Protein AF-A0A358N7G8-F1 (afdb_monomer)

Solvent-accessible surface area (backbone atoms only — not comparable to full-atom values): 21964 Å² total; per-residue (Å²): 89,65,72,78,59,51,66,21,33,30,78,50,90,82,45,57,43,40,62,24,37,48,87,84,33,72,77,50,72,89,34,69,76,37,58,52,87,47,44,82,75,70,61,63,60,48,70,30,43,41,22,67,55,38,34,46,9,17,30,30,18,25,44,66,41,22,51,29,59,85,47,67,73,39,47,34,76,86,62,62,61,39,57,46,78,40,70,91,22,4,53,21,7,38,58,38,42,47,68,45,27,47,47,38,55,14,14,76,86,43,50,54,35,23,53,21,48,24,50,37,56,35,43,56,63,76,91,61,77,58,72,69,47,56,51,33,47,76,70,70,28,63,33,68,34,22,46,45,54,50,49,45,73,72,34,48,56,74,96,52,19,47,40,50,38,83,54,74,46,93,54,62,25,45,34,62,83,46,97,84,40,72,46,78,43,68,26,25,26,37,20,58,32,24,33,34,57,51,8,51,52,48,27,60,53,39,74,69,35,69,83,60,51,66,42,84,65,49,74,71,27,47,48,30,33,47,76,70,48,48,59,78,52,26,46,82,84,31,47,28,36,28,31,70,90,38,75,88,48,78,36,51,45,35,62,21,84,66,56,57,92,80,54,40,57,26,28,56,80,61,42,49,78,86,47,91,60,79,58,89,82,57,54,56,88,51,34,25,31,48,45,68,59,41,54,36,49,72,60,52,38,44,36,69,60,66,35,82,28,74,42,73,70,52,51,50,48,36,52,35,63,24,33,81,48,96,50,96,74,42,31,90,83,52,39,70,50,94,74,49,80,63,38,55,53,32,40,55,55,38,35,62,25,29,26,27,70,49,47,59,62,45,38,80,90,55,50,68,76,68,49,80,42,67,45,98,86,73,50,43,41,36,41,32,66,34,49,50,70,68,52,59,80,74,45,99,44,46,32,51,39,51,44,74,47,77,86,114

Sequence (408 aa):
FADFNGIAVTNDVNAPGGLCAQPGDDCTLNGNLMITDRQAPPSVDSNSVHNFWDGRANFIFNGIDPSGEERAELFSSNGGLKSVSIGESSQASQAVGPPNSDVEMAASGRTFAEVGFKLCHVIPLCLQSGDIVDEFEARGLNKPGGYIDLVQQAFGDGPLAEFVSSAETTVTARVCVSPGVVEECPCTITEANFALFFGLAIQAYEQTLTTVPAKKPSRKMKRAFKELRCDKCHYEDGRSHAVTNDLGRRPFAVTGVAPLAEDPGVTVADLNLASTVPNDEADPDVGYFKSSHLFNLPLTAPYFHDGSEMTIPDMLDFYIRGGNHDLDELSSQVRKLDASKRERRLVIKMMERLTDPRIAKGKGPYAHPSLPLPLADGSTILLRASDDPAAVADTEGLGAGLSYDTTQ

Mean predicted aligned error: 9.32 Å

Structure (mmCIF, N/CA/C/O backbone):
data_AF-A0A358N7G8-F1
#
_entry.id   AF-A0A358N7G8-F1
#
loop_
_atom_site.group_PDB
_atom_site.id
_atom_site.type_symbol
_atom_site.label_atom_id
_atom_site.label_alt_id
_atom_site.label_comp_id
_atom_site.label_asym_id
_atom_site.label_entity_id
_atom_site.label_seq_id
_atom_site.pdbx_PDB_ins_code
_atom_site.Cartn_x
_atom_site.Cartn_y
_atom_site.Cartn_z
_atom_site.occupancy
_atom_site.B_iso_or_equiv
_atom_site.auth_seq_id
_atom_site.auth_comp_id
_atom_site.auth_asym_id
_atom_site.auth_atom_id
_atom_site.pdbx_PDB_model_num
ATOM 1 N N . PHE A 1 1 ? 9.098 -23.119 -4.135 1.00 30.28 1 PHE A N 1
ATOM 2 C CA . PHE A 1 1 ? 8.424 -21.970 -3.512 1.00 30.28 1 PHE A CA 1
ATOM 3 C C . PHE A 1 1 ? 8.862 -20.668 -4.203 1.00 30.28 1 PHE A C 1
ATOM 5 O O . PHE A 1 1 ? 9.186 -19.692 -3.539 1.00 30.28 1 PHE A O 1
ATOM 12 N N . ALA A 1 2 ? 8.889 -20.640 -5.545 1.00 23.30 2 ALA A N 1
ATOM 13 C CA . ALA A 1 2 ? 9.342 -19.467 -6.304 1.00 23.30 2 ALA A CA 1
ATOM 14 C C . ALA A 1 2 ? 8.329 -18.303 -6.274 1.00 23.30 2 ALA A C 1
ATOM 16 O O . ALA A 1 2 ? 8.704 -17.180 -6.585 1.00 23.30 2 ALA A O 1
ATOM 17 N N . ASP A 1 3 ? 7.109 -18.577 -5.800 1.00 28.91 3 ASP A N 1
ATOM 18 C CA . ASP A 1 3 ? 5.945 -17.688 -5.863 1.00 28.91 3 ASP A CA 1
ATOM 19 C C . ASP A 1 3 ? 5.439 -17.299 -4.458 1.00 28.91 3 ASP A C 1
ATOM 21 O O . ASP A 1 3 ? 4.241 -17.245 -4.206 1.00 28.91 3 ASP A O 1
ATOM 25 N N . PHE A 1 4 ? 6.321 -17.124 -3.470 1.00 29.83 4 PHE A N 1
ATOM 26 C CA . PHE A 1 4 ? 5.868 -16.789 -2.115 1.00 29.83 4 PHE A CA 1
ATOM 27 C C . PHE A 1 4 ? 5.529 -15.294 -1.988 1.00 29.83 4 PHE A C 1
ATOM 29 O O . PHE A 1 4 ? 6.435 -14.472 -1.872 1.00 29.83 4 PHE A O 1
ATOM 36 N N . ASN A 1 5 ? 4.230 -14.967 -1.953 1.00 29.91 5 ASN A N 1
ATOM 37 C CA . ASN A 1 5 ? 3.713 -13.589 -1.872 1.00 29.91 5 ASN A CA 1
ATOM 38 C C . ASN A 1 5 ? 2.925 -13.266 -0.584 1.00 29.91 5 ASN A C 1
ATOM 40 O O . ASN A 1 5 ? 2.395 -12.166 -0.456 1.00 29.91 5 ASN A O 1
ATOM 44 N N . GLY A 1 6 ? 2.854 -14.177 0.395 1.00 34.03 6 GLY A N 1
ATOM 45 C CA . GLY A 1 6 ? 2.131 -13.926 1.647 1.00 34.03 6 GLY A CA 1
ATOM 46 C C . GLY A 1 6 ? 1.982 -15.153 2.547 1.00 34.03 6 GLY A C 1
ATOM 47 O O . GLY A 1 6 ? 2.360 -16.262 2.174 1.00 34.03 6 GLY A O 1
ATOM 48 N N . ILE A 1 7 ? 1.449 -14.941 3.755 1.00 36.03 7 ILE A N 1
ATOM 49 C CA . ILE A 1 7 ? 1.100 -15.993 4.723 1.00 36.03 7 ILE A CA 1
ATOM 50 C C . ILE A 1 7 ? -0.299 -15.700 5.239 1.00 36.03 7 ILE A C 1
ATOM 52 O O . ILE A 1 7 ? -0.466 -14.838 6.098 1.00 36.03 7 ILE A O 1
ATOM 56 N N . ALA A 1 8 ? -1.273 -16.459 4.751 1.00 40.47 8 ALA A N 1
ATOM 57 C CA . ALA A 1 8 ? -2.625 -16.454 5.290 1.00 40.47 8 ALA A CA 1
ATOM 58 C C . ALA A 1 8 ? -2.806 -17.555 6.340 1.00 40.47 8 ALA A C 1
ATOM 60 O O . ALA A 1 8 ? -2.161 -18.610 6.287 1.00 40.47 8 ALA A O 1
ATOM 61 N N . VAL A 1 9 ? -3.725 -17.315 7.279 1.00 41.41 9 VAL A N 1
ATOM 62 C CA . VAL A 1 9 ? -4.090 -18.261 8.335 1.00 41.41 9 VAL A CA 1
ATOM 63 C C . VAL A 1 9 ? -5.558 -18.670 8.202 1.00 41.41 9 VAL A C 1
ATOM 65 O O . VAL A 1 9 ? -6.473 -17.884 8.404 1.00 41.41 9 VAL A O 1
ATOM 68 N N . THR A 1 10 ? -5.730 -19.973 7.961 1.00 43.75 10 THR A N 1
ATOM 69 C CA . THR A 1 10 ? -6.937 -20.819 8.082 1.00 43.75 10 THR A CA 1
ATOM 70 C C . THR A 1 10 ? -8.087 -20.657 7.072 1.00 43.75 10 THR A C 1
ATOM 72 O O . THR A 1 10 ? -8.632 -19.587 6.850 1.00 43.75 10 THR A O 1
ATOM 75 N N . ASN A 1 11 ? -8.518 -21.816 6.548 1.00 37.69 11 ASN A N 1
ATOM 76 C CA . ASN A 1 11 ? -9.695 -22.032 5.689 1.00 37.69 11 ASN A CA 1
ATOM 77 C C . ASN A 1 11 ? -10.847 -22.760 6.402 1.00 37.69 11 ASN A C 1
ATOM 79 O O . ASN A 1 11 ? -11.844 -23.114 5.770 1.00 37.69 11 ASN A O 1
ATOM 83 N N . ASP A 1 12 ? -10.706 -23.072 7.689 1.00 47.12 12 ASP A N 1
ATOM 84 C CA . ASP A 1 12 ? -11.742 -23.816 8.394 1.00 47.12 12 ASP A CA 1
ATOM 85 C C . ASP A 1 12 ? -12.724 -22.848 9.052 1.00 47.12 12 ASP A C 1
ATOM 87 O O . ASP A 1 12 ? -12.547 -22.430 10.191 1.00 47.12 12 ASP A O 1
ATOM 91 N N . VAL A 1 13 ? -13.790 -22.524 8.319 1.00 41.78 13 VAL A N 1
ATOM 92 C CA . VAL A 1 13 ? -14.947 -21.755 8.813 1.00 41.78 13 VAL A CA 1
ATOM 93 C C . VAL A 1 13 ? -15.635 -22.402 10.026 1.00 41.78 13 VAL A C 1
ATOM 95 O O . VAL A 1 13 ? -16.449 -21.753 10.678 1.00 41.78 13 VAL A O 1
ATOM 98 N N . ASN A 1 14 ? -15.328 -23.671 10.332 1.00 43.28 14 ASN A N 1
ATOM 99 C CA . ASN A 1 14 ? -15.825 -24.388 11.506 1.00 43.28 14 ASN A CA 1
ATOM 100 C C . ASN A 1 14 ? -14.765 -24.547 12.607 1.00 43.28 14 ASN A C 1
ATOM 102 O O . ASN A 1 14 ? -15.105 -25.032 13.689 1.00 43.28 14 ASN A O 1
ATOM 106 N N . ALA A 1 15 ? -13.505 -24.162 12.369 1.00 47.75 15 ALA A N 1
ATOM 107 C CA . ALA A 1 15 ? -12.500 -24.119 13.419 1.00 47.75 15 ALA A CA 1
ATOM 108 C C . ALA A 1 15 ? -12.768 -22.869 14.262 1.00 47.75 15 ALA A C 1
ATOM 110 O O . ALA A 1 15 ? -12.672 -21.761 13.734 1.00 47.75 15 ALA A O 1
ATOM 111 N N . PRO A 1 16 ? -13.062 -23.017 15.566 1.00 43.06 16 PRO A N 1
ATOM 112 C CA . PRO A 1 16 ? -13.371 -21.889 16.435 1.00 43.06 16 PRO A CA 1
ATOM 113 C C . PRO A 1 16 ? -12.314 -20.785 16.319 1.00 43.06 16 PRO A C 1
ATOM 115 O O . PRO A 1 16 ? -12.672 -19.626 16.193 1.00 43.06 16 PRO A O 1
ATOM 118 N N . GLY A 1 17 ? -11.028 -21.150 16.257 1.00 45.94 17 GLY A N 1
ATOM 119 C CA . GLY A 1 17 ? -9.926 -20.192 16.302 1.00 45.94 17 GLY A CA 1
ATOM 120 C C . GLY A 1 17 ? -9.822 -19.246 15.101 1.00 45.94 17 GLY A C 1
ATOM 121 O O . GLY A 1 17 ? -9.639 -18.053 15.301 1.00 45.94 17 GLY A O 1
ATOM 122 N N . GLY A 1 18 ? -9.983 -19.716 13.858 1.00 48.16 18 GLY A N 1
ATOM 123 C CA . GLY A 1 18 ? -9.624 -18.916 12.669 1.00 48.16 18 GLY A CA 1
ATOM 124 C C . GLY A 1 18 ? -10.397 -17.598 12.513 1.00 48.16 18 GLY A C 1
ATOM 125 O O . GLY A 1 1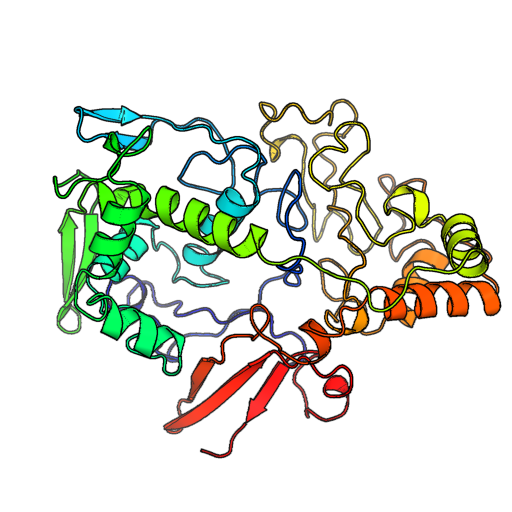8 ? -9.901 -16.639 11.930 1.00 48.16 18 GLY A O 1
ATOM 126 N N . LEU A 1 19 ? -11.605 -17.533 13.077 1.00 50.88 19 LEU A N 1
ATOM 127 C CA . LEU A 1 19 ? -12.492 -16.365 13.048 1.00 50.88 19 LEU A CA 1
ATOM 128 C C . LEU A 1 19 ? -12.498 -15.569 14.361 1.00 50.88 19 LEU A C 1
ATOM 130 O O . LEU A 1 19 ? -13.171 -14.544 14.453 1.00 50.88 19 LEU A O 1
ATOM 134 N N . CYS A 1 20 ? -11.797 -16.050 15.387 1.00 55.53 20 CYS A N 1
ATOM 135 C CA . CYS A 1 20 ? -11.848 -15.486 16.725 1.00 55.53 20 CYS A CA 1
ATOM 136 C C . CYS A 1 20 ? -10.861 -14.328 16.898 1.00 55.53 20 CYS A C 1
ATOM 138 O O . CYS A 1 20 ? -9.699 -14.377 16.500 1.00 55.53 20 CYS A O 1
ATOM 140 N N . ALA A 1 21 ? -11.301 -13.282 17.594 1.00 55.12 21 ALA A N 1
ATOM 141 C CA . ALA A 1 21 ? -10.487 -12.125 17.953 1.00 55.12 21 ALA A CA 1
ATOM 142 C C . ALA A 1 21 ? -9.478 -12.421 19.091 1.00 55.12 21 ALA A C 1
ATOM 144 O O . ALA A 1 21 ? -9.349 -11.633 20.029 1.00 55.12 21 ALA A O 1
ATOM 145 N N . GLN A 1 22 ? -8.765 -13.556 19.055 1.00 57.00 22 GLN A N 1
ATOM 146 C CA . GLN A 1 22 ? -7.858 -13.991 20.125 1.00 57.00 22 GLN A CA 1
ATOM 147 C C . GLN A 1 22 ? -6.390 -14.126 19.665 1.00 57.00 22 GLN A C 1
ATOM 149 O O . GLN A 1 22 ? -6.106 -14.411 18.499 1.00 57.00 22 GLN A O 1
ATOM 154 N N . PRO A 1 23 ? -5.407 -13.908 20.566 1.00 42.03 23 PRO A N 1
ATOM 155 C CA . PRO A 1 23 ? -3.975 -13.999 20.256 1.00 42.03 23 PRO A CA 1
ATOM 156 C C . PRO A 1 23 ? -3.525 -15.353 19.703 1.00 42.03 23 PRO A C 1
ATOM 158 O O . PRO A 1 23 ? -2.672 -15.376 18.822 1.00 42.03 23 PRO A O 1
ATOM 161 N N . GLY A 1 24 ? -4.085 -16.452 20.221 1.00 42.97 24 GLY A N 1
ATOM 162 C CA . GLY A 1 24 ? -3.621 -17.818 19.954 1.00 42.97 24 GLY A CA 1
ATOM 163 C C . GLY A 1 24 ? -4.009 -18.390 18.592 1.00 42.97 24 GLY A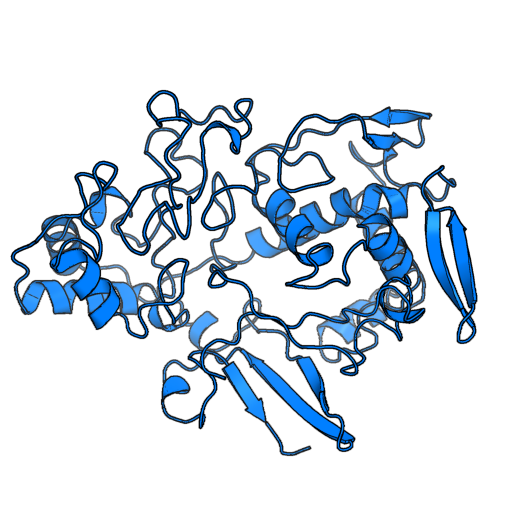 C 1
ATOM 164 O O . GLY A 1 24 ? -3.477 -19.430 18.212 1.00 42.97 24 GLY A O 1
ATOM 165 N N . ASP A 1 25 ? -4.895 -17.717 17.860 1.00 47.28 25 ASP A N 1
ATOM 166 C CA . ASP A 1 25 ? -5.567 -18.329 16.716 1.00 47.28 25 ASP A CA 1
ATOM 167 C C . ASP A 1 25 ? -4.992 -17.927 15.346 1.00 47.28 25 ASP A C 1
ATOM 169 O O . ASP A 1 25 ? -5.097 -18.684 14.384 1.00 47.28 25 ASP A O 1
ATOM 173 N N . ASP A 1 26 ? -4.291 -16.791 15.273 1.00 49.53 26 ASP A N 1
ATOM 174 C CA . ASP A 1 26 ? -3.807 -16.204 14.010 1.00 49.53 26 ASP A CA 1
ATOM 175 C C . ASP A 1 26 ? -2.464 -16.778 13.523 1.00 49.53 26 ASP A C 1
ATOM 177 O O . ASP A 1 26 ? -1.979 -16.365 12.480 1.00 49.53 26 ASP A O 1
ATOM 181 N N . CYS A 1 27 ? -1.840 -17.711 14.252 1.00 43.56 27 CYS A N 1
ATOM 182 C CA . CYS A 1 27 ? -0.531 -18.279 13.886 1.00 43.56 27 CYS A CA 1
ATOM 183 C C . CYS A 1 27 ? -0.479 -19.810 14.014 1.00 43.56 27 CYS A C 1
ATOM 185 O O . CYS A 1 27 ? 0.573 -20.373 14.322 1.00 43.56 27 CYS A O 1
ATOM 187 N N . THR A 1 28 ? -1.600 -20.509 13.805 1.00 43.50 28 THR A N 1
ATOM 188 C CA . THR A 1 28 ? -1.582 -21.978 13.735 1.00 43.50 28 THR A CA 1
ATOM 189 C C . THR A 1 28 ? -1.500 -22.432 12.274 1.00 43.50 28 THR A C 1
ATOM 191 O O . THR A 1 28 ? -2.419 -22.216 11.490 1.00 43.50 28 THR A O 1
ATOM 194 N N . LEU A 1 29 ? -0.397 -23.091 11.886 1.00 45.06 29 LEU A N 1
ATOM 195 C CA . LEU A 1 29 ? -0.183 -23.633 10.528 1.00 45.06 29 LEU A CA 1
ATOM 196 C C . LEU A 1 29 ? -1.057 -24.863 10.203 1.00 45.06 29 LEU A C 1
ATOM 198 O O . LEU A 1 29 ? -0.753 -25.627 9.292 1.00 45.06 29 LEU A O 1
ATOM 202 N N . ASN A 1 30 ? -2.162 -25.073 10.918 1.00 45.50 30 ASN A N 1
ATOM 203 C CA . ASN A 1 30 ? -3.092 -26.161 10.611 1.00 45.50 30 ASN A CA 1
ATOM 204 C C . ASN A 1 30 ? -3.978 -25.849 9.381 1.00 45.50 30 ASN A C 1
ATOM 206 O O . ASN A 1 30 ? -4.860 -26.640 9.054 1.00 45.50 30 ASN A O 1
ATOM 210 N N . GLY A 1 31 ? -3.761 -24.708 8.710 1.00 50.47 31 GLY A N 1
ATOM 211 C CA . GLY A 1 31 ? -4.439 -24.293 7.478 1.00 50.47 31 GLY A CA 1
ATOM 212 C C . GLY A 1 31 ? -3.561 -24.377 6.222 1.00 50.47 31 GLY A C 1
ATOM 213 O O . GLY A 1 31 ? -2.342 -24.508 6.298 1.00 50.47 31 GLY A O 1
ATOM 214 N N . ASN A 1 32 ? -4.191 -24.276 5.049 1.00 53.28 32 ASN A N 1
ATOM 215 C CA . ASN A 1 32 ? -3.481 -24.177 3.771 1.00 53.28 32 ASN A CA 1
ATOM 216 C C . ASN A 1 32 ? -2.857 -22.781 3.625 1.00 53.28 32 ASN A C 1
ATOM 218 O O . ASN A 1 32 ? -3.557 -21.786 3.795 1.00 53.28 32 ASN A O 1
ATOM 222 N N . LEU A 1 33 ? -1.575 -22.711 3.257 1.00 59.97 33 LEU A N 1
ATOM 223 C CA . LEU A 1 33 ? -0.944 -21.460 2.828 1.00 59.97 33 LEU A CA 1
ATOM 224 C C . LEU A 1 33 ? -1.494 -21.058 1.454 1.00 59.97 33 LEU A C 1
ATOM 226 O O . LEU A 1 33 ? -1.581 -21.900 0.556 1.00 59.97 33 LEU A O 1
ATOM 230 N N . MET A 1 34 ? -1.838 -19.782 1.295 1.00 60.72 34 MET A N 1
ATOM 231 C CA . MET A 1 34 ? -2.262 -19.196 0.024 1.00 60.72 34 MET A CA 1
ATOM 232 C C . MET A 1 34 ? -1.220 -18.218 -0.514 1.00 60.72 34 MET A C 1
ATOM 234 O O . MET A 1 34 ? -0.355 -17.745 0.222 1.00 60.72 34 MET A O 1
ATOM 238 N N . ILE A 1 35 ? -1.302 -17.944 -1.813 1.00 65.94 35 ILE A N 1
ATOM 239 C CA . ILE A 1 35 ? -0.443 -17.012 -2.541 1.00 65.94 35 ILE A CA 1
ATOM 240 C C . ILE A 1 35 ? -1.372 -16.054 -3.285 1.00 65.94 35 ILE A C 1
ATOM 242 O O . ILE A 1 35 ? -2.344 -16.501 -3.892 1.00 65.94 35 ILE A O 1
ATOM 246 N N . THR A 1 36 ? -1.087 -14.755 -3.228 1.00 72.69 36 THR A N 1
ATOM 247 C CA . THR A 1 36 ? -1.820 -13.748 -3.999 1.00 72.69 36 THR A CA 1
ATOM 248 C C . THR A 1 36 ? -1.447 -13.809 -5.477 1.00 72.69 36 THR A C 1
ATOM 250 O O . THR A 1 36 ? -0.280 -13.993 -5.824 1.00 72.69 36 THR A O 1
ATOM 253 N N . ASP A 1 37 ? -2.418 -13.529 -6.346 1.00 76.31 37 ASP A N 1
ATOM 254 C CA . ASP A 1 37 ? -2.219 -13.506 -7.804 1.00 76.31 37 ASP A CA 1
ATOM 255 C C . ASP A 1 37 ? -1.383 -12.309 -8.291 1.00 76.31 37 ASP A C 1
ATOM 257 O O . ASP A 1 37 ? -1.024 -12.225 -9.464 1.00 76.31 37 ASP A O 1
ATOM 261 N N . ARG A 1 38 ? -1.067 -11.362 -7.397 1.00 83.12 38 ARG A N 1
ATOM 262 C CA . ARG A 1 38 ? -0.231 -10.198 -7.698 1.00 83.12 38 ARG A CA 1
ATOM 263 C C . ARG A 1 38 ? 0.976 -10.101 -6.776 1.00 83.12 38 ARG A C 1
ATOM 265 O O . ARG A 1 38 ? 0.881 -10.374 -5.579 1.00 83.12 38 ARG A O 1
ATOM 272 N N . GLN A 1 39 ? 2.076 -9.618 -7.344 1.00 83.38 39 GLN A N 1
ATOM 273 C CA . GLN A 1 39 ? 3.305 -9.265 -6.646 1.00 83.38 39 GLN A CA 1
ATOM 274 C C . GLN A 1 39 ? 3.070 -8.086 -5.695 1.00 83.38 39 GLN A C 1
ATOM 276 O O . GLN A 1 39 ? 2.413 -7.107 -6.058 1.00 83.38 39 GLN A O 1
ATOM 281 N N . ALA A 1 40 ? 3.648 -8.117 -4.495 1.00 82.88 40 ALA A N 1
ATOM 282 C CA . ALA A 1 40 ? 3.548 -6.997 -3.560 1.00 82.88 40 ALA A CA 1
ATOM 283 C C . ALA A 1 40 ? 4.310 -5.755 -4.087 1.00 82.88 40 ALA A C 1
ATOM 285 O O . ALA A 1 40 ? 5.502 -5.853 -4.396 1.00 82.88 40 ALA A O 1
ATOM 286 N N . PRO A 1 41 ? 3.669 -4.574 -4.207 1.00 82.38 41 PRO A N 1
ATOM 287 C CA . PRO A 1 41 ? 4.364 -3.352 -4.602 1.00 82.38 41 PRO A CA 1
ATOM 288 C C . PRO A 1 41 ? 5.259 -2.818 -3.463 1.00 82.38 41 PRO A C 1
ATOM 290 O O . PRO A 1 41 ? 5.015 -3.117 -2.294 1.00 82.38 41 PRO A O 1
ATOM 293 N N . PRO A 1 42 ? 6.268 -1.979 -3.764 1.00 82.12 42 PRO A N 1
ATOM 294 C CA . PRO A 1 42 ? 7.106 -1.365 -2.733 1.00 82.12 42 PRO A CA 1
ATOM 295 C C . PRO A 1 42 ? 6.313 -0.456 -1.777 1.00 82.12 42 PRO A C 1
ATOM 297 O O . PRO A 1 42 ? 5.486 0.342 -2.220 1.00 82.12 42 PRO A O 1
ATOM 300 N N . SER A 1 43 ? 6.623 -0.527 -0.477 1.00 84.62 43 SER A N 1
ATOM 301 C CA . SER A 1 43 ? 6.091 0.380 0.559 1.00 84.62 43 SER A CA 1
ATOM 302 C C . SER A 1 43 ? 6.929 1.655 0.742 1.00 84.62 43 SER A C 1
ATOM 304 O O . SER A 1 43 ? 6.423 2.688 1.174 1.00 84.62 43 SER A O 1
ATOM 306 N N . VAL A 1 44 ? 8.218 1.624 0.388 1.00 88.00 44 VAL A N 1
ATOM 307 C CA . VAL A 1 44 ? 9.078 2.819 0.379 1.00 88.00 44 VAL A CA 1
ATOM 308 C C . VAL A 1 44 ? 8.718 3.694 -0.817 1.00 88.00 44 VAL A C 1
ATOM 310 O O . VAL A 1 44 ? 8.644 3.186 -1.927 1.00 88.00 44 VAL A O 1
ATOM 313 N N . ASP A 1 45 ? 8.541 5.000 -0.603 1.00 89.00 45 ASP A N 1
ATOM 314 C CA . ASP A 1 45 ? 8.020 5.944 -1.602 1.00 89.00 45 ASP A CA 1
ATOM 315 C C . ASP A 1 45 ? 6.633 5.546 -2.160 1.00 89.00 45 ASP A C 1
ATOM 317 O O . ASP A 1 45 ? 6.288 5.905 -3.290 1.00 89.00 45 ASP A O 1
ATOM 321 N N . SER A 1 46 ? 5.812 4.844 -1.363 1.00 88.50 46 SER A N 1
ATOM 322 C CA . SER A 1 46 ? 4.465 4.397 -1.758 1.00 88.50 46 SER A CA 1
ATOM 323 C C . SER A 1 46 ? 3.448 5.534 -1.901 1.00 88.50 46 SER A C 1
ATOM 325 O O . SER A 1 46 ? 2.366 5.310 -2.445 1.00 88.50 46 SER A O 1
ATOM 327 N N . ASN A 1 47 ? 3.781 6.753 -1.455 1.00 85.56 47 ASN A N 1
ATOM 328 C CA . ASN A 1 47 ? 2.888 7.905 -1.534 1.00 85.56 47 ASN A CA 1
ATOM 329 C C . ASN A 1 47 ? 2.517 8.215 -2.994 1.00 85.56 47 ASN A C 1
ATOM 331 O O . ASN A 1 47 ? 3.330 8.690 -3.795 1.00 85.56 47 ASN A O 1
ATOM 335 N N . SER A 1 48 ? 1.264 7.948 -3.339 1.00 81.81 48 SER A N 1
ATOM 336 C CA . SER A 1 48 ? 0.752 8.064 -4.697 1.00 81.81 48 SER A CA 1
ATOM 337 C C . SER A 1 48 ? -0.716 8.470 -4.682 1.00 81.81 48 SER A C 1
ATOM 339 O O . SER A 1 48 ? -1.359 8.460 -3.635 1.00 81.81 48 SER A O 1
ATOM 341 N N . VAL A 1 49 ? -1.266 8.847 -5.835 1.00 79.19 49 VAL A N 1
ATOM 342 C CA . VAL A 1 49 ? -2.679 9.252 -5.894 1.00 79.19 49 VAL A CA 1
ATOM 343 C C . VAL A 1 49 ? -3.604 8.079 -5.544 1.00 79.19 49 VAL A C 1
ATOM 345 O O . VAL A 1 49 ? -4.560 8.257 -4.802 1.00 79.19 49 VAL A O 1
ATOM 348 N N . HIS A 1 50 ? -3.272 6.874 -6.007 1.00 80.94 50 HIS A N 1
ATOM 349 C CA . HIS A 1 50 ? -4.017 5.643 -5.750 1.00 80.94 50 HIS A CA 1
ATOM 350 C C . HIS A 1 50 ? -3.045 4.489 -5.486 1.00 80.94 50 HIS A C 1
ATOM 352 O O . HIS A 1 50 ? -2.084 4.291 -6.236 1.00 80.94 50 HIS A O 1
ATOM 358 N N . ASN A 1 51 ? -3.278 3.706 -4.440 1.00 86.69 51 ASN A N 1
ATOM 359 C CA . ASN A 1 51 ? -2.412 2.590 -4.065 1.00 86.69 51 ASN A CA 1
ATOM 360 C C . ASN A 1 51 ? -2.945 1.244 -4.588 1.00 86.69 51 ASN A C 1
ATOM 362 O O . ASN A 1 51 ? -4.055 1.168 -5.105 1.00 86.69 51 ASN A O 1
ATOM 366 N N . PHE A 1 52 ? -2.114 0.201 -4.474 1.00 87.31 52 PHE A N 1
ATOM 367 C CA . PHE A 1 52 ? -2.178 -1.047 -5.252 1.00 87.31 52 PHE A CA 1
ATOM 368 C C . PHE A 1 52 ? -1.880 -0.877 -6.751 1.00 87.31 52 PHE A C 1
ATOM 370 O O . PHE A 1 52 ? -1.800 0.235 -7.278 1.00 87.31 52 PHE A O 1
ATOM 377 N N . TRP A 1 53 ? -1.643 -2.002 -7.430 1.00 85.94 53 TRP A N 1
ATOM 378 C CA . TRP A 1 53 ? -1.382 -2.042 -8.872 1.00 85.94 53 TRP A CA 1
ATOM 379 C C . TRP A 1 53 ? -2.574 -1.556 -9.690 1.00 85.94 53 TRP A C 1
ATOM 381 O O . TRP A 1 53 ? -2.391 -0.841 -10.668 1.00 85.94 53 TRP A O 1
ATOM 391 N N . ASP A 1 54 ? -3.776 -1.892 -9.247 1.00 80.50 54 ASP A N 1
ATOM 392 C CA . ASP A 1 54 ? -5.058 -1.510 -9.825 1.00 80.50 54 ASP A CA 1
ATOM 393 C C . ASP A 1 54 ? -5.683 -0.315 -9.087 1.00 80.50 54 ASP A C 1
ATOM 395 O O . ASP A 1 54 ? -6.886 -0.158 -9.093 1.00 80.50 54 ASP A O 1
ATOM 399 N N . GLY A 1 55 ? -4.936 0.505 -8.350 1.00 81.44 55 GLY A N 1
ATOM 400 C CA . GLY A 1 55 ? -5.479 1.763 -7.819 1.00 81.44 55 GLY A CA 1
ATOM 401 C C . GLY A 1 55 ? -6.702 1.684 -6.885 1.00 81.44 55 GLY A C 1
ATOM 402 O O . GLY A 1 55 ? -7.225 2.738 -6.513 1.00 81.44 55 GLY A O 1
ATOM 403 N N . ARG A 1 56 ? -7.154 0.485 -6.486 1.00 82.25 56 ARG A N 1
ATOM 404 C CA . ARG A 1 56 ? -8.392 0.275 -5.718 1.00 82.25 56 ARG A CA 1
ATOM 405 C C . ARG A 1 56 ? -8.335 0.876 -4.318 1.00 82.25 56 ARG A C 1
ATOM 407 O O . ARG A 1 56 ? -9.365 1.026 -3.677 1.00 82.25 56 ARG A O 1
ATOM 414 N N . ALA A 1 57 ? -7.134 1.211 -3.838 1.00 88.12 57 ALA A N 1
ATOM 415 C CA . ALA A 1 57 ? -6.944 2.029 -2.650 1.00 88.12 57 ALA A CA 1
ATOM 416 C C . ALA A 1 57 ? -6.965 3.508 -3.034 1.00 88.12 57 ALA A C 1
ATOM 418 O O . ALA A 1 57 ? -5.998 4.057 -3.573 1.00 88.12 57 ALA A O 1
ATOM 419 N N . ASN A 1 58 ? -8.096 4.140 -2.750 1.00 84.50 58 ASN A N 1
ATOM 420 C CA . ASN A 1 58 ? -8.439 5.454 -3.262 1.00 84.50 58 ASN A CA 1
ATOM 421 C C . ASN A 1 58 ? -7.740 6.597 -2.527 1.00 84.50 58 ASN A C 1
ATOM 423 O O . ASN A 1 58 ? -7.455 6.514 -1.336 1.00 84.50 58 ASN A O 1
ATOM 427 N N . PHE A 1 59 ? -7.523 7.700 -3.251 1.00 85.31 59 PHE A N 1
ATOM 428 C CA . PHE A 1 59 ? -6.956 8.951 -2.736 1.00 85.31 59 PHE A CA 1
ATOM 429 C C . PHE A 1 59 ? -7.672 9.484 -1.488 1.00 85.31 59 PHE A C 1
ATOM 431 O O . PHE A 1 59 ? -7.040 10.069 -0.609 1.00 85.31 59 PHE A O 1
ATOM 438 N N . ILE A 1 60 ? -8.993 9.319 -1.441 1.00 88.62 60 ILE A N 1
ATOM 439 C CA . ILE A 1 60 ? -9.824 9.662 -0.292 1.00 88.62 60 ILE A CA 1
ATOM 440 C C . ILE A 1 60 ? -9.949 8.409 0.565 1.00 88.62 60 ILE A C 1
ATOM 442 O O . ILE A 1 60 ? -10.413 7.383 0.078 1.00 88.62 60 ILE A O 1
ATOM 446 N N . PHE A 1 61 ? -9.567 8.501 1.833 1.00 93.50 61 PHE A N 1
ATOM 447 C CA . PHE A 1 61 ? -9.808 7.453 2.813 1.00 93.50 61 PHE A CA 1
ATOM 448 C C . PHE A 1 61 ? -11.119 7.716 3.557 1.00 93.50 61 PHE A C 1
ATOM 450 O O . PHE A 1 61 ? -11.313 8.797 4.123 1.00 93.50 61 PHE A O 1
ATOM 457 N N . ASN A 1 62 ? -12.005 6.718 3.564 1.00 93.38 62 ASN A N 1
ATOM 458 C CA . ASN A 1 62 ? -13.310 6.772 4.233 1.00 93.38 62 ASN A CA 1
ATOM 459 C C . ASN A 1 62 ? -13.285 6.246 5.680 1.00 93.38 62 ASN A C 1
ATOM 461 O O . ASN A 1 62 ? -14.311 6.262 6.355 1.00 93.38 62 ASN A O 1
ATOM 465 N N . GLY A 1 63 ? -12.124 5.787 6.164 1.00 95.06 63 GLY A N 1
ATOM 466 C CA . GLY A 1 63 ? -11.960 5.254 7.515 1.00 95.06 63 GLY A CA 1
ATOM 467 C C . GLY A 1 63 ? -12.276 3.766 7.679 1.00 95.06 63 GLY A C 1
ATOM 468 O O . GLY A 1 63 ? -12.17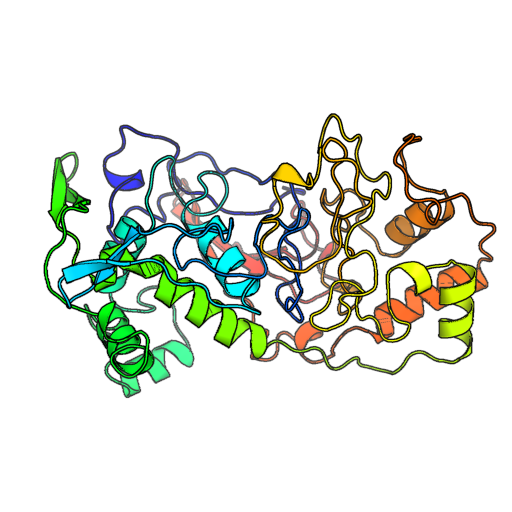8 3.276 8.800 1.00 95.06 63 GLY A O 1
ATOM 469 N N . ILE A 1 64 ? -12.670 3.056 6.617 1.00 92.88 64 ILE A N 1
ATOM 470 C CA . ILE A 1 64 ? -13.266 1.713 6.723 1.00 92.88 64 ILE A CA 1
ATOM 471 C C . ILE A 1 64 ? -12.635 0.735 5.737 1.00 92.88 64 ILE A C 1
ATOM 473 O O . ILE A 1 64 ? -12.242 -0.362 6.131 1.00 92.88 64 ILE A O 1
ATOM 477 N N . ASP A 1 65 ? -12.535 1.120 4.465 1.00 91.06 65 ASP A N 1
ATOM 478 C CA . ASP A 1 65 ? -12.116 0.231 3.386 1.00 91.06 65 ASP A CA 1
ATOM 479 C C . ASP A 1 65 ? -11.300 0.971 2.301 1.00 91.06 65 ASP A C 1
ATOM 481 O O . ASP A 1 65 ? -11.166 2.200 2.337 1.00 91.06 65 ASP A O 1
ATOM 485 N N . PRO A 1 66 ? -10.724 0.245 1.323 1.00 89.38 66 PRO A N 1
ATOM 486 C CA . PRO A 1 66 ? -9.934 0.868 0.263 1.00 89.38 66 PRO A CA 1
ATOM 487 C C . PRO A 1 66 ? -10.730 1.739 -0.728 1.00 89.38 66 PRO A C 1
ATOM 489 O O . PRO A 1 66 ? -10.127 2.557 -1.427 1.00 89.38 66 PRO A O 1
ATOM 492 N N . SER A 1 67 ? -12.060 1.590 -0.811 1.00 86.38 67 SER A N 1
ATOM 493 C CA . SER A 1 67 ? -12.887 2.203 -1.867 1.00 86.38 67 SER A CA 1
ATOM 494 C C . SER A 1 67 ? -12.924 3.729 -1.789 1.00 86.38 67 SER A C 1
ATOM 496 O O . SER A 1 67 ? -13.117 4.415 -2.791 1.00 86.38 67 SER A O 1
ATOM 498 N N . GLY A 1 68 ? -12.751 4.283 -0.587 1.00 83.69 68 GLY A N 1
ATOM 499 C CA . GLY A 1 68 ? -12.892 5.715 -0.358 1.00 83.69 68 GLY A CA 1
ATOM 500 C C . GLY A 1 68 ? -14.309 6.246 -0.572 1.00 83.69 68 GLY A C 1
ATOM 501 O O . GLY A 1 68 ? -14.489 7.463 -0.573 1.00 83.69 68 GLY A O 1
ATOM 502 N N . GLU A 1 69 ? -15.304 5.380 -0.787 1.00 84.25 69 GLU A N 1
ATOM 503 C CA . GLU A 1 69 ? -16.702 5.781 -0.921 1.00 84.25 69 GLU A CA 1
ATOM 504 C C . GLU A 1 69 ? -17.200 6.420 0.375 1.00 84.25 69 GLU A C 1
ATOM 506 O O . GLU A 1 69 ? -16.912 5.940 1.475 1.00 84.25 69 GLU A O 1
ATOM 511 N N . GLU A 1 70 ? -17.976 7.495 0.252 1.00 81.56 70 GLU A N 1
ATOM 512 C CA . GLU A 1 70 ? -18.574 8.147 1.411 1.00 81.56 70 GLU A CA 1
ATOM 513 C C . GLU A 1 70 ? -19.693 7.266 1.987 1.00 81.56 70 GLU A C 1
ATOM 515 O O . GLU A 1 70 ? -20.756 7.113 1.383 1.00 81.56 70 GLU A O 1
ATOM 520 N N . ARG A 1 71 ? -19.459 6.699 3.177 1.00 80.75 71 ARG A N 1
ATOM 521 C CA . ARG A 1 71 ? -20.415 5.841 3.890 1.00 80.75 71 ARG A CA 1
ATOM 522 C C . ARG A 1 71 ? -20.530 6.252 5.355 1.00 80.75 71 ARG A C 1
ATOM 524 O O . ARG A 1 71 ? -19.527 6.433 6.044 1.00 80.75 71 ARG A O 1
ATOM 531 N N . ALA A 1 72 ? -21.766 6.398 5.833 1.00 78.75 72 ALA A N 1
ATOM 532 C CA . ALA A 1 72 ? -22.049 6.745 7.223 1.00 78.75 72 ALA A CA 1
ATOM 533 C C . ALA A 1 72 ? -22.054 5.480 8.088 1.00 78.75 72 ALA A C 1
ATOM 535 O O . ALA A 1 72 ? -23.112 4.945 8.411 1.00 78.75 72 ALA A O 1
ATOM 536 N N . GLU A 1 73 ? -20.863 4.999 8.431 1.00 88.38 73 GLU A N 1
ATOM 537 C CA . GLU A 1 73 ? -20.658 3.689 9.068 1.00 88.38 73 GLU A CA 1
ATOM 538 C C . GLU A 1 73 ? -19.732 3.741 10.296 1.00 88.38 73 GLU A C 1
ATOM 540 O O . GLU A 1 73 ? -19.656 2.768 11.041 1.00 88.38 73 GLU A O 1
ATOM 545 N N . LEU A 1 74 ? -19.085 4.880 10.576 1.00 96.44 74 LEU A N 1
ATOM 546 C CA . LEU A 1 74 ? -18.265 5.044 11.779 1.00 96.44 74 LEU A CA 1
ATOM 547 C C . LEU A 1 74 ? -19.121 5.483 12.965 1.00 96.44 74 LEU A C 1
ATOM 549 O O . LEU A 1 74 ? -19.910 6.425 12.864 1.00 96.44 74 LEU A O 1
ATOM 553 N N . PHE A 1 75 ? -18.927 4.852 14.118 1.00 97.62 75 PHE A N 1
ATOM 554 C CA . PHE A 1 75 ? -19.658 5.188 15.337 1.00 97.62 75 PHE A CA 1
ATOM 555 C C . PHE A 1 75 ? -19.112 6.464 15.974 1.00 97.62 75 PHE A C 1
ATOM 557 O O . PHE A 1 75 ? -17.911 6.584 16.203 1.00 97.62 75 PHE A O 1
ATOM 564 N N . SER A 1 76 ? -19.993 7.403 16.318 1.00 97.12 76 SER A N 1
ATOM 565 C CA . SER A 1 76 ? -19.621 8.610 17.058 1.00 97.12 76 SER A CA 1
ATOM 566 C C . SER A 1 76 ? -20.083 8.532 18.511 1.00 97.12 76 SER A C 1
ATOM 568 O O . SER A 1 76 ? -21.234 8.206 18.806 1.00 97.12 76 SER A O 1
ATOM 570 N N . SER A 1 77 ? -19.210 8.931 19.433 1.00 96.62 77 SER A N 1
ATOM 571 C CA . SER A 1 77 ? -19.537 9.141 20.849 1.00 96.62 77 SER A CA 1
ATOM 572 C C . SER A 1 77 ? -20.517 10.299 21.081 1.00 96.62 77 SER A C 1
ATOM 574 O O . SER A 1 77 ? -21.155 10.359 22.130 1.00 96.62 77 SER A O 1
ATOM 576 N N . ASN A 1 78 ? -20.714 11.172 20.086 1.00 94.31 78 ASN A N 1
ATOM 577 C CA . ASN A 1 78 ? -21.783 12.175 20.079 1.00 94.31 78 ASN A CA 1
ATOM 578 C C . ASN A 1 78 ? -23.145 11.594 19.649 1.00 94.31 78 ASN A C 1
ATOM 580 O O . ASN A 1 78 ? -24.148 12.311 19.649 1.00 94.31 78 ASN A O 1
ATOM 584 N N . GLY A 1 79 ? -23.186 10.307 19.294 1.00 91.44 79 GLY A N 1
ATOM 585 C CA . GLY A 1 79 ? -24.369 9.578 18.863 1.00 91.44 79 GLY A CA 1
ATOM 586 C C . GLY A 1 79 ? -24.483 9.447 17.343 1.00 91.44 79 GLY A C 1
ATOM 587 O O . GLY A 1 79 ? -24.173 10.366 16.585 1.00 91.44 79 GLY A O 1
ATOM 588 N N . GLY A 1 80 ? -24.999 8.293 16.911 1.00 93.81 80 GLY A N 1
ATOM 589 C CA . GLY A 1 80 ? -25.230 7.970 15.503 1.00 93.81 80 GLY A CA 1
ATOM 590 C C . GLY A 1 80 ? -23.978 7.517 14.750 1.00 93.81 80 GLY A C 1
ATOM 591 O O . GLY A 1 80 ? -22.899 7.358 15.325 1.00 93.81 80 GLY A O 1
ATOM 592 N N . LEU A 1 81 ? -24.162 7.295 13.449 1.00 96.44 81 LEU A N 1
ATOM 593 C CA . LEU A 1 81 ? -23.093 6.971 12.510 1.00 96.44 81 LEU A CA 1
ATOM 594 C C . LEU A 1 81 ? -22.681 8.222 11.731 1.00 96.44 81 LEU A C 1
ATOM 596 O O . LEU A 1 81 ? -23.516 9.086 11.444 1.00 96.44 81 LEU A O 1
ATOM 600 N N . LYS A 1 82 ? -21.402 8.313 11.377 1.00 95.50 82 LYS A N 1
ATOM 601 C CA . LYS A 1 82 ? -20.836 9.395 10.570 1.00 95.50 82 LYS A CA 1
ATOM 602 C C . LYS A 1 82 ? -19.900 8.849 9.501 1.00 95.50 82 LYS A C 1
ATOM 604 O O . LYS A 1 82 ? -19.342 7.765 9.641 1.00 95.50 82 LYS A O 1
ATOM 609 N N . SER A 1 83 ? -19.724 9.641 8.453 1.00 93.12 83 SER A N 1
ATOM 610 C CA . SER A 1 83 ? -18.701 9.427 7.433 1.00 93.12 83 SER A CA 1
ATOM 611 C C . SER A 1 83 ? -17.488 10.298 7.742 1.00 93.12 83 SER A C 1
ATOM 613 O O . SER A 1 83 ? -17.630 11.406 8.270 1.00 93.12 83 SER A O 1
ATOM 615 N N . VAL A 1 84 ? -16.305 9.840 7.349 1.00 93.81 84 VAL A N 1
ATOM 616 C CA . VAL A 1 84 ? -15.122 10.695 7.209 1.00 93.81 84 VAL A CA 1
ATOM 617 C C . VAL A 1 84 ? -14.655 10.662 5.759 1.00 93.81 84 VAL A C 1
ATOM 619 O O . VAL A 1 84 ? -14.897 9.699 5.040 1.00 93.81 84 VAL A O 1
ATOM 622 N N . SER A 1 85 ? -14.000 11.733 5.324 1.00 92.69 85 SER A N 1
ATOM 623 C CA . SER A 1 85 ? -13.395 11.831 3.997 1.00 92.69 85 SER A CA 1
ATOM 624 C C . SER A 1 85 ? -12.044 12.510 4.149 1.00 92.69 85 SER A C 1
ATOM 626 O O . SER A 1 85 ? -11.962 13.734 4.282 1.00 92.69 85 SER A O 1
ATOM 628 N N . ILE A 1 86 ? -10.982 11.710 4.169 1.00 92.44 86 ILE A N 1
ATOM 629 C CA . ILE A 1 86 ? -9.615 12.179 4.396 1.00 92.44 86 ILE A CA 1
ATOM 630 C C . ILE A 1 86 ? -8.870 12.119 3.061 1.00 92.44 86 ILE A C 1
ATOM 632 O O . ILE A 1 86 ? -8.582 11.040 2.559 1.00 92.44 86 ILE A O 1
ATOM 636 N N . GLY A 1 87 ? -8.603 13.275 2.449 1.00 89.31 87 GLY A N 1
ATOM 637 C CA . GLY A 1 87 ? -7.869 13.358 1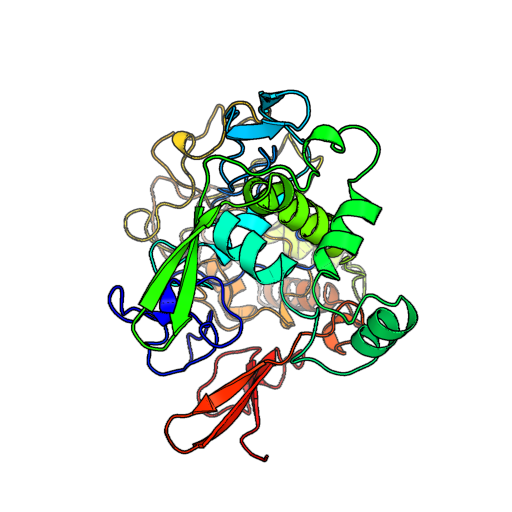.179 1.00 89.31 87 GLY A CA 1
ATOM 638 C C . GLY A 1 87 ? -6.378 13.037 1.326 1.00 89.31 87 GLY A C 1
ATOM 639 O O . GLY A 1 87 ? -5.865 12.963 2.443 1.00 89.31 87 GLY A O 1
ATOM 640 N N . GLU A 1 88 ? -5.681 12.859 0.200 1.00 87.56 88 GLU A N 1
ATOM 641 C CA . GLU A 1 88 ? -4.244 12.519 0.161 1.00 87.56 88 GLU A CA 1
ATOM 642 C C . GLU A 1 88 ? -3.890 11.287 1.008 1.00 87.56 88 GLU A C 1
ATOM 644 O O . GLU A 1 88 ? -2.804 11.203 1.578 1.00 87.56 88 GLU A O 1
ATOM 649 N N . SER A 1 89 ? -4.827 10.338 1.108 1.00 92.00 89 SER A N 1
ATOM 650 C CA . SER A 1 89 ? -4.760 9.228 2.056 1.00 92.00 89 SER A CA 1
ATOM 651 C C . SER A 1 89 ? -4.911 7.842 1.424 1.00 92.00 89 SER A C 1
ATOM 653 O O . SER A 1 89 ? -5.440 6.914 2.030 1.00 92.00 89 SER A O 1
ATOM 655 N N . SER A 1 90 ? -4.392 7.670 0.206 1.00 89.62 90 SER A N 1
ATOM 656 C CA . SER A 1 90 ? -4.360 6.365 -0.476 1.00 89.62 90 SER A CA 1
ATOM 657 C C . SER A 1 90 ? -3.562 5.298 0.274 1.00 89.62 90 SER A C 1
ATOM 659 O O . SER A 1 90 ? -3.868 4.114 0.155 1.00 89.62 90 SER A O 1
ATOM 661 N N . GLN A 1 91 ? -2.568 5.697 1.072 1.00 93.81 91 GLN A N 1
ATOM 662 C CA . GLN A 1 91 ? -1.811 4.790 1.937 1.00 93.81 91 GLN A CA 1
ATOM 663 C C . GLN A 1 91 ? -2.696 4.247 3.065 1.00 93.81 91 GLN A C 1
ATOM 665 O O . GLN A 1 91 ? -2.692 3.046 3.310 1.00 93.81 91 GLN A O 1
ATOM 670 N N . ALA A 1 92 ? -3.529 5.087 3.687 1.00 95.88 92 ALA A N 1
ATOM 671 C CA . ALA A 1 92 ? -4.494 4.632 4.685 1.00 95.88 92 ALA A CA 1
ATOM 672 C C . ALA A 1 92 ? -5.566 3.718 4.069 1.00 95.88 92 ALA A C 1
ATOM 674 O O . ALA A 1 92 ? -5.847 2.657 4.624 1.00 95.88 92 ALA A O 1
ATOM 675 N N . SER A 1 93 ? -6.087 4.073 2.888 1.00 93.88 93 SER A N 1
ATOM 676 C CA . SER A 1 93 ? -6.998 3.216 2.113 1.00 93.88 93 SER A CA 1
ATOM 677 C C . SER A 1 93 ? -6.368 1.856 1.786 1.00 93.88 93 SER A C 1
ATOM 679 O O . SER A 1 93 ? -7.027 0.826 1.863 1.00 93.88 93 SER A O 1
ATOM 681 N N . GLN A 1 94 ? -5.078 1.824 1.443 1.00 93.50 94 GLN A N 1
ATOM 682 C CA . GLN A 1 94 ? -4.352 0.586 1.155 1.00 93.50 94 GLN A CA 1
ATOM 683 C C . GLN A 1 94 ? -4.151 -0.265 2.407 1.00 93.50 94 GLN A C 1
ATOM 685 O O . GLN A 1 94 ? -4.352 -1.477 2.354 1.00 93.50 94 GLN A O 1
ATOM 690 N N . ALA A 1 95 ? -3.789 0.365 3.522 1.00 95.19 95 ALA A N 1
ATOM 691 C CA . ALA A 1 95 ? -3.437 -0.314 4.760 1.00 95.19 95 ALA A CA 1
ATOM 692 C C . ALA A 1 95 ? -4.589 -1.144 5.346 1.00 95.19 95 ALA A C 1
ATOM 694 O O . ALA A 1 95 ? -4.339 -2.143 6.018 1.00 95.19 95 ALA A O 1
ATOM 695 N N . VAL A 1 96 ? -5.844 -0.764 5.084 1.00 94.12 96 VAL A N 1
ATOM 696 C CA . VAL A 1 96 ? -7.023 -1.470 5.613 1.00 94.12 96 VAL A CA 1
ATOM 697 C C . VAL A 1 96 ? -7.519 -2.626 4.736 1.00 94.12 96 VAL A C 1
ATOM 699 O O . VAL A 1 96 ? -8.457 -3.317 5.121 1.00 94.12 96 VAL A O 1
ATOM 702 N N . GLY A 1 97 ? -6.899 -2.869 3.576 1.00 89.50 97 GLY A N 1
ATOM 703 C CA . GLY A 1 97 ? -7.244 -3.998 2.703 1.00 89.50 97 GLY A CA 1
ATOM 704 C C . GLY A 1 97 ? -6.719 -5.347 3.221 1.00 89.50 97 GLY A C 1
ATOM 705 O O . GLY A 1 97 ? -7.525 -6.221 3.546 1.00 89.50 97 GLY A O 1
ATOM 706 N N . PRO A 1 98 ? -5.387 -5.519 3.350 1.00 87.94 98 PRO A N 1
ATOM 707 C CA . PRO A 1 98 ? -4.786 -6.810 3.682 1.00 87.94 98 PRO A CA 1
ATOM 708 C C . PRO A 1 98 ? -5.268 -7.453 4.990 1.00 87.94 98 PRO A C 1
ATOM 710 O O . PRO A 1 98 ? -5.520 -8.657 4.976 1.00 87.94 98 PRO A O 1
ATOM 713 N N . PRO A 1 99 ? -5.488 -6.709 6.100 1.00 85.00 99 PRO A N 1
ATOM 714 C CA . PRO A 1 99 ? -5.932 -7.303 7.365 1.00 85.00 99 PRO A CA 1
ATOM 715 C C . PRO A 1 99 ? -7.281 -8.034 7.327 1.00 85.00 99 PRO A C 1
ATOM 717 O O . PRO A 1 99 ? -7.563 -8.779 8.259 1.00 85.00 99 PRO A O 1
ATOM 720 N N . ASN A 1 100 ? -8.106 -7.825 6.294 1.00 78.50 100 ASN A N 1
ATOM 721 C CA . ASN A 1 100 ? -9.396 -8.505 6.106 1.00 78.50 100 ASN A CA 1
ATOM 722 C C . ASN A 1 100 ? -9.400 -9.472 4.908 1.00 78.50 100 ASN A C 1
ATOM 724 O O . ASN A 1 100 ? -10.436 -10.052 4.591 1.00 78.50 100 ASN A O 1
ATOM 728 N N . SER A 1 101 ? -8.273 -9.621 4.216 1.00 80.25 101 SER A N 1
ATOM 729 C CA . SER A 1 101 ? -8.160 -10.463 3.028 1.00 80.25 101 SER A CA 1
ATOM 730 C C . SER A 1 101 ? -7.831 -11.899 3.426 1.00 80.25 101 SER A C 1
ATOM 732 O O . SER A 1 101 ? -6.855 -12.143 4.142 1.00 80.25 101 SER A O 1
ATOM 734 N N . ASP A 1 102 ? -8.643 -12.846 2.957 1.00 72.50 102 ASP A N 1
ATOM 735 C CA . ASP A 1 102 ? -8.536 -14.271 3.290 1.00 72.50 102 ASP A CA 1
ATOM 736 C C . ASP A 1 102 ? -7.425 -15.016 2.546 1.00 72.50 102 ASP A C 1
ATOM 738 O O . ASP A 1 102 ? -7.037 -16.123 2.917 1.00 72.50 102 ASP A O 1
ATOM 742 N N . VAL A 1 103 ? -6.864 -14.359 1.535 1.00 73.00 103 VAL A N 1
ATOM 743 C CA . VAL A 1 103 ? -5.671 -14.797 0.808 1.00 73.00 103 VAL A CA 1
ATOM 744 C C . VAL A 1 103 ? -4.403 -14.130 1.367 1.00 73.00 103 VAL A C 1
ATOM 746 O O . VAL A 1 103 ? -3.305 -14.635 1.135 1.00 73.00 103 VAL A O 1
ATOM 749 N N . GLU A 1 104 ? -4.524 -13.028 2.127 1.00 75.00 104 GLU A N 1
ATOM 750 C CA . GLU A 1 104 ? -3.379 -12.262 2.653 1.00 75.00 104 GLU A CA 1
ATOM 751 C C . GLU A 1 104 ? -3.144 -12.440 4.160 1.00 75.00 104 GLU A C 1
ATOM 753 O O . GLU A 1 104 ? -2.127 -13.020 4.525 1.00 75.00 104 GLU A O 1
ATOM 758 N N . MET A 1 105 ? -4.009 -11.913 5.043 1.00 76.56 105 MET A N 1
ATOM 759 C CA . MET A 1 105 ? -3.726 -11.829 6.494 1.00 76.56 105 MET A CA 1
ATOM 760 C C . MET A 1 105 ? -4.854 -12.327 7.410 1.00 76.56 105 MET A C 1
ATOM 762 O O . MET A 1 105 ? -4.679 -12.336 8.630 1.00 76.56 105 MET A O 1
ATOM 766 N N . ALA A 1 106 ? -6.005 -12.720 6.869 1.00 71.75 106 ALA A N 1
ATOM 767 C CA . ALA A 1 106 ? -7.166 -13.124 7.656 1.00 71.75 106 ALA A CA 1
ATOM 768 C C . ALA A 1 106 ? -7.698 -14.502 7.260 1.00 71.75 106 ALA A C 1
ATOM 770 O O . ALA A 1 106 ? -7.343 -15.045 6.223 1.00 71.75 106 ALA A O 1
ATOM 771 N N . ALA A 1 107 ? -8.589 -15.048 8.086 1.00 68.56 107 ALA A N 1
ATOM 772 C CA . ALA A 1 107 ? -9.513 -16.084 7.652 1.00 68.56 107 ALA A CA 1
ATOM 773 C C . ALA A 1 107 ? -10.731 -15.449 6.963 1.00 68.56 107 ALA A C 1
ATOM 775 O O . ALA A 1 107 ? -11.137 -14.326 7.289 1.00 68.56 107 ALA A O 1
ATOM 776 N N . SER A 1 108 ? -11.357 -16.200 6.055 1.00 70.69 108 SER A N 1
ATOM 777 C CA . SER A 1 108 ? -12.539 -15.746 5.316 1.00 70.69 108 SER A CA 1
ATOM 778 C C . SER A 1 108 ? -13.679 -15.334 6.240 1.00 70.69 108 SER A C 1
ATOM 780 O O . SER A 1 108 ? -14.174 -16.134 7.030 1.00 70.69 108 SER A O 1
ATOM 782 N N . GLY A 1 109 ? -14.111 -14.076 6.128 1.00 73.44 109 GLY A N 1
ATOM 783 C CA . GLY A 1 109 ? -15.212 -13.516 6.910 1.00 73.44 109 GLY A CA 1
ATOM 784 C C . GLY A 1 109 ? -14.808 -12.824 8.213 1.00 73.44 109 GLY A C 1
ATOM 785 O O . GLY A 1 109 ? -15.703 -12.460 8.976 1.00 73.44 109 GLY A O 1
ATOM 786 N N . ARG A 1 110 ? -13.512 -12.633 8.497 1.00 79.88 110 ARG A N 1
ATOM 787 C CA . ARG A 1 110 ? -13.054 -11.743 9.578 1.00 79.88 110 ARG A CA 1
ATOM 788 C C . ARG A 1 110 ? -13.341 -10.277 9.242 1.00 79.88 110 ARG A C 1
ATOM 790 O O . ARG A 1 110 ? -13.239 -9.859 8.093 1.00 79.88 110 ARG A O 1
ATOM 797 N N . THR A 1 111 ? -13.672 -9.491 10.260 1.00 86.12 111 THR A N 1
ATOM 798 C CA . THR A 1 111 ? -13.922 -8.049 10.143 1.00 86.12 111 THR A CA 1
ATOM 799 C C . THR A 1 111 ? -12.819 -7.218 10.798 1.00 86.12 111 THR A C 1
ATOM 801 O O . THR A 1 111 ? -12.142 -7.663 11.729 1.00 86.12 111 THR A O 1
ATOM 804 N N . PHE A 1 112 ? -12.691 -5.951 10.390 1.00 90.31 112 PHE A N 1
ATOM 805 C CA . PHE A 1 112 ? -11.723 -5.044 11.019 1.00 90.31 112 PHE A CA 1
ATOM 806 C C . PHE A 1 112 ? -12.081 -4.729 12.480 1.00 90.31 112 PHE A C 1
ATOM 808 O O . PHE A 1 112 ? -11.191 -4.470 13.284 1.00 90.31 112 PHE A O 1
ATOM 815 N N . ALA A 1 113 ? -13.365 -4.802 12.847 1.00 91.75 113 ALA A N 1
ATOM 816 C CA . ALA A 1 113 ? -13.801 -4.669 14.235 1.00 91.75 113 ALA A CA 1
ATOM 817 C C . ALA A 1 113 ? -13.268 -5.814 15.110 1.00 91.75 113 ALA A C 1
ATOM 819 O O . ALA A 1 113 ? -12.871 -5.585 16.247 1.00 91.75 113 ALA A O 1
ATOM 820 N N . GLU A 1 114 ? -13.168 -7.034 14.575 1.00 88.44 114 GLU A N 1
ATOM 821 C CA . GLU A 1 114 ? -12.546 -8.169 15.272 1.00 88.44 114 GLU A CA 1
ATOM 822 C C . GLU A 1 114 ? -11.026 -8.021 15.378 1.00 88.44 114 GLU A C 1
ATOM 824 O O . GLU A 1 114 ? -10.433 -8.398 16.391 1.00 88.44 114 GLU A O 1
ATOM 829 N N . VAL A 1 115 ? -10.380 -7.441 14.360 1.00 87.44 115 VAL A N 1
ATOM 830 C CA . VAL A 1 115 ? -8.964 -7.043 14.440 1.00 87.44 115 VAL A CA 1
ATOM 831 C C . VAL A 1 115 ? -8.772 -5.992 15.537 1.00 87.44 115 VAL A C 1
ATOM 833 O O . VAL A 1 115 ? -7.880 -6.140 16.373 1.00 87.44 115 VAL A O 1
ATOM 836 N N . GLY A 1 116 ? -9.638 -4.977 15.577 1.00 91.62 116 GLY A N 1
ATOM 837 C CA . GLY A 1 116 ? -9.645 -3.936 16.599 1.00 91.62 116 GLY A CA 1
ATOM 838 C C . GLY A 1 116 ? -9.859 -4.494 17.996 1.00 91.62 116 GLY A C 1
ATOM 839 O O . GLY A 1 116 ? -9.032 -4.260 18.871 1.00 91.62 116 GLY A O 1
ATOM 840 N N . PHE A 1 117 ? -10.896 -5.312 18.185 1.00 91.56 117 PHE A N 1
ATOM 841 C CA . PHE A 1 117 ? -11.174 -5.998 19.444 1.00 91.56 117 PHE A CA 1
ATOM 842 C C . PHE A 1 117 ? -9.956 -6.794 19.910 1.00 91.56 117 PHE A C 1
ATOM 844 O O . PHE A 1 117 ? -9.505 -6.628 21.041 1.00 91.56 117 PHE A O 1
ATOM 851 N N . LYS A 1 118 ? -9.352 -7.604 19.031 1.00 86.19 118 LYS A N 1
ATOM 852 C CA . LYS A 1 118 ? -8.142 -8.357 19.372 1.00 86.19 118 LYS A CA 1
ATOM 853 C C . LYS A 1 118 ? -7.021 -7.421 19.817 1.00 86.19 118 LYS A C 1
ATOM 855 O O . LYS A 1 118 ? -6.501 -7.567 20.924 1.00 86.19 118 LYS A O 1
ATOM 860 N N . LEU A 1 119 ? -6.625 -6.479 18.961 1.00 87.56 119 LEU A N 1
ATOM 861 C CA . LEU A 1 119 ? -5.466 -5.626 19.213 1.00 87.56 119 LEU A CA 1
ATOM 862 C C . LEU A 1 119 ? -5.661 -4.756 20.457 1.00 87.56 119 LEU A C 1
ATOM 864 O O . LEU A 1 119 ? -4.738 -4.619 21.249 1.00 87.56 119 LEU A O 1
ATOM 868 N N . CYS A 1 120 ? -6.863 -4.255 20.716 1.00 89.62 120 CYS A N 1
ATOM 869 C CA . CYS A 1 120 ? -7.158 -3.494 21.926 1.00 89.62 120 CYS A CA 1
ATOM 870 C C . CYS A 1 120 ? -6.996 -4.310 23.225 1.00 89.62 120 CYS A C 1
ATOM 872 O O . CYS A 1 120 ? -6.737 -3.718 24.272 1.00 89.62 120 CYS A O 1
ATOM 874 N N . HIS A 1 121 ? -7.049 -5.644 23.172 1.00 86.81 121 HIS A N 1
ATOM 875 C CA . HIS A 1 121 ? -6.940 -6.512 24.348 1.00 86.81 121 HIS A CA 1
ATOM 876 C C . HIS A 1 121 ? -5.584 -7.222 24.501 1.00 86.81 121 HIS A C 1
ATOM 878 O O . HIS A 1 121 ? -5.254 -7.671 25.602 1.00 86.81 121 HIS A O 1
ATOM 884 N N . VAL A 1 122 ? -4.768 -7.314 23.444 1.00 85.31 122 VAL A N 1
ATOM 885 C CA . VAL A 1 122 ? -3.433 -7.930 23.535 1.00 85.31 122 VAL A CA 1
ATOM 886 C C . VAL A 1 122 ? -2.396 -6.995 24.165 1.00 85.31 122 VAL A C 1
ATOM 888 O O . VAL A 1 122 ? -2.572 -5.780 24.243 1.00 85.31 122 VAL A O 1
ATOM 891 N N . ILE A 1 123 ? -1.268 -7.573 24.585 1.00 85.38 123 ILE A N 1
ATOM 892 C CA . ILE A 1 123 ? -0.056 -6.812 24.899 1.00 85.38 123 ILE A CA 1
ATOM 893 C C . ILE A 1 123 ? 0.633 -6.462 23.569 1.00 85.38 123 ILE A C 1
ATOM 895 O O . ILE A 1 123 ? 0.962 -7.386 22.816 1.00 85.38 123 ILE A O 1
ATOM 899 N N . PRO A 1 124 ? 0.865 -5.172 23.252 1.00 87.00 124 PRO A N 1
ATOM 900 C CA . PRO A 1 124 ? 1.583 -4.792 22.042 1.00 87.00 124 PRO A CA 1
ATOM 901 C C . PRO A 1 124 ? 2.945 -5.475 21.949 1.00 87.00 124 PRO A C 1
ATOM 903 O O . PRO A 1 124 ? 3.679 -5.534 22.934 1.00 87.00 124 PRO A O 1
ATOM 906 N N . LEU A 1 125 ? 3.287 -5.960 20.751 1.00 80.81 125 LEU A N 1
ATOM 907 C CA . LEU A 1 125 ? 4.592 -6.559 20.449 1.00 80.81 125 LEU A CA 1
ATOM 908 C C . LEU A 1 125 ? 4.962 -7.776 21.322 1.00 80.81 125 LEU A C 1
ATOM 910 O O . LEU A 1 125 ? 6.133 -8.124 21.407 1.00 80.81 125 LEU A O 1
ATOM 914 N N . CYS A 1 126 ? 3.992 -8.466 21.934 1.00 78.44 126 CYS A N 1
ATOM 915 C CA . CYS A 1 126 ? 4.252 -9.569 22.872 1.00 78.44 126 CYS A CA 1
ATOM 916 C C . CYS A 1 126 ? 5.016 -10.772 22.287 1.00 78.44 126 CYS A C 1
ATOM 918 O O . CYS A 1 126 ? 5.556 -11.574 23.045 1.00 78.44 126 CYS A O 1
ATOM 920 N N . LEU A 1 127 ? 5.053 -10.901 20.957 1.00 74.31 127 LEU A N 1
ATOM 921 C CA . LEU A 1 127 ? 5.799 -11.933 20.226 1.00 74.31 127 LEU A CA 1
ATOM 922 C C . LEU A 1 127 ? 7.078 -11.398 19.563 1.00 74.31 127 LEU A C 1
ATOM 924 O O . LEU A 1 127 ? 7.746 -12.130 18.837 1.00 74.31 127 LEU A O 1
ATOM 928 N N . GLN A 1 128 ? 7.391 -10.118 19.749 1.00 74.88 128 GLN A N 1
ATOM 929 C CA . GLN A 1 128 ? 8.548 -9.454 19.158 1.00 74.88 128 GLN A CA 1
ATOM 930 C C . GLN A 1 128 ? 9.591 -9.155 20.241 1.00 74.88 128 GLN A C 1
ATOM 932 O O . GLN A 1 128 ? 9.326 -9.255 21.436 1.00 74.88 128 GLN A O 1
ATOM 937 N N . SER A 1 129 ? 10.801 -8.801 19.818 1.00 74.44 129 SER A N 1
ATOM 938 C CA . SER A 1 129 ? 11.879 -8.344 20.703 1.00 74.44 129 SER A CA 1
ATOM 939 C C . SER A 1 129 ? 12.673 -7.215 20.038 1.00 74.44 129 SER A C 1
ATOM 941 O O . SER A 1 129 ? 12.450 -6.904 18.866 1.00 74.44 129 SER A O 1
ATOM 943 N N . GLY A 1 130 ? 13.594 -6.598 20.781 1.00 75.06 130 GLY A N 1
ATOM 944 C CA . GLY A 1 130 ? 14.479 -5.537 20.292 1.00 75.06 130 GLY A CA 1
ATOM 945 C C . GLY A 1 130 ? 14.048 -4.133 20.712 1.00 75.06 130 GLY A C 1
ATOM 946 O O . GLY A 1 130 ? 13.087 -3.965 21.459 1.00 75.06 130 GLY A O 1
ATOM 947 N N . ASP A 1 131 ? 14.759 -3.126 20.199 1.00 78.19 131 ASP A N 1
ATOM 948 C CA . ASP A 1 131 ? 14.688 -1.728 20.654 1.00 78.19 131 ASP A CA 1
ATOM 949 C C . ASP A 1 131 ? 13.259 -1.156 20.711 1.00 78.19 131 ASP A C 1
ATOM 951 O O . ASP A 1 131 ? 12.938 -0.352 21.583 1.00 78.19 131 ASP A O 1
ATOM 955 N N . ILE A 1 132 ? 12.379 -1.582 19.798 1.00 80.62 132 ILE A N 1
ATOM 956 C CA . ILE A 1 132 ? 10.985 -1.122 19.763 1.00 80.62 132 ILE A CA 1
ATOM 957 C C . ILE A 1 132 ? 10.153 -1.667 20.933 1.00 80.62 132 ILE A C 1
ATOM 959 O O . ILE A 1 132 ? 9.262 -0.980 21.428 1.00 80.62 132 ILE A O 1
ATOM 963 N N . VAL A 1 133 ? 10.451 -2.878 21.411 1.00 83.69 133 VAL A N 1
ATOM 964 C CA . VAL A 1 133 ? 9.797 -3.452 22.594 1.00 83.69 133 VAL A CA 1
ATOM 965 C C . VAL A 1 133 ? 10.252 -2.706 23.843 1.00 83.69 133 VAL A C 1
ATOM 967 O O . VAL A 1 133 ? 9.403 -2.281 24.626 1.00 83.69 133 VAL A O 1
ATOM 970 N N . ASP A 1 134 ? 11.555 -2.443 23.963 1.00 86.94 134 ASP A N 1
ATOM 971 C CA . ASP A 1 134 ? 12.127 -1.665 25.068 1.00 86.94 134 ASP A CA 1
ATOM 972 C C . ASP A 1 134 ? 11.533 -0.244 25.121 1.00 86.94 134 ASP A C 1
ATOM 974 O O . ASP A 1 134 ? 11.224 0.275 26.197 1.00 86.94 134 ASP A O 1
ATOM 978 N N . GLU A 1 135 ? 11.308 0.390 23.962 1.00 87.75 135 GLU A N 1
ATOM 979 C CA . GLU A 1 135 ? 10.630 1.689 23.885 1.00 87.75 135 GLU A CA 1
ATOM 980 C C . GLU A 1 135 ? 9.182 1.608 24.402 1.00 87.75 135 GLU A C 1
ATOM 982 O O . GLU A 1 135 ? 8.741 2.466 25.175 1.00 87.75 135 GLU A O 1
ATOM 987 N N . PHE A 1 136 ? 8.433 0.573 24.010 1.00 90.38 136 PHE A N 1
ATOM 988 C CA . PHE A 1 136 ? 7.055 0.366 24.462 1.00 90.38 136 PHE A CA 1
ATOM 989 C C . PHE A 1 136 ? 6.981 0.092 25.968 1.00 90.38 136 PHE A C 1
ATOM 991 O O . PHE A 1 136 ? 6.092 0.620 26.644 1.00 90.38 136 PHE A O 1
ATOM 998 N N . GLU A 1 137 ? 7.914 -0.687 26.510 1.00 90.81 137 GLU A N 1
ATOM 999 C CA . GLU A 1 137 ? 8.042 -0.916 27.950 1.00 90.81 137 GLU A CA 1
ATOM 1000 C C . GLU A 1 137 ? 8.344 0.385 28.700 1.00 90.81 137 GLU A C 1
ATOM 1002 O O . GLU A 1 137 ? 7.636 0.725 29.651 1.00 90.81 137 GLU A O 1
ATOM 1007 N N . ALA A 1 138 ? 9.323 1.168 28.235 1.00 94.06 138 ALA A N 1
ATOM 1008 C CA . ALA A 1 138 ? 9.691 2.447 28.843 1.00 94.06 138 ALA A CA 1
ATOM 1009 C C . ALA A 1 138 ? 8.536 3.465 28.840 1.00 94.06 138 ALA A C 1
ATOM 1011 O O . ALA A 1 138 ? 8.434 4.302 29.739 1.00 94.06 138 ALA A O 1
ATOM 1012 N N . ARG A 1 139 ? 7.641 3.379 27.849 1.00 93.75 139 ARG A N 1
ATOM 1013 C CA . ARG A 1 139 ? 6.420 4.193 27.744 1.00 93.75 139 ARG A CA 1
ATOM 1014 C C . ARG A 1 139 ? 5.236 3.639 28.546 1.00 93.75 139 ARG A C 1
ATOM 1016 O O . ARG A 1 139 ? 4.186 4.276 28.575 1.00 93.75 139 ARG A O 1
ATOM 1023 N N . GLY A 1 140 ? 5.373 2.477 29.188 1.00 93.50 140 GLY A N 1
ATOM 1024 C CA . GLY A 1 140 ? 4.294 1.823 29.937 1.00 93.50 140 GLY A CA 1
ATOM 1025 C C . GLY A 1 140 ? 3.178 1.251 29.053 1.00 93.50 140 GLY A C 1
ATOM 1026 O O . GLY A 1 140 ? 2.053 1.074 29.525 1.00 93.50 140 GLY A O 1
ATOM 1027 N N . LEU A 1 141 ? 3.475 0.987 27.777 1.00 93.19 141 LEU A N 1
ATOM 1028 C CA . LEU A 1 141 ? 2.532 0.476 26.776 1.00 93.19 141 LEU A CA 1
ATOM 1029 C C . LEU A 1 141 ? 2.539 -1.053 26.669 1.00 93.19 141 LEU A C 1
ATOM 1031 O O . LEU A 1 141 ?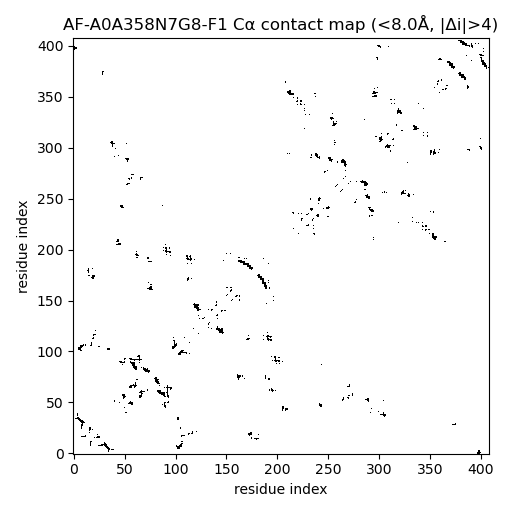 1.614 -1.621 26.096 1.00 93.19 141 LEU A O 1
ATOM 1035 N N . ASN A 1 142 ? 3.547 -1.732 27.221 1.00 90.44 142 ASN A N 1
ATOM 1036 C CA . ASN A 1 142 ? 3.627 -3.195 27.245 1.00 90.44 142 ASN A CA 1
ATOM 1037 C C . ASN A 1 142 ? 2.667 -3.792 28.300 1.00 90.44 142 ASN A C 1
ATOM 1039 O O . ASN A 1 142 ? 3.066 -4.279 29.354 1.00 90.44 142 ASN A O 1
ATOM 1043 N N . LYS A 1 143 ? 1.362 -3.672 28.052 1.00 90.00 143 LYS A N 1
ATOM 1044 C CA . LYS A 1 143 ? 0.276 -4.175 28.905 1.00 90.00 143 LYS A CA 1
ATOM 1045 C C . LYS A 1 143 ? -0.985 -4.420 28.062 1.00 90.00 143 LYS A C 1
ATOM 1047 O O . LYS A 1 143 ? -1.106 -3.817 26.992 1.00 90.00 143 LYS A O 1
ATOM 1052 N N . PRO A 1 144 ? -1.944 -5.243 28.528 1.00 87.44 144 PRO A N 1
ATOM 1053 C CA . PRO A 1 144 ? -3.271 -5.303 27.916 1.00 87.44 144 PRO A CA 1
ATOM 1054 C C . PRO A 1 144 ? -3.888 -3.899 27.858 1.00 87.44 144 PRO A C 1
ATOM 1056 O O . PRO A 1 144 ? -3.785 -3.145 28.830 1.00 87.44 144 PRO A O 1
ATOM 1059 N N . GLY A 1 145 ? -4.477 -3.522 26.723 1.00 87.88 145 GLY A N 1
ATOM 1060 C CA . GLY A 1 145 ? -4.964 -2.155 26.502 1.00 87.88 145 GLY A CA 1
ATOM 1061 C C . GLY A 1 145 ? -3.900 -1.159 26.032 1.00 87.88 145 GLY A C 1
ATOM 1062 O O . GLY A 1 145 ? -4.226 -0.001 25.788 1.00 87.88 145 GLY A O 1
ATOM 1063 N N . GLY A 1 146 ? -2.640 -1.568 25.846 1.00 92.56 146 GLY A N 1
ATOM 1064 C CA . GLY A 1 146 ? -1.580 -0.675 25.363 1.00 92.56 146 GLY A CA 1
ATOM 1065 C C . GLY A 1 146 ? -1.884 -0.033 24.001 1.00 92.56 146 GLY A C 1
ATOM 1066 O O . GLY A 1 146 ? -1.567 1.135 23.783 1.00 92.56 146 GLY A O 1
ATOM 1067 N N . TYR A 1 147 ? -2.566 -0.752 23.102 1.00 93.06 147 TYR A N 1
ATOM 1068 C CA . TYR A 1 147 ? -3.043 -0.179 21.839 1.00 93.06 147 TYR A CA 1
ATOM 1069 C C . TYR A 1 147 ? -4.183 0.833 22.032 1.00 93.06 147 TYR A C 1
ATOM 1071 O O . TYR A 1 147 ? -4.226 1.822 21.306 1.00 93.06 147 TYR A O 1
ATOM 1079 N N . ILE A 1 148 ? -5.059 0.651 23.030 1.00 95.00 148 ILE A N 1
ATOM 1080 C CA . ILE A 1 148 ? -6.090 1.645 23.380 1.00 95.00 148 ILE A CA 1
ATOM 1081 C C . ILE A 1 148 ? -5.417 2.938 23.843 1.00 95.00 148 ILE A C 1
ATOM 1083 O O . ILE A 1 148 ? -5.778 4.014 23.373 1.00 95.00 148 ILE A O 1
ATOM 1087 N N . ASP A 1 149 ? -4.399 2.835 24.702 1.00 95.50 149 ASP A N 1
ATOM 1088 C CA . ASP A 1 149 ? -3.637 3.997 25.169 1.00 95.50 149 ASP A CA 1
ATOM 1089 C C . ASP A 1 149 ? -2.967 4.737 23.999 1.00 95.50 149 ASP A C 1
ATOM 1091 O O . ASP A 1 149 ? -2.962 5.967 23.979 1.00 95.50 149 ASP A O 1
ATOM 1095 N N . LEU A 1 150 ? -2.435 4.013 23.005 1.00 94.69 150 LEU A N 1
ATOM 1096 C CA . LEU A 1 150 ? -1.875 4.610 21.788 1.00 94.69 150 LEU A CA 1
ATOM 1097 C C . LEU A 1 150 ? -2.934 5.327 20.946 1.00 94.69 150 LEU A C 1
ATOM 1099 O O . LEU A 1 150 ? -2.701 6.459 20.520 1.00 94.69 150 LEU A O 1
ATOM 1103 N N . VAL A 1 151 ? -4.093 4.700 20.726 1.00 96.81 151 VAL A N 1
ATOM 1104 C CA . VAL A 1 151 ? -5.198 5.315 19.975 1.00 96.81 151 VAL A CA 1
ATOM 1105 C C . VAL A 1 151 ? -5.703 6.561 20.697 1.00 96.81 151 VAL A C 1
ATOM 1107 O O . VAL A 1 151 ? -5.843 7.610 20.075 1.00 96.81 151 VAL A O 1
ATOM 1110 N N . GLN A 1 152 ? -5.894 6.493 22.015 1.00 96.50 152 GLN A N 1
ATOM 1111 C CA . GLN A 1 152 ? -6.309 7.637 22.823 1.00 96.50 152 GLN A CA 1
ATOM 1112 C C . GLN A 1 152 ? -5.278 8.772 22.772 1.00 96.50 152 GLN A C 1
ATOM 1114 O O . GLN A 1 152 ? -5.659 9.932 22.647 1.00 96.50 152 GLN A O 1
ATOM 1119 N N . GLN A 1 153 ? -3.979 8.463 22.840 1.00 95.62 153 GLN A N 1
ATOM 1120 C CA . GLN A 1 153 ? -2.917 9.471 22.741 1.00 95.62 153 GLN A CA 1
ATOM 1121 C C . GLN A 1 153 ? -2.869 10.149 21.366 1.00 95.62 153 GLN A C 1
ATOM 1123 O O . GLN A 1 153 ? -2.582 11.340 21.292 1.00 95.62 153 GLN A O 1
ATOM 1128 N N . ALA A 1 154 ? -3.116 9.404 20.286 1.00 96.06 154 ALA A N 1
ATOM 1129 C CA . ALA A 1 154 ? -2.999 9.914 18.921 1.00 96.06 154 ALA A CA 1
ATOM 1130 C C . ALA A 1 154 ? -4.279 10.596 18.408 1.00 96.06 154 ALA A C 1
ATOM 1132 O O . ALA A 1 154 ? -4.199 11.583 17.678 1.00 96.06 154 ALA A O 1
ATOM 1133 N N . PHE A 1 155 ? -5.448 10.072 18.779 1.00 97.69 155 PHE A N 1
ATOM 1134 C CA . PHE A 1 155 ? -6.740 10.429 18.186 1.00 97.69 155 PHE A CA 1
ATOM 1135 C C . PHE A 1 155 ? -7.788 10.867 19.209 1.00 97.69 155 PHE A C 1
ATOM 1137 O O . PHE A 1 155 ? -8.878 11.265 18.814 1.00 97.69 155 PHE A O 1
ATOM 1144 N N . GLY A 1 156 ? -7.483 10.809 20.508 1.00 96.81 156 GLY A N 1
ATOM 1145 C CA . GLY A 1 156 ? -8.410 11.182 21.578 1.00 96.81 156 GLY A CA 1
ATOM 1146 C C . GLY A 1 156 ? -8.705 12.680 21.686 1.00 96.81 156 GLY A C 1
ATOM 1147 O O . GLY A 1 156 ? -9.596 13.063 22.437 1.00 96.81 156 GLY A O 1
ATOM 1148 N N . ASP A 1 157 ? -7.987 13.503 20.921 1.00 95.19 157 ASP A N 1
ATOM 1149 C CA . ASP A 1 157 ? -8.183 14.943 20.790 1.00 95.19 157 ASP A CA 1
ATOM 1150 C C . ASP A 1 157 ? -8.353 15.338 19.310 1.00 95.19 157 ASP A C 1
ATOM 1152 O O . ASP A 1 157 ? -7.980 14.615 18.384 1.00 95.19 157 ASP A O 1
ATOM 1156 N N . GLY A 1 158 ? -8.899 16.532 19.068 1.00 94.75 158 GLY A N 1
ATOM 1157 C CA . GLY A 1 158 ? -9.034 17.086 17.721 1.00 94.75 158 GLY A CA 1
ATOM 1158 C C . GLY A 1 158 ? -10.224 16.520 16.928 1.00 94.75 158 GLY A C 1
ATOM 1159 O O . GLY A 1 158 ? -11.226 16.116 17.519 1.00 94.75 158 GLY A O 1
ATOM 1160 N N . PRO A 1 159 ? -10.172 16.547 15.582 1.00 93.88 159 PRO A N 1
ATOM 1161 C CA . PRO A 1 159 ? -11.341 16.287 14.738 1.00 93.88 159 PRO A CA 1
ATOM 1162 C C . PRO A 1 159 ? -11.811 14.826 14.744 1.00 93.88 159 PRO A C 1
ATOM 1164 O O . PRO A 1 159 ? -12.945 14.571 14.355 1.00 93.88 159 PRO A O 1
ATOM 1167 N N . LEU A 1 160 ? -10.966 13.882 15.177 1.00 96.75 160 LEU A N 1
ATOM 1168 C CA . LEU A 1 160 ? -11.305 12.456 15.236 1.00 96.75 160 LEU A CA 1
ATOM 1169 C C . LEU A 1 160 ? -11.660 11.965 16.649 1.00 96.75 160 LEU A C 1
ATOM 1171 O O . LEU A 1 160 ? -12.049 10.809 16.798 1.00 96.75 160 LEU A O 1
ATOM 1175 N N . ALA A 1 161 ? -11.600 12.838 17.663 1.00 97.75 161 ALA A N 1
ATOM 1176 C CA . ALA A 1 161 ? -11.856 12.480 19.060 1.00 97.75 161 ALA A CA 1
ATOM 1177 C C . ALA A 1 161 ? -13.223 11.827 19.275 1.00 97.75 161 ALA A C 1
ATOM 1179 O O . ALA A 1 161 ? -13.369 10.942 20.113 1.00 97.75 161 ALA A O 1
ATOM 1180 N N . GLU A 1 162 ? -14.233 12.218 18.491 1.00 97.00 162 GLU A N 1
ATOM 1181 C CA . GLU A 1 162 ? -15.567 11.640 18.624 1.00 97.00 162 GLU A CA 1
ATOM 1182 C C . GLU A 1 162 ? -15.635 10.148 18.261 1.00 97.00 162 GLU A C 1
ATOM 1184 O O . GLU A 1 162 ? -16.556 9.470 18.713 1.00 97.00 162 GLU A O 1
ATOM 1189 N N . PHE A 1 163 ? -14.665 9.629 17.506 1.00 97.88 163 PHE A N 1
ATOM 1190 C CA . PHE A 1 163 ? -14.578 8.224 17.098 1.00 97.88 163 PHE A CA 1
ATOM 1191 C C . PHE A 1 163 ? -13.803 7.349 18.092 1.00 97.88 163 PHE A C 1
ATOM 1193 O O . PHE A 1 163 ? -13.686 6.146 17.861 1.00 97.88 163 PHE A O 1
ATOM 1200 N N . VAL A 1 164 ? -13.274 7.925 19.178 1.00 98.12 164 VAL A N 1
ATOM 1201 C CA . VAL A 1 164 ? -12.547 7.212 20.237 1.00 98.12 164 VAL A CA 1
ATOM 1202 C C . VAL A 1 164 ? -13.408 7.186 21.497 1.00 98.12 164 VAL A C 1
ATOM 1204 O O . VAL A 1 164 ? -13.669 8.216 22.115 1.00 98.12 164 VAL A O 1
ATOM 1207 N N . SER A 1 165 ? -13.887 6.007 21.890 1.00 97.38 165 SER A N 1
ATOM 1208 C CA . SER A 1 165 ? -14.679 5.834 23.109 1.00 97.38 165 SER A CA 1
ATOM 1209 C C . SER A 1 165 ? -14.775 4.366 23.517 1.00 97.38 165 SER A C 1
ATOM 1211 O O . SER A 1 165 ? -14.816 3.473 22.673 1.00 97.38 165 SER A O 1
ATOM 1213 N N . SER A 1 166 ? -14.879 4.128 24.825 1.00 96.94 166 SER A N 1
ATOM 1214 C CA . SER A 1 166 ? -15.158 2.814 25.408 1.00 96.94 166 SER A CA 1
ATOM 1215 C C . SER A 1 166 ? -16.652 2.467 25.465 1.00 96.94 166 SER A C 1
ATOM 1217 O O . SER A 1 166 ? -17.012 1.443 26.039 1.00 96.94 166 SER A O 1
ATOM 1219 N N . ALA A 1 167 ? -17.538 3.314 24.927 1.00 97.38 167 ALA A N 1
ATOM 1220 C CA . ALA A 1 167 ? -18.961 2.999 24.834 1.00 97.38 167 ALA A CA 1
ATOM 1221 C C . ALA A 1 167 ? -19.190 1.807 23.893 1.00 97.38 167 ALA A C 1
ATOM 1223 O O . ALA A 1 167 ? -18.593 1.750 22.820 1.00 97.38 167 ALA A O 1
ATOM 1224 N N . GLU A 1 168 ? -20.058 0.878 24.289 1.00 96.69 168 GLU A N 1
ATOM 1225 C CA . GLU A 1 168 ? -20.423 -0.284 23.475 1.00 96.69 168 GLU A CA 1
ATOM 1226 C C . GLU A 1 168 ? -21.233 0.121 22.238 1.00 96.69 168 GLU A C 1
ATOM 1228 O O . GLU A 1 168 ? -22.009 1.082 22.248 1.00 96.69 168 GLU A O 1
ATOM 1233 N N . THR A 1 169 ? -21.062 -0.649 21.170 1.00 96.44 169 THR A N 1
ATOM 1234 C CA . THR A 1 169 ? -21.778 -0.502 19.903 1.00 96.44 169 THR A CA 1
ATOM 1235 C C . THR A 1 169 ? -22.671 -1.712 19.642 1.00 96.44 169 THR A C 1
ATOM 1237 O O . THR A 1 169 ? -22.740 -2.653 20.428 1.00 96.44 169 THR A O 1
ATOM 1240 N N . THR A 1 170 ? -23.384 -1.682 18.518 1.00 94.44 170 THR A N 1
ATOM 1241 C CA . THR A 1 170 ? -24.134 -2.844 18.020 1.00 94.44 170 THR A CA 1
ATOM 1242 C C . THR A 1 170 ? -23.257 -3.838 17.258 1.00 94.44 170 THR A C 1
ATOM 1244 O O . THR A 1 170 ? -23.727 -4.929 16.948 1.00 94.44 170 THR A O 1
ATOM 1247 N N . VAL A 1 171 ? -22.007 -3.478 16.952 1.00 95.00 171 VAL A N 1
ATOM 1248 C CA . VAL A 1 171 ? -21.041 -4.371 16.308 1.00 95.00 171 VAL A CA 1
ATOM 1249 C C . VAL A 1 171 ? -20.519 -5.347 17.350 1.00 95.00 171 VAL A C 1
ATOM 1251 O O . VAL A 1 171 ? -20.184 -4.949 18.466 1.00 95.00 171 VAL A O 1
ATOM 1254 N N . THR A 1 172 ? -20.445 -6.621 16.983 1.00 93.44 172 THR A N 1
ATOM 1255 C CA . THR A 1 172 ? -19.901 -7.676 17.833 1.00 93.44 172 THR A CA 1
ATOM 1256 C C . THR A 1 172 ? -18.656 -8.290 17.203 1.00 93.44 172 THR A C 1
ATOM 1258 O O . THR A 1 172 ? -18.513 -8.340 15.982 1.00 93.44 172 THR A O 1
ATOM 1261 N N . ALA A 1 173 ? -17.749 -8.759 18.053 1.00 89.00 173 ALA A N 1
ATOM 1262 C CA . ALA A 1 173 ? -16.611 -9.581 17.678 1.00 89.00 173 ALA A CA 1
ATOM 1263 C C . ALA A 1 173 ? -16.850 -11.022 18.129 1.00 89.00 173 ALA A C 1
ATOM 1265 O O . ALA A 1 173 ? -17.319 -11.260 19.247 1.00 89.00 173 ALA A O 1
ATOM 1266 N N . ARG A 1 174 ? -16.488 -11.993 17.284 1.00 85.56 174 ARG A N 1
ATOM 1267 C CA . ARG A 1 174 ? -16.481 -13.407 17.675 1.00 85.56 174 ARG A CA 1
ATOM 1268 C C . ARG A 1 174 ? -15.266 -13.688 18.554 1.00 85.56 174 ARG A C 1
ATOM 1270 O O . ARG A 1 174 ? -14.129 -13.385 18.188 1.00 85.56 174 ARG A O 1
ATOM 1277 N N . VAL A 1 175 ? -15.498 -14.279 19.722 1.00 79.88 175 VAL A N 1
ATOM 1278 C CA . VAL A 1 175 ? -14.470 -14.540 20.732 1.00 79.88 175 VAL A CA 1
ATOM 1279 C C . VAL A 1 175 ? -14.515 -15.986 21.196 1.00 79.88 175 VAL A C 1
ATOM 1281 O O . VAL A 1 175 ? -15.534 -16.482 21.667 1.00 79.88 175 VAL A O 1
ATOM 1284 N N . CYS A 1 176 ? -13.369 -16.654 21.125 1.00 73.12 176 CYS A N 1
ATOM 1285 C CA . CYS A 1 176 ? -13.203 -18.014 21.606 1.00 73.12 176 CYS A CA 1
ATOM 1286 C C . CYS A 1 176 ? -12.932 -17.997 23.109 1.00 73.12 176 CYS A C 1
ATOM 1288 O O . CYS A 1 176 ? -11.822 -17.698 23.544 1.00 73.12 176 CYS A O 1
ATOM 1290 N N . VAL A 1 177 ? -13.945 -18.322 23.910 1.00 73.38 177 VAL A N 1
ATOM 1291 C CA . VAL A 1 177 ? -13.841 -18.324 25.381 1.00 73.38 177 VAL A CA 1
ATOM 1292 C C . VAL A 1 177 ? -13.351 -19.663 25.935 1.00 73.38 177 VAL A C 1
ATOM 1294 O O . VAL A 1 177 ? -12.831 -19.737 27.047 1.00 73.38 177 VAL A O 1
ATOM 1297 N N . SER A 1 178 ? -13.496 -20.741 25.161 1.00 68.50 178 SER A N 1
ATOM 1298 C CA . SER A 1 178 ? -12.904 -22.055 25.432 1.00 68.50 178 SER A CA 1
ATOM 1299 C C . SER A 1 178 ? -12.850 -22.893 24.143 1.00 68.50 178 SER A C 1
ATOM 1301 O O . SER A 1 178 ? -13.492 -22.519 23.158 1.00 68.50 178 SER A O 1
ATOM 1303 N N . PRO A 1 179 ? -12.097 -24.012 24.093 1.00 67.94 179 PRO A N 1
ATOM 1304 C CA . PRO A 1 179 ? -12.023 -24.845 22.892 1.00 67.94 179 PRO A CA 1
ATOM 1305 C C . PRO A 1 179 ? -13.414 -25.281 22.410 1.00 67.94 179 PRO A C 1
ATOM 1307 O O . PRO A 1 179 ? -14.121 -25.999 23.115 1.00 67.94 179 PRO A O 1
ATOM 1310 N N . GLY A 1 180 ? -13.805 -24.852 21.207 1.00 66.19 180 GLY A N 1
ATOM 1311 C CA . GLY A 1 180 ? -15.123 -25.163 20.639 1.00 66.19 180 GLY A CA 1
ATOM 1312 C C . GLY A 1 180 ? -16.257 -24.212 21.033 1.00 66.19 180 GLY A C 1
ATOM 1313 O O . GLY A 1 180 ? -17.376 -24.423 20.576 1.00 66.19 180 GLY A O 1
ATOM 1314 N N . VAL A 1 181 ? -16.003 -23.188 21.855 1.00 74.12 181 VAL A N 1
ATOM 1315 C CA . VAL A 1 181 ? -17.031 -22.251 22.333 1.00 74.12 181 VAL A CA 1
ATOM 1316 C C . VAL A 1 181 ? -16.699 -20.835 21.883 1.00 74.12 181 VAL A C 1
ATOM 1318 O O . VAL A 1 181 ? -15.702 -20.256 22.319 1.00 74.12 181 VAL A O 1
ATOM 1321 N N . VAL A 1 182 ? -17.571 -20.292 21.035 1.00 79.62 182 VAL A N 1
ATOM 1322 C CA . VAL A 1 182 ? -17.497 -18.928 20.508 1.00 79.62 182 VAL A CA 1
ATOM 1323 C C . VAL A 1 182 ? -18.645 -18.111 21.091 1.00 79.62 182 VAL A C 1
ATOM 1325 O O . VAL A 1 182 ? -19.797 -18.544 21.051 1.00 79.62 182 VAL A O 1
ATOM 1328 N N . GLU A 1 183 ? -18.327 -16.937 21.621 1.00 86.00 183 GLU A N 1
ATOM 1329 C CA . GLU A 1 183 ? -19.283 -15.933 22.083 1.00 86.00 183 GLU A CA 1
ATOM 1330 C C . GLU A 1 183 ? -19.207 -14.687 21.196 1.00 86.00 183 GLU A C 1
ATOM 1332 O O . GLU A 1 183 ? -18.158 -14.375 20.632 1.00 86.00 183 GLU A O 1
ATOM 1337 N N . GLU A 1 184 ? -20.321 -13.968 21.072 1.00 89.88 184 GLU A N 1
ATOM 1338 C CA . GLU A 1 184 ? -20.347 -12.644 20.451 1.00 89.88 184 GLU A CA 1
ATOM 1339 C C . GLU A 1 184 ? -20.202 -11.581 21.541 1.00 89.88 184 GLU A C 1
ATOM 1341 O O . GLU A 1 184 ? -21.068 -11.440 22.407 1.00 89.88 184 GLU A O 1
ATOM 1346 N N . CYS A 1 185 ? -19.100 -10.836 21.507 1.00 90.62 185 CYS A N 1
ATOM 1347 C CA . CYS A 1 185 ? -18.822 -9.771 22.464 1.00 90.62 185 CYS A CA 1
ATOM 1348 C C . CYS A 1 185 ? -19.050 -8.405 21.806 1.00 90.62 185 CYS A C 1
ATOM 1350 O O . CYS A 1 185 ? -18.557 -8.196 20.697 1.00 90.62 185 CYS A O 1
ATOM 1352 N N . PRO A 1 186 ? -19.765 -7.463 22.448 1.00 95.19 186 PRO A N 1
ATOM 1353 C CA . PRO A 1 186 ? -19.947 -6.128 21.891 1.00 95.19 186 PRO A CA 1
ATOM 1354 C C . PRO A 1 186 ? -18.603 -5.398 21.789 1.00 95.19 186 PRO A C 1
ATOM 1356 O O . PRO A 1 186 ? -17.819 -5.380 22.738 1.00 95.19 186 PRO A O 1
ATOM 1359 N N . CYS A 1 187 ? -18.353 -4.780 20.639 1.00 96.31 187 CYS A N 1
ATOM 1360 C CA . CYS A 1 187 ? -17.205 -3.911 20.425 1.00 96.31 187 CYS A CA 1
ATOM 1361 C C . CYS A 1 187 ? -17.487 -2.517 20.985 1.00 96.31 187 CYS A C 1
ATOM 1363 O O . CYS A 1 187 ? -18.587 -1.973 20.833 1.00 96.31 187 CYS A O 1
ATOM 1365 N N . THR A 1 188 ? -16.465 -1.894 21.556 1.00 97.56 188 THR A N 1
ATOM 1366 C CA . THR A 1 188 ? -16.463 -0.458 21.836 1.00 97.56 188 THR A CA 1
ATOM 1367 C C . THR A 1 188 ? -16.430 0.360 20.542 1.00 97.56 188 THR A C 1
ATOM 1369 O O . THR A 1 188 ? -16.066 -0.147 19.480 1.00 97.56 188 THR A O 1
ATOM 1372 N N . ILE A 1 189 ? -16.763 1.651 20.617 1.00 98.00 189 ILE A N 1
ATOM 1373 C CA . ILE A 1 189 ? -16.639 2.577 19.480 1.00 98.00 189 ILE A CA 1
ATOM 1374 C C . ILE A 1 189 ? -15.206 2.569 18.922 1.00 98.00 189 ILE A C 1
ATOM 1376 O O . ILE A 1 189 ? -15.028 2.505 17.707 1.00 98.00 189 ILE A O 1
ATOM 1380 N N . THR A 1 190 ? -14.189 2.584 19.791 1.00 97.75 190 THR A N 1
ATOM 1381 C CA . THR A 1 190 ? -12.779 2.536 19.370 1.00 97.75 190 THR A CA 1
ATOM 1382 C C . THR A 1 190 ? -12.451 1.272 18.570 1.00 97.75 190 THR A C 1
ATOM 1384 O O . THR A 1 190 ? -11.735 1.343 17.574 1.00 97.75 190 THR A O 1
ATOM 1387 N N . GLU A 1 191 ? -12.973 0.119 18.987 1.00 96.69 191 GLU A N 1
ATOM 1388 C CA . GLU A 1 191 ? -12.730 -1.167 18.322 1.00 96.69 191 GLU A CA 1
ATOM 1389 C C . GLU A 1 191 ? -13.510 -1.289 17.014 1.00 96.69 191 GLU A C 1
ATOM 1391 O O . GLU A 1 191 ? -12.955 -1.725 16.009 1.00 96.69 191 GLU A O 1
ATOM 1396 N N . ALA A 1 192 ? -14.770 -0.849 16.998 1.00 97.06 192 ALA A N 1
ATOM 1397 C CA . ALA A 1 192 ? -15.593 -0.839 15.792 1.00 97.06 192 ALA A CA 1
ATOM 1398 C C . ALA A 1 192 ? -14.995 0.069 14.702 1.00 97.06 192 ALA A C 1
ATOM 1400 O O . ALA A 1 192 ? -15.009 -0.284 13.525 1.00 97.06 192 ALA A O 1
ATOM 1401 N N . ASN A 1 193 ? -14.408 1.204 15.094 1.00 97.69 193 ASN A N 1
ATOM 1402 C CA . ASN A 1 193 ? -13.770 2.160 14.186 1.00 97.69 193 ASN A CA 1
ATOM 1403 C C . ASN A 1 193 ? -12.276 1.877 13.940 1.00 97.69 193 ASN A C 1
ATOM 1405 O O . ASN A 1 193 ? -11.580 2.726 13.383 1.00 97.69 193 ASN A O 1
ATOM 1409 N N . PHE A 1 194 ? -11.738 0.728 14.362 1.00 97.00 194 PHE A N 1
ATOM 1410 C CA . PHE A 1 194 ? -10.286 0.524 14.429 1.00 97.00 194 PHE A CA 1
ATOM 1411 C C . PHE A 1 194 ? -9.562 0.663 13.074 1.00 97.00 194 PHE A C 1
ATOM 1413 O O . PHE A 1 194 ? -8.406 1.090 13.038 1.00 97.00 194 PHE A O 1
ATOM 1420 N N . ALA A 1 195 ? -10.254 0.394 11.960 1.00 96.56 195 ALA A N 1
ATOM 1421 C CA . ALA A 1 195 ? -9.756 0.609 10.597 1.00 96.56 195 ALA A CA 1
ATOM 1422 C C . ALA A 1 195 ? -9.281 2.049 10.356 1.00 96.56 195 ALA A C 1
ATOM 1424 O O . ALA A 1 195 ? -8.210 2.257 9.781 1.00 96.56 195 ALA A O 1
ATOM 1425 N N . LEU A 1 196 ? -10.018 3.039 10.868 1.00 97.62 196 LEU A N 1
ATOM 1426 C CA . LEU A 1 196 ? -9.685 4.455 10.735 1.00 97.62 196 LEU A CA 1
ATOM 1427 C C . LEU A 1 196 ? -8.315 4.755 11.349 1.00 97.62 196 LEU A C 1
ATOM 1429 O O . LEU A 1 196 ? -7.464 5.385 10.720 1.00 97.62 196 LEU A O 1
ATOM 1433 N N . PHE A 1 197 ? -8.091 4.286 12.575 1.00 98.00 197 PHE A N 1
ATOM 1434 C CA . PHE A 1 197 ? -6.860 4.557 13.315 1.00 98.00 197 PHE A CA 1
ATOM 1435 C C . PHE A 1 197 ? -5.681 3.777 12.748 1.00 98.00 197 PHE A C 1
ATOM 1437 O O . PHE A 1 197 ? -4.594 4.334 12.595 1.00 98.00 197 PHE A O 1
ATOM 1444 N N . PHE A 1 198 ? -5.903 2.508 12.401 1.00 97.38 198 PHE A N 1
ATOM 1445 C CA . PHE A 1 198 ? -4.885 1.661 11.796 1.00 97.38 198 PHE A CA 1
ATOM 1446 C C . PHE A 1 198 ? -4.409 2.237 10.460 1.00 97.38 198 PHE A C 1
ATOM 1448 O O . PHE A 1 198 ? -3.208 2.431 10.276 1.00 97.38 198 PHE A O 1
ATOM 1455 N N . GLY A 1 199 ? -5.338 2.588 9.563 1.00 97.06 199 GLY A N 1
ATOM 1456 C CA . GLY A 1 199 ? -5.009 3.153 8.257 1.00 97.06 199 GLY A CA 1
ATOM 1457 C C . GLY A 1 199 ? -4.179 4.433 8.370 1.00 97.06 199 GLY A C 1
ATOM 1458 O O . GLY A 1 199 ? -3.123 4.551 7.747 1.00 97.06 199 GLY A O 1
ATOM 1459 N N . LEU A 1 200 ? -4.599 5.368 9.227 1.00 97.81 200 LEU A N 1
ATOM 1460 C CA . LEU A 1 200 ? -3.877 6.627 9.437 1.00 97.81 200 LEU A CA 1
ATOM 1461 C C . LEU A 1 200 ? -2.506 6.430 10.099 1.00 97.81 200 LEU A C 1
ATOM 1463 O O . LEU A 1 200 ? -1.557 7.135 9.752 1.00 97.81 200 LEU A O 1
ATOM 1467 N N . ALA A 1 201 ? -2.378 5.477 11.026 1.00 96.44 201 ALA A N 1
ATOM 1468 C CA . ALA A 1 201 ? -1.103 5.163 11.663 1.00 96.44 201 ALA A CA 1
ATOM 1469 C C . ALA A 1 201 ? -0.099 4.558 10.668 1.00 96.44 201 ALA A C 1
ATOM 1471 O O . ALA A 1 201 ? 1.058 4.984 10.636 1.00 96.44 201 ALA A O 1
ATOM 1472 N N . ILE A 1 202 ? -0.538 3.615 9.824 1.00 95.19 202 ILE A N 1
ATOM 1473 C CA . ILE A 1 202 ? 0.304 3.033 8.769 1.00 95.19 202 ILE A CA 1
ATOM 1474 C C . ILE A 1 202 ? 0.698 4.096 7.749 1.00 95.19 202 ILE A C 1
ATOM 1476 O O . ILE A 1 202 ? 1.878 4.219 7.437 1.00 95.19 202 ILE A O 1
ATOM 1480 N N . GLN A 1 203 ? -0.241 4.930 7.302 1.00 95.44 203 GLN A N 1
ATOM 1481 C CA . GLN A 1 203 ? 0.069 6.050 6.417 1.00 95.44 203 GLN A CA 1
ATOM 1482 C C . GLN A 1 203 ? 1.136 6.976 7.008 1.00 95.44 203 GLN A C 1
ATOM 1484 O O . GLN A 1 203 ? 2.106 7.307 6.327 1.00 95.44 203 GLN A O 1
ATOM 1489 N N . ALA A 1 204 ? 0.996 7.372 8.276 1.00 94.62 204 ALA A N 1
ATOM 1490 C CA . ALA A 1 204 ? 1.982 8.221 8.937 1.00 94.62 204 ALA A CA 1
ATOM 1491 C C . ALA A 1 204 ? 3.373 7.564 8.974 1.00 94.62 204 ALA A C 1
ATOM 1493 O O . ALA A 1 204 ? 4.376 8.248 8.770 1.00 94.62 204 ALA A O 1
ATOM 1494 N N . TYR A 1 205 ? 3.440 6.246 9.187 1.00 92.44 205 TYR A N 1
ATOM 1495 C CA . TYR A 1 205 ? 4.689 5.490 9.122 1.00 92.44 205 TYR A CA 1
ATOM 1496 C C . TYR A 1 205 ? 5.261 5.430 7.699 1.00 92.44 205 TYR A C 1
ATOM 1498 O O . TYR A 1 205 ? 6.423 5.789 7.499 1.00 92.44 205 TYR A O 1
ATOM 1506 N N . GLU A 1 206 ? 4.468 5.053 6.695 1.00 92.44 206 GLU A N 1
ATOM 1507 C CA . GLU A 1 206 ? 4.919 4.957 5.302 1.00 92.44 206 GLU A CA 1
ATOM 1508 C C . GLU A 1 206 ? 5.400 6.302 4.743 1.00 92.44 206 GLU A C 1
ATOM 1510 O O . GLU A 1 206 ? 6.352 6.350 3.967 1.00 92.44 206 GLU A O 1
ATOM 1515 N N . GLN A 1 207 ? 4.820 7.421 5.184 1.00 91.44 207 GLN A N 1
ATOM 1516 C CA . GLN A 1 207 ? 5.286 8.765 4.818 1.00 91.44 207 GLN A CA 1
ATOM 1517 C C . GLN A 1 207 ? 6.709 9.075 5.313 1.00 91.44 207 GLN A C 1
ATOM 1519 O O . GLN A 1 207 ? 7.365 9.975 4.782 1.00 91.44 207 GLN A O 1
ATOM 1524 N N . THR A 1 208 ? 7.229 8.323 6.288 1.00 90.25 208 THR A N 1
ATOM 1525 C CA . THR A 1 208 ? 8.635 8.421 6.714 1.00 90.25 208 THR A CA 1
ATOM 1526 C C . THR A 1 208 ? 9.593 7.658 5.790 1.00 90.25 208 THR A C 1
ATOM 1528 O O . THR A 1 208 ? 10.797 7.941 5.766 1.00 90.25 208 THR A O 1
ATOM 1531 N N . LEU A 1 209 ? 9.078 6.717 4.994 1.00 90.31 209 LEU A N 1
ATOM 1532 C CA . LEU A 1 209 ? 9.861 5.817 4.156 1.00 90.31 209 LEU A CA 1
ATOM 1533 C C . LEU A 1 209 ? 10.166 6.465 2.802 1.00 90.31 209 LEU A C 1
ATOM 1535 O O . LEU A 1 209 ? 9.454 6.278 1.820 1.00 90.31 209 LEU A O 1
ATOM 1539 N N . THR A 1 210 ? 11.262 7.221 2.745 1.00 90.81 210 THR A N 1
ATOM 1540 C CA . THR A 1 210 ? 11.678 7.957 1.535 1.00 90.81 210 THR A CA 1
ATOM 1541 C C . THR A 1 210 ? 13.037 7.514 1.004 1.00 90.81 210 THR A C 1
ATOM 1543 O O . THR A 1 210 ? 13.979 7.313 1.780 1.00 90.81 210 THR A O 1
ATOM 1546 N N . THR A 1 211 ? 13.185 7.417 -0.317 1.00 91.00 211 THR A N 1
ATOM 1547 C CA . THR A 1 211 ? 14.465 7.060 -0.949 1.00 91.00 211 THR A CA 1
ATOM 1548 C C . THR A 1 211 ? 15.386 8.263 -1.144 1.00 91.00 211 THR A C 1
ATOM 1550 O O . THR A 1 211 ? 15.008 9.325 -1.640 1.00 91.00 211 THR A O 1
ATOM 1553 N N . VAL A 1 212 ? 16.670 8.053 -0.854 1.00 92.12 212 VAL A N 1
ATOM 1554 C CA . VAL A 1 212 ? 17.786 8.896 -1.284 1.00 92.12 212 VAL A CA 1
ATOM 1555 C C . VAL A 1 212 ? 18.661 8.080 -2.244 1.00 92.12 212 VAL A C 1
ATOM 1557 O O . VAL A 1 212 ? 19.487 7.275 -1.805 1.00 92.12 212 VAL A O 1
ATOM 1560 N N . PRO A 1 213 ? 18.529 8.291 -3.569 1.00 91.75 213 PRO A N 1
ATOM 1561 C CA . PRO A 1 213 ? 19.307 7.562 -4.563 1.00 91.75 213 PRO A CA 1
ATOM 1562 C C . PRO A 1 213 ? 20.813 7.653 -4.322 1.00 91.75 213 PRO A C 1
ATOM 1564 O O . PRO A 1 213 ? 21.347 8.749 -4.115 1.00 91.75 213 PRO A O 1
ATOM 1567 N N . ALA A 1 214 ? 21.528 6.533 -4.466 1.00 89.88 214 ALA A N 1
ATOM 1568 C CA . ALA A 1 214 ? 22.982 6.496 -4.328 1.00 89.88 214 ALA A CA 1
ATOM 1569 C C . ALA A 1 214 ? 23.683 7.548 -5.202 1.00 89.88 214 ALA A C 1
ATOM 1571 O O . ALA A 1 214 ? 24.665 8.167 -4.780 1.00 89.88 214 ALA A O 1
ATOM 1572 N N . LYS A 1 215 ? 23.219 7.733 -6.450 1.00 92.88 215 LYS A N 1
ATOM 1573 C CA . LYS A 1 215 ? 23.766 8.724 -7.391 1.00 92.88 215 LYS A CA 1
ATOM 1574 C C . LYS A 1 215 ? 22.691 9.259 -8.328 1.00 92.88 215 LYS A C 1
ATOM 1576 O O . LYS A 1 215 ? 21.892 8.513 -8.874 1.00 92.88 215 LYS A O 1
ATOM 1581 N N . LYS A 1 216 ? 22.785 10.545 -8.676 1.00 93.00 216 LYS A N 1
ATOM 1582 C CA . LYS A 1 216 ? 21.953 11.114 -9.747 1.00 93.00 216 LYS A CA 1
ATOM 1583 C C . LYS A 1 216 ? 22.279 10.474 -11.116 1.00 93.00 216 LYS A C 1
ATOM 1585 O O . LYS A 1 216 ? 23.463 10.234 -11.420 1.00 93.00 216 LYS A O 1
ATOM 1590 N N . PRO A 1 217 ? 21.271 10.238 -11.978 1.00 95.38 217 PRO A N 1
ATOM 1591 C CA . PRO A 1 217 ? 21.487 9.788 -13.351 1.00 95.38 217 PRO A CA 1
ATOM 1592 C C . PRO A 1 217 ? 22.305 10.789 -14.178 1.00 95.38 217 PRO A C 1
ATOM 1594 O O . PRO A 1 217 ? 22.115 12.005 -14.107 1.00 95.38 217 PRO A O 1
ATOM 1597 N N . SER A 1 218 ? 23.231 10.281 -14.996 1.00 96.94 218 SER A N 1
ATOM 1598 C CA . SER A 1 218 ? 24.036 11.122 -15.895 1.00 96.94 218 SER A CA 1
ATOM 1599 C C . SER A 1 218 ? 23.227 11.607 -17.105 1.00 96.94 218 SER A C 1
ATOM 1601 O O . SER A 1 218 ? 22.252 10.972 -17.502 1.00 96.94 218 SER A O 1
ATOM 1603 N N . ARG A 1 219 ? 23.682 12.667 -17.792 1.00 97.31 219 ARG A N 1
ATOM 1604 C CA . ARG A 1 219 ? 23.049 13.139 -19.046 1.00 97.31 219 ARG A CA 1
ATOM 1605 C C . ARG A 1 219 ? 22.910 12.038 -20.107 1.00 97.31 219 ARG A C 1
ATOM 1607 O O . ARG A 1 219 ? 21.906 11.984 -20.803 1.00 97.31 219 ARG A O 1
ATOM 1614 N N . LYS A 1 220 ? 23.903 11.144 -20.222 1.00 97.94 220 LYS A N 1
ATOM 1615 C CA . LYS A 1 220 ? 23.873 10.019 -21.176 1.00 97.94 220 LYS A CA 1
ATOM 1616 C C . LYS A 1 220 ? 22.800 8.988 -20.810 1.00 97.94 220 LYS A C 1
ATOM 1618 O O . LYS A 1 220 ? 22.167 8.455 -21.711 1.00 97.94 220 LYS A O 1
ATOM 1623 N N . MET A 1 221 ? 22.603 8.734 -19.514 1.00 97.81 221 MET A N 1
ATOM 1624 C CA . MET A 1 221 ? 21.549 7.844 -19.006 1.00 97.81 221 MET A CA 1
ATOM 1625 C C . MET A 1 221 ? 20.168 8.430 -19.278 1.00 97.81 221 MET A C 1
ATOM 1627 O O . MET A 1 221 ? 19.357 7.778 -19.915 1.00 97.81 221 MET A O 1
ATOM 1631 N N . LYS A 1 222 ? 19.958 9.699 -18.914 1.00 97.56 222 LYS A N 1
ATOM 1632 C CA . LYS A 1 222 ? 18.709 10.434 -19.170 1.00 97.56 222 LYS A CA 1
ATOM 1633 C C . LYS A 1 222 ? 18.341 10.465 -20.651 1.00 97.56 222 LYS A C 1
ATOM 1635 O O . LYS A 1 222 ? 17.182 10.304 -21.004 1.00 97.56 222 LYS A O 1
ATOM 1640 N N . ARG A 1 223 ? 19.336 10.630 -21.531 1.00 97.50 223 ARG A N 1
ATOM 1641 C CA . ARG A 1 223 ? 19.115 10.533 -22.976 1.00 97.50 223 ARG A CA 1
ATOM 1642 C C . ARG A 1 223 ? 18.649 9.132 -23.374 1.00 97.50 223 ARG A C 1
ATOM 1644 O O . ARG A 1 223 ? 17.611 9.034 -24.002 1.00 97.50 223 ARG A O 1
ATOM 1651 N N . ALA A 1 224 ? 19.365 8.077 -22.980 1.00 97.44 224 ALA A N 1
ATOM 1652 C CA . ALA A 1 224 ? 18.955 6.702 -23.284 1.00 97.44 224 ALA A CA 1
ATOM 1653 C C . ALA A 1 224 ? 17.547 6.381 -22.748 1.00 97.44 224 ALA A C 1
ATOM 1655 O O . ALA A 1 224 ? 16.755 5.773 -23.451 1.00 97.44 224 ALA A O 1
ATOM 1656 N N . PHE A 1 225 ? 17.215 6.863 -21.549 1.00 96.38 225 PHE A N 1
ATOM 1657 C CA . PHE A 1 225 ? 15.894 6.726 -20.933 1.00 96.38 225 PHE A CA 1
ATOM 1658 C C . PHE A 1 225 ? 14.772 7.343 -21.787 1.00 96.38 225 PHE A C 1
ATOM 1660 O O . PHE A 1 225 ? 13.706 6.753 -21.921 1.00 96.38 225 PHE A O 1
ATOM 1667 N N . LYS A 1 226 ? 15.031 8.492 -22.427 1.00 95.62 226 LYS A N 1
ATOM 1668 C CA . LYS A 1 226 ? 14.103 9.129 -23.380 1.00 95.62 226 LYS A CA 1
ATOM 1669 C C . LYS A 1 226 ? 14.022 8.428 -24.727 1.00 95.62 226 LYS A C 1
ATOM 1671 O O . LYS A 1 226 ? 12.938 8.327 -25.289 1.00 95.62 226 LYS A O 1
ATOM 1676 N N . GLU A 1 227 ? 15.153 7.971 -25.263 1.00 95.31 227 GLU A N 1
ATOM 1677 C CA . GLU A 1 227 ? 15.171 7.221 -26.531 1.00 95.31 227 GLU A CA 1
ATOM 1678 C C . GLU A 1 227 ? 14.368 5.915 -26.381 1.00 95.31 227 GLU A C 1
ATOM 1680 O O . GLU A 1 227 ? 13.607 5.551 -27.274 1.00 95.31 227 GLU A O 1
ATOM 1685 N N . LEU A 1 228 ? 14.438 5.281 -25.200 1.00 94.81 228 LEU A N 1
ATOM 1686 C CA . LEU A 1 228 ? 13.598 4.135 -24.832 1.00 94.81 228 LEU A CA 1
ATOM 1687 C C . LEU A 1 228 ? 12.202 4.521 -24.303 1.00 94.81 228 LEU A C 1
ATOM 1689 O O . LEU A 1 228 ? 11.457 3.655 -23.860 1.00 94.81 228 LEU A O 1
ATOM 1693 N N . ARG A 1 229 ? 11.831 5.807 -24.368 1.00 92.62 229 ARG A N 1
ATOM 1694 C CA . ARG A 1 229 ? 10.508 6.361 -24.015 1.00 92.62 229 ARG A CA 1
ATOM 1695 C C . ARG A 1 229 ? 10.041 6.131 -22.576 1.00 92.62 229 ARG A C 1
ATOM 1697 O O . ARG A 1 229 ? 8.876 6.378 -22.269 1.00 92.62 229 ARG A O 1
ATOM 1704 N N . CYS A 1 230 ? 10.928 5.732 -21.672 1.00 92.00 230 CYS A N 1
ATOM 1705 C CA . CYS A 1 230 ? 10.589 5.539 -20.265 1.00 92.00 230 CYS A CA 1
ATOM 1706 C C . CYS A 1 230 ? 10.103 6.854 -19.612 1.00 92.00 230 CYS A C 1
ATOM 1708 O O . CYS A 1 230 ? 9.328 6.830 -18.659 1.00 92.00 230 CYS A O 1
ATOM 1710 N N . ASP A 1 231 ? 10.495 8.008 -20.177 1.00 90.75 231 ASP A N 1
ATOM 1711 C CA . ASP A 1 231 ? 10.116 9.360 -19.741 1.00 90.75 231 ASP A CA 1
ATOM 1712 C C . ASP A 1 231 ? 8.623 9.704 -19.904 1.00 90.75 231 ASP A C 1
ATOM 1714 O O . ASP A 1 231 ? 8.186 10.791 -19.521 1.00 90.75 231 ASP A O 1
ATOM 1718 N N . LYS A 1 232 ? 7.842 8.818 -20.532 1.00 88.25 232 LYS A N 1
ATOM 1719 C CA . LYS A 1 232 ? 6.404 9.010 -20.762 1.00 88.25 232 LYS A CA 1
ATOM 1720 C C . LYS A 1 232 ? 5.556 8.608 -19.563 1.00 88.25 232 LYS A C 1
ATOM 1722 O O . LYS A 1 232 ? 4.512 9.220 -19.355 1.00 88.25 232 LYS A O 1
ATOM 1727 N N . CYS A 1 233 ? 6.049 7.675 -18.753 1.00 85.56 233 CYS A N 1
ATOM 1728 C CA . CYS A 1 233 ? 5.383 7.190 -17.541 1.00 85.56 233 CYS A CA 1
ATOM 1729 C C . CYS A 1 233 ? 6.196 7.482 -16.269 1.00 85.56 233 CYS A C 1
ATOM 1731 O O . CYS A 1 233 ? 5.628 7.599 -15.186 1.00 85.56 233 CYS A O 1
ATOM 1733 N N . HIS A 1 234 ? 7.515 7.643 -16.397 1.00 90.38 234 HIS A N 1
ATOM 1734 C CA . HIS A 1 234 ? 8.415 7.854 -15.268 1.00 90.38 234 HIS A CA 1
ATOM 1735 C C . HIS A 1 234 ? 9.257 9.115 -15.459 1.00 90.38 234 HIS A C 1
ATOM 1737 O O . HIS A 1 234 ? 9.741 9.417 -16.548 1.00 90.38 234 HIS A O 1
ATOM 1743 N N . TYR A 1 235 ? 9.529 9.825 -14.375 1.00 90.56 235 TYR A N 1
ATOM 1744 C CA . TYR A 1 235 ? 10.485 10.917 -14.366 1.00 90.56 235 TYR A CA 1
ATOM 1745 C C . TYR A 1 235 ? 11.926 10.404 -14.507 1.00 90.56 235 TYR A C 1
ATOM 1747 O O . TYR A 1 235 ? 12.300 9.331 -14.037 1.00 90.56 235 TYR A O 1
ATOM 1755 N N . GLU A 1 236 ? 12.796 11.228 -15.099 1.00 91.12 236 GLU A N 1
ATOM 1756 C CA . GLU A 1 236 ? 14.231 10.932 -15.250 1.00 91.12 236 GLU A CA 1
ATOM 1757 C C . GLU A 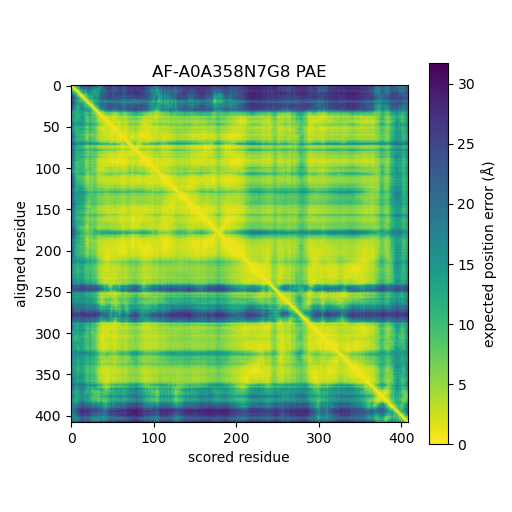1 236 ? 14.998 10.777 -13.920 1.00 91.12 236 GLU A C 1
ATOM 1759 O O . GLU A 1 236 ? 16.199 10.493 -13.930 1.00 91.12 236 GLU A O 1
ATOM 1764 N N . ASP A 1 237 ? 14.366 11.083 -12.791 1.00 89.50 237 ASP A N 1
ATOM 1765 C CA . ASP A 1 237 ? 14.919 10.906 -11.451 1.00 89.50 237 ASP A CA 1
ATOM 1766 C C . ASP A 1 237 ? 14.404 9.645 -10.745 1.00 89.50 237 ASP A C 1
ATOM 1768 O O . ASP A 1 237 ? 14.833 9.398 -9.625 1.00 89.50 237 ASP A O 1
ATOM 1772 N N . GLY A 1 238 ? 13.571 8.837 -11.408 1.00 89.50 238 GLY A N 1
ATOM 1773 C CA . GLY A 1 238 ? 13.041 7.581 -10.882 1.00 89.50 238 GLY A CA 1
ATOM 1774 C C . GLY A 1 238 ? 11.629 7.674 -10.315 1.00 89.50 238 GLY A C 1
ATOM 1775 O O . GLY A 1 238 ? 11.013 6.635 -10.098 1.00 89.50 238 GLY A O 1
ATOM 1776 N N . ARG A 1 239 ? 11.078 8.875 -10.112 1.00 89.25 239 ARG A N 1
ATOM 1777 C CA . ARG A 1 239 ? 9.686 9.017 -9.663 1.00 89.25 239 ARG A CA 1
ATOM 1778 C C . ARG A 1 239 ? 8.711 8.554 -10.742 1.00 89.25 239 ARG A C 1
ATOM 1780 O O . ARG A 1 239 ? 8.997 8.660 -11.933 1.00 89.25 239 ARG A O 1
ATOM 1787 N N . SER A 1 240 ? 7.548 8.072 -10.329 1.00 86.50 240 SER A N 1
ATOM 1788 C CA . SER A 1 240 ? 6.435 7.821 -11.248 1.00 86.50 240 SER A CA 1
ATOM 1789 C C . SER A 1 240 ? 5.656 9.107 -11.537 1.00 86.50 240 SER A C 1
ATOM 1791 O O . SER A 1 240 ? 5.674 10.025 -10.721 1.00 86.50 240 SER A O 1
ATOM 1793 N N . HIS A 1 241 ? 4.942 9.169 -12.662 1.00 79.00 241 HIS A N 1
ATOM 1794 C CA . HIS A 1 241 ? 3.876 10.159 -12.862 1.00 79.00 241 HIS A CA 1
ATOM 1795 C C . HIS A 1 241 ? 2.649 9.903 -11.968 1.00 79.00 241 HIS A C 1
ATOM 1797 O O . HIS A 1 241 ? 1.820 10.785 -11.814 1.00 79.00 241 HIS A O 1
ATOM 1803 N N . ALA A 1 242 ? 2.539 8.733 -11.328 1.00 72.44 242 ALA A N 1
ATOM 1804 C CA . ALA A 1 242 ? 1.433 8.407 -10.425 1.00 72.44 242 ALA A CA 1
ATOM 1805 C C . ALA A 1 242 ? 1.567 8.990 -8.997 1.00 72.44 242 ALA A C 1
ATOM 1807 O O . ALA A 1 242 ? 0.778 8.652 -8.114 1.00 72.44 242 ALA A O 1
ATOM 1808 N N . VAL A 1 243 ? 2.573 9.834 -8.740 1.00 68.19 243 VAL A N 1
ATOM 1809 C CA . VAL A 1 243 ? 2.815 10.445 -7.420 1.00 68.19 243 VAL A CA 1
ATOM 1810 C C . VAL A 1 243 ? 1.812 11.555 -7.100 1.00 68.19 243 VAL A C 1
ATOM 1812 O O . VAL A 1 243 ? 1.238 12.181 -7.994 1.00 68.19 243 VAL A O 1
ATOM 1815 N N . THR A 1 244 ? 1.647 11.849 -5.811 1.00 59.44 244 THR A N 1
ATOM 1816 C CA . THR A 1 244 ? 0.859 12.997 -5.347 1.00 59.44 244 THR A CA 1
ATOM 1817 C C . THR A 1 244 ? 1.381 14.297 -5.982 1.00 59.44 244 THR A C 1
ATOM 1819 O O . THR A 1 244 ? 2.589 14.544 -6.022 1.00 59.44 244 THR A O 1
ATOM 1822 N N . ASN A 1 245 ? 0.464 15.130 -6.495 1.00 54.09 245 ASN A N 1
ATOM 1823 C CA . ASN A 1 245 ? 0.687 16.414 -7.193 1.00 54.09 245 ASN A CA 1
ATOM 1824 C C . ASN A 1 245 ? 0.944 16.395 -8.716 1.00 54.09 245 ASN A C 1
ATOM 1826 O O . ASN A 1 245 ? 1.099 17.471 -9.294 1.00 54.09 245 ASN A O 1
ATOM 1830 N N . ASP A 1 246 ? 0.936 15.242 -9.394 1.00 57.19 246 ASP A N 1
ATOM 1831 C CA . ASP A 1 246 ? 0.993 15.171 -10.871 1.00 57.19 246 ASP A CA 1
ATOM 1832 C C . ASP A 1 246 ? -0.372 14.814 -11.486 1.00 57.19 246 ASP A C 1
ATOM 1834 O O . ASP A 1 246 ? -0.501 13.942 -12.340 1.00 57.19 246 ASP A O 1
ATOM 1838 N N . LEU A 1 247 ? -1.418 15.525 -11.046 1.00 55.12 247 LEU A N 1
ATOM 1839 C CA . LEU A 1 247 ? -2.825 15.306 -11.434 1.00 55.12 247 LEU A CA 1
ATOM 1840 C C . LEU A 1 247 ? -3.110 15.491 -12.940 1.00 55.12 247 LEU A C 1
ATOM 1842 O O . LEU A 1 247 ? -4.234 15.286 -13.382 1.00 55.12 247 LEU A O 1
ATOM 1846 N N . GLY A 1 248 ? -2.119 15.920 -13.728 1.00 52.38 248 GLY A N 1
ATOM 1847 C CA . GLY A 1 248 ? -2.250 16.170 -15.165 1.00 52.38 248 GLY A CA 1
ATOM 1848 C C . GLY A 1 248 ? -1.702 15.059 -16.066 1.00 52.38 248 GLY A C 1
ATOM 1849 O O . GLY A 1 248 ? -1.763 15.204 -17.288 1.00 52.38 248 GLY A O 1
ATOM 1850 N N . ARG A 1 249 ? -1.120 13.983 -15.514 1.00 56.19 249 ARG A N 1
ATOM 1851 C CA . ARG A 1 249 ? -0.568 12.860 -16.292 1.00 56.19 249 ARG A CA 1
ATOM 1852 C C . ARG A 1 249 ? -1.252 11.549 -15.920 1.00 56.19 249 ARG A C 1
ATOM 1854 O O . ARG A 1 249 ? -1.511 11.293 -14.753 1.00 56.19 249 ARG A O 1
ATOM 1861 N N . ARG A 1 250 ? -1.512 10.713 -16.934 1.00 63.50 250 ARG A N 1
ATOM 1862 C CA . ARG A 1 250 ? -2.201 9.419 -16.794 1.00 63.50 250 ARG A CA 1
ATOM 1863 C C . ARG A 1 250 ? -1.419 8.512 -15.821 1.00 63.50 250 ARG A C 1
ATOM 1865 O O . ARG A 1 250 ? -0.319 8.087 -16.187 1.00 63.50 250 ARG A O 1
ATOM 1872 N N . PRO A 1 251 ? -1.941 8.215 -14.614 1.00 68.38 251 PRO A N 1
ATOM 1873 C CA . PRO A 1 251 ? -1.226 7.412 -13.617 1.00 68.38 251 PRO A CA 1
ATOM 1874 C C . PRO A 1 251 ? -1.173 5.926 -13.993 1.00 68.38 251 PRO A C 1
ATOM 1876 O O . PRO A 1 251 ? -0.312 5.189 -13.504 1.00 68.38 251 PRO A O 1
ATOM 1879 N N . PHE A 1 252 ? -2.083 5.504 -14.873 1.00 79.06 252 PHE A N 1
ATOM 1880 C CA . PHE A 1 252 ? -2.321 4.116 -15.222 1.00 79.06 252 PHE A CA 1
ATOM 1881 C C . PHE A 1 252 ? -2.124 3.859 -16.721 1.00 79.06 252 PHE A C 1
ATOM 1883 O O . PHE A 1 252 ? -2.392 4.725 -17.559 1.00 79.06 252 PHE A O 1
ATOM 1890 N N . ALA A 1 253 ? -1.632 2.669 -17.064 1.00 80.31 253 ALA A N 1
ATOM 1891 C CA . ALA A 1 253 ? -1.432 2.230 -18.439 1.00 80.31 253 ALA A CA 1
ATOM 1892 C C . ALA A 1 253 ? -1.612 0.711 -18.575 1.00 80.31 253 ALA A C 1
ATOM 1894 O O . ALA A 1 253 ? -1.263 -0.044 -17.670 1.00 80.31 253 ALA A O 1
ATOM 1895 N N . VAL A 1 254 ? -2.086 0.272 -19.743 1.00 84.00 254 VAL A N 1
ATOM 1896 C CA . VAL A 1 254 ? -1.990 -1.128 -20.172 1.00 84.00 254 VAL A CA 1
ATOM 1897 C C . VAL A 1 254 ? -0.623 -1.315 -20.818 1.00 84.00 254 VAL A C 1
ATOM 1899 O O . VAL A 1 254 ? -0.293 -0.639 -21.798 1.00 84.00 254 VAL A O 1
ATOM 1902 N N . THR A 1 255 ? 0.195 -2.197 -20.246 1.00 84.38 255 THR A N 1
ATOM 1903 C CA . THR A 1 255 ? 1.563 -2.472 -20.716 1.00 84.38 255 THR A CA 1
ATOM 1904 C C . THR A 1 255 ? 1.709 -3.817 -21.422 1.00 84.38 255 THR A C 1
ATOM 1906 O O . THR A 1 255 ? 2.778 -4.087 -21.964 1.00 84.38 255 THR A O 1
ATOM 1909 N N . GLY A 1 256 ? 0.655 -4.640 -21.448 1.00 84.44 256 GLY A N 1
ATOM 1910 C CA . GLY A 1 256 ? 0.672 -5.957 -22.087 1.00 84.44 256 GLY A CA 1
ATOM 1911 C C . GLY A 1 256 ? 1.500 -6.987 -21.319 1.00 84.44 256 GLY A C 1
ATOM 1912 O O . GLY A 1 256 ? 2.190 -7.788 -21.948 1.00 84.44 256 GLY A O 1
ATOM 1913 N N . VAL A 1 257 ? 1.497 -6.904 -19.982 1.00 87.88 257 VAL A N 1
ATOM 1914 C CA . VAL A 1 257 ? 2.103 -7.904 -19.081 1.00 87.88 257 VAL A CA 1
ATOM 1915 C C . VAL A 1 257 ? 1.242 -9.166 -19.055 1.00 87.88 257 VAL A C 1
ATOM 1917 O O . VAL A 1 257 ? 1.757 -10.229 -19.377 1.00 87.88 257 VAL A O 1
ATOM 1920 N N . ALA A 1 258 ? -0.062 -9.005 -18.811 1.00 83.69 258 ALA A N 1
ATOM 1921 C CA . ALA A 1 258 ? -1.075 -10.054 -18.861 1.00 83.69 258 ALA A CA 1
ATOM 1922 C C . ALA A 1 258 ? -2.242 -9.648 -19.792 1.00 83.69 258 ALA A C 1
ATOM 1924 O O . ALA A 1 258 ? -2.415 -8.452 -20.072 1.00 83.69 258 ALA A O 1
ATOM 1925 N N . PRO A 1 259 ? -3.043 -10.605 -20.298 1.00 80.88 259 PRO A N 1
ATOM 1926 C CA . PRO A 1 259 ? -4.309 -10.317 -20.966 1.00 80.88 259 PRO A CA 1
ATOM 1927 C C . PRO A 1 259 ? -5.330 -9.700 -19.999 1.00 80.88 259 PRO A C 1
ATOM 1929 O O . PRO A 1 259 ? -5.468 -10.168 -18.873 1.00 80.88 259 PRO A O 1
ATOM 1932 N N . LEU A 1 260 ? -6.140 -8.743 -20.468 1.00 75.81 260 LEU A N 1
ATOM 1933 C CA . LEU A 1 260 ? -7.217 -8.138 -19.658 1.00 75.81 260 LEU A CA 1
ATOM 1934 C C . LEU A 1 260 ? -8.283 -9.153 -19.204 1.00 75.81 260 LEU A C 1
ATOM 1936 O O . LEU A 1 260 ? -8.967 -8.940 -18.212 1.00 75.81 260 LEU A O 1
ATOM 1940 N N . ALA A 1 261 ? -8.431 -10.268 -19.926 1.00 78.50 261 ALA A N 1
ATOM 1941 C CA . ALA A 1 261 ? -9.330 -11.351 -19.530 1.00 78.50 261 ALA A CA 1
ATOM 1942 C C . ALA A 1 261 ? -8.824 -12.144 -18.308 1.00 78.50 261 ALA A C 1
ATOM 1944 O O . ALA A 1 261 ? -9.625 -12.804 -17.651 1.00 78.50 261 ALA A O 1
ATOM 1945 N N . GLU A 1 262 ? -7.515 -12.115 -18.043 1.00 79.06 262 GLU A N 1
ATOM 1946 C CA . GLU A 1 262 ? -6.879 -12.815 -16.921 1.00 79.06 262 GLU A CA 1
ATOM 1947 C C . GLU A 1 262 ? -6.674 -11.874 -15.732 1.00 79.06 262 GLU A C 1
ATOM 1949 O O . GLU A 1 262 ? -7.054 -12.217 -14.617 1.00 79.06 262 GLU A O 1
ATOM 1954 N N . ASP A 1 263 ? -6.145 -10.672 -15.978 1.00 77.56 263 ASP A N 1
ATOM 1955 C CA . ASP A 1 263 ? -6.089 -9.601 -14.984 1.00 77.56 263 ASP A CA 1
ATOM 1956 C C . ASP A 1 263 ? -6.681 -8.323 -15.592 1.00 77.56 263 ASP A C 1
ATOM 1958 O O . ASP A 1 263 ? -6.004 -7.638 -16.372 1.00 77.56 263 ASP A O 1
ATOM 1962 N N . PRO A 1 264 ? -7.944 -7.992 -15.266 1.00 72.44 264 PRO A N 1
ATOM 1963 C CA . PRO A 1 264 ? -8.587 -6.826 -15.837 1.00 72.44 264 PRO A CA 1
ATOM 1964 C C . PRO A 1 264 ? -7.902 -5.533 -15.409 1.00 72.44 264 PRO A C 1
ATOM 1966 O O . PRO A 1 264 ? -7.977 -4.586 -16.169 1.00 72.44 264 PRO A O 1
ATOM 1969 N N . GLY A 1 265 ? -7.190 -5.465 -14.276 1.00 76.94 265 GLY A N 1
ATOM 1970 C CA . GLY A 1 265 ? -6.671 -4.204 -13.732 1.00 76.94 265 GLY A CA 1
ATOM 1971 C C . GLY A 1 265 ? -7.777 -3.320 -13.138 1.00 76.94 265 GLY A C 1
ATOM 1972 O O . GLY A 1 265 ? -8.782 -3.838 -12.659 1.00 76.94 265 GLY A O 1
ATOM 1973 N N . VAL A 1 266 ? -7.590 -1.990 -13.131 1.00 70.81 266 VAL A N 1
ATOM 1974 C CA . VAL A 1 266 ? -8.585 -1.042 -12.578 1.00 70.81 266 VAL A CA 1
ATOM 1975 C C . VAL A 1 266 ? -9.488 -0.433 -13.618 1.00 70.81 266 VAL A C 1
ATOM 1977 O O . VAL A 1 266 ? -9.000 0.255 -14.514 1.00 70.81 266 VAL A O 1
ATOM 1980 N N . THR A 1 267 ? -10.792 -0.592 -13.449 1.00 67.06 267 THR A N 1
ATOM 1981 C CA . THR A 1 267 ? -11.768 0.089 -14.294 1.00 67.06 267 THR A CA 1
ATOM 1982 C C . THR A 1 267 ? -12.107 1.482 -13.762 1.00 67.06 267 THR A C 1
ATOM 1984 O O . THR A 1 267 ? -11.876 1.804 -12.596 1.00 67.06 267 THR A O 1
ATOM 1987 N N . VAL A 1 268 ? -12.697 2.344 -14.597 1.00 61.09 268 VAL A N 1
ATOM 1988 C CA . VAL A 1 268 ? -13.209 3.647 -14.124 1.00 61.09 268 VAL A CA 1
ATOM 1989 C C . VAL A 1 268 ? -14.325 3.469 -13.092 1.00 61.09 268 VAL A C 1
ATOM 1991 O O . VAL A 1 268 ? -14.475 4.321 -12.223 1.00 61.09 268 VAL A O 1
ATOM 1994 N N . ALA A 1 269 ? -15.080 2.369 -13.159 1.00 57.94 269 ALA A N 1
ATOM 1995 C CA . ALA A 1 269 ? -16.114 2.052 -12.178 1.00 57.94 269 ALA A CA 1
ATOM 1996 C C . ALA A 1 269 ? -15.536 1.749 -10.783 1.00 57.94 269 ALA A C 1
ATOM 1998 O O . ALA A 1 269 ? -16.195 2.035 -9.787 1.00 57.94 269 ALA A O 1
ATOM 1999 N N . ASP A 1 270 ? -14.304 1.234 -10.715 1.00 58.00 270 ASP A N 1
ATOM 2000 C CA . ASP A 1 270 ? -13.618 0.882 -9.462 1.00 58.00 270 ASP A CA 1
ATOM 2001 C C . ASP A 1 270 ? -12.849 2.060 -8.838 1.00 58.00 270 ASP A C 1
ATOM 2003 O O . ASP A 1 270 ? -12.358 1.983 -7.707 1.00 58.00 270 ASP A O 1
ATOM 2007 N N . LEU A 1 271 ? -12.730 3.170 -9.570 1.00 63.66 271 LEU A N 1
ATOM 2008 C CA . LEU A 1 271 ? -12.153 4.406 -9.064 1.00 63.66 271 LEU A CA 1
ATOM 2009 C C . LEU A 1 271 ? -13.271 5.286 -8.527 1.00 63.66 271 LEU A C 1
ATOM 2011 O O . LEU A 1 271 ? -14.220 5.616 -9.237 1.00 63.66 271 LEU A O 1
ATOM 2015 N N . ASN A 1 272 ? -13.144 5.728 -7.277 1.00 61.56 272 ASN A N 1
ATOM 2016 C CA . ASN A 1 272 ? -14.099 6.678 -6.733 1.00 61.56 272 ASN A CA 1
ATOM 2017 C C . ASN A 1 272 ? -14.006 7.995 -7.527 1.00 61.56 272 ASN A C 1
ATOM 2019 O O . ASN A 1 272 ? -13.062 8.765 -7.352 1.00 61.56 272 ASN A O 1
ATOM 2023 N N . LEU A 1 273 ? -15.006 8.260 -8.376 1.00 53.66 273 LEU A N 1
ATOM 2024 C CA . LEU A 1 273 ? -15.123 9.448 -9.236 1.00 53.66 273 LEU A CA 1
ATOM 2025 C C . LEU A 1 273 ? -15.208 10.773 -8.455 1.00 53.66 273 LEU A C 1
ATOM 2027 O O . LEU A 1 273 ? -15.099 11.844 -9.052 1.00 53.66 273 LEU A O 1
ATOM 2031 N N . ALA A 1 274 ? -15.403 10.729 -7.130 1.00 52.59 274 ALA A N 1
ATOM 2032 C CA . ALA A 1 274 ? -15.250 11.900 -6.265 1.00 52.59 274 ALA A CA 1
ATOM 2033 C C . ALA A 1 274 ? -13.776 12.314 -6.084 1.00 52.59 274 ALA A C 1
ATOM 2035 O O . ALA A 1 274 ? -13.491 13.461 -5.732 1.00 52.59 274 ALA A O 1
ATOM 2036 N N . SER A 1 275 ? -12.833 11.408 -6.357 1.00 54.59 275 SER A N 1
ATOM 2037 C CA . SER A 1 275 ? -11.424 11.731 -6.553 1.00 54.59 275 SER A CA 1
ATOM 2038 C C . SER A 1 275 ? -11.314 12.578 -7.821 1.00 54.59 275 SER A C 1
ATOM 2040 O O . SER A 1 275 ? -11.647 12.124 -8.910 1.00 54.59 275 SER A O 1
ATOM 2042 N N . THR A 1 276 ? -10.860 13.826 -7.708 1.00 49.12 276 THR A N 1
ATOM 2043 C CA . THR A 1 276 ? -10.754 14.803 -8.813 1.00 49.12 276 THR A CA 1
ATOM 2044 C C . THR A 1 276 ? -9.675 14.452 -9.850 1.00 49.12 276 THR A C 1
ATOM 2046 O O . THR A 1 276 ? -9.078 15.342 -10.457 1.00 49.12 276 THR A O 1
ATOM 2049 N N . VAL A 1 277 ? -9.349 13.172 -10.011 1.00 50.97 277 VAL A N 1
ATOM 2050 C CA . VAL A 1 277 ? -8.329 12.688 -10.935 1.00 50.97 277 VAL A CA 1
ATOM 2051 C C . VAL A 1 277 ? -8.996 12.493 -12.295 1.00 50.97 277 VAL A C 1
ATOM 2053 O O . VAL A 1 277 ? -9.947 11.718 -12.390 1.00 50.97 277 VAL A O 1
ATOM 2056 N N . PRO A 1 278 ? -8.543 13.189 -13.350 1.00 45.69 278 PRO A N 1
ATOM 2057 C CA . PRO A 1 278 ? -9.136 13.053 -14.669 1.00 45.69 278 PRO A CA 1
ATOM 2058 C C . PRO A 1 278 ? -8.852 11.649 -15.224 1.00 45.69 278 PRO A C 1
ATOM 2060 O O . PRO A 1 278 ? -7.747 11.356 -15.679 1.00 45.69 278 PRO A O 1
ATOM 2063 N N . ASN A 1 279 ? -9.852 10.773 -15.145 1.00 49.34 279 ASN A N 1
ATOM 2064 C CA . ASN A 1 279 ? -9.973 9.560 -15.959 1.00 49.34 279 ASN A CA 1
ATOM 2065 C C . ASN A 1 279 ? -11.123 9.706 -16.971 1.00 49.34 279 ASN A C 1
ATOM 2067 O O . ASN A 1 279 ? -11.703 8.734 -17.436 1.00 49.34 279 ASN A O 1
ATOM 2071 N N . ASP A 1 280 ? -11.431 10.944 -17.340 1.00 45.31 280 ASP A N 1
ATOM 2072 C CA . ASP A 1 280 ? -12.437 11.380 -18.310 1.00 45.31 280 ASP A CA 1
ATOM 2073 C C . ASP A 1 280 ? -12.221 10.839 -19.741 1.00 45.31 280 ASP A C 1
ATOM 2075 O O . ASP A 1 280 ? -13.099 10.982 -20.589 1.00 45.31 280 ASP A O 1
ATOM 2079 N N . GLU A 1 281 ? -11.098 10.159 -20.000 1.00 46.44 281 GLU A N 1
ATOM 2080 C CA . GLU A 1 281 ? -10.795 9.456 -21.257 1.00 46.44 281 GLU A CA 1
ATOM 2081 C C . GLU A 1 281 ? -10.538 7.944 -21.094 1.00 46.44 281 GLU A C 1
ATOM 2083 O O . GLU A 1 281 ? -10.173 7.289 -22.073 1.00 46.44 281 GLU A O 1
ATOM 2088 N N . ALA A 1 282 ? -10.652 7.383 -19.886 1.00 52.81 282 ALA A N 1
ATOM 2089 C CA . ALA A 1 282 ? -10.495 5.946 -19.685 1.00 52.81 282 ALA A CA 1
ATOM 2090 C C . ALA A 1 282 ? -11.800 5.237 -20.069 1.00 52.81 282 ALA A C 1
ATOM 2092 O O . ALA A 1 282 ? -12.886 5.642 -19.650 1.00 52.81 282 ALA A O 1
ATOM 2093 N N . ASP A 1 283 ? -11.691 4.204 -20.902 1.00 58.38 283 ASP A N 1
ATOM 2094 C CA . ASP A 1 283 ? -12.829 3.340 -21.187 1.00 58.38 283 ASP A CA 1
ATOM 2095 C C . ASP A 1 283 ? -13.219 2.640 -19.873 1.00 58.38 283 ASP A C 1
ATOM 2097 O O . ASP A 1 283 ? -12.348 2.038 -19.235 1.00 58.38 283 ASP A O 1
ATOM 2101 N N . PRO A 1 284 ? -14.476 2.765 -19.412 1.00 57.41 284 PRO A N 1
ATOM 2102 C CA . PRO A 1 284 ? -14.904 2.187 -18.149 1.00 57.41 284 PRO A CA 1
ATOM 2103 C C . PRO A 1 284 ? -14.789 0.665 -18.103 1.00 57.41 284 PRO A C 1
ATOM 2105 O O . PRO A 1 284 ? -14.827 0.138 -17.002 1.00 57.41 284 PRO A O 1
ATOM 2108 N N . ASP A 1 285 ? -14.617 -0.022 -19.233 1.00 57.03 285 ASP A N 1
ATOM 2109 C CA . ASP A 1 285 ? -14.499 -1.481 -19.292 1.00 57.03 285 ASP A CA 1
ATOM 2110 C C . ASP A 1 285 ? -13.049 -1.964 -19.501 1.00 57.03 285 ASP A C 1
ATOM 2112 O O . ASP A 1 285 ? -12.784 -3.167 -19.532 1.00 57.03 285 ASP A O 1
ATOM 2116 N N . VAL A 1 286 ? -12.088 -1.044 -19.631 1.00 64.31 286 VAL A N 1
ATOM 2117 C CA . VAL A 1 286 ? -10.666 -1.361 -19.805 1.00 64.31 286 VAL A CA 1
ATOM 2118 C C . VAL A 1 286 ? -9.950 -1.093 -18.505 1.00 64.31 286 VAL A C 1
ATOM 2120 O O . VAL A 1 286 ? -9.932 0.049 -18.042 1.00 64.31 286 VAL A O 1
ATOM 2123 N N . GLY A 1 287 ? -9.321 -2.116 -17.929 1.00 65.12 287 GLY A N 1
ATOM 2124 C CA . GLY A 1 287 ? -8.558 -1.891 -16.722 1.00 65.12 287 GLY A CA 1
ATOM 2125 C C . GLY A 1 287 ? -7.071 -1.655 -16.948 1.00 65.12 287 GLY A C 1
ATOM 2126 O O . GLY A 1 287 ? -6.420 -2.162 -17.864 1.00 65.12 287 GLY A O 1
ATOM 2127 N N . TYR A 1 288 ? -6.547 -0.763 -16.118 1.00 77.50 288 TYR A N 1
ATOM 2128 C CA . TYR A 1 288 ? -5.205 -0.223 -16.249 1.00 77.50 288 TYR A CA 1
ATOM 2129 C C . TYR A 1 288 ? -4.382 -0.508 -14.991 1.00 77.50 288 TYR A C 1
ATOM 2131 O O . TYR A 1 288 ? -4.925 -0.701 -13.903 1.00 77.50 288 TYR A O 1
ATOM 2139 N N . PHE A 1 289 ? -3.054 -0.463 -15.116 1.00 84.00 289 PHE A N 1
ATOM 2140 C CA . PHE A 1 289 ? -2.151 -0.619 -13.977 1.00 84.00 289 PHE A CA 1
ATOM 2141 C C . PHE A 1 289 ? -1.360 0.646 -13.710 1.00 84.00 289 PHE A C 1
ATOM 2143 O O . PHE A 1 289 ? -0.877 1.313 -14.631 1.00 84.00 289 PHE A O 1
ATOM 2150 N N . LYS A 1 290 ? -1.197 0.964 -12.428 1.00 84.94 290 LYS A N 1
ATOM 2151 C CA . LYS A 1 290 ? -0.413 2.099 -11.973 1.00 84.94 290 LYS A CA 1
ATOM 2152 C C . LYS A 1 290 ? 1.038 1.930 -12.408 1.00 84.94 290 LYS A C 1
ATOM 2154 O O . LYS A 1 290 ? 1.670 0.905 -12.161 1.00 84.94 290 LYS A O 1
ATOM 2159 N N . SER A 1 291 ? 1.607 2.985 -12.985 1.00 85.38 291 SER A N 1
ATOM 2160 C CA . SER A 1 291 ? 3.055 3.050 -13.183 1.00 85.38 291 SER A CA 1
ATOM 2161 C C . SER A 1 291 ? 3.745 3.218 -11.825 1.00 85.38 291 SER A C 1
ATOM 2163 O O . SER A 1 291 ? 3.552 4.230 -11.154 1.00 85.38 291 SER A O 1
ATOM 2165 N N . SER A 1 292 ? 4.560 2.256 -11.398 1.00 87.94 292 SER A N 1
ATOM 2166 C CA . SER A 1 292 ? 5.313 2.344 -10.134 1.00 87.94 292 SER A CA 1
ATOM 2167 C C . SER A 1 292 ? 6.559 3.233 -10.258 1.00 87.94 292 SER A C 1
ATOM 2169 O O . SER A 1 292 ? 7.021 3.543 -11.360 1.00 87.94 292 SER A O 1
ATOM 2171 N N . HIS A 1 293 ? 7.112 3.701 -9.136 1.00 90.81 293 HIS A N 1
ATOM 2172 C CA . HIS A 1 293 ? 8.416 4.372 -9.154 1.00 90.81 293 HIS A CA 1
ATOM 2173 C C . HIS A 1 293 ? 9.537 3.369 -9.477 1.00 90.81 293 HIS A C 1
ATOM 2175 O O . HIS A 1 293 ? 9.388 2.163 -9.314 1.00 90.81 293 HIS A O 1
ATOM 2181 N N . LEU A 1 294 ? 10.692 3.878 -9.905 1.00 93.06 294 LEU A N 1
ATOM 2182 C CA . LEU A 1 294 ? 11.863 3.086 -10.301 1.00 93.06 294 LEU A CA 1
ATOM 2183 C C . LEU A 1 294 ? 12.968 3.067 -9.228 1.00 93.06 294 LEU A C 1
ATOM 2185 O O . LEU A 1 294 ? 14.086 2.613 -9.486 1.00 93.06 294 LEU A O 1
ATOM 2189 N N . PHE A 1 295 ? 12.693 3.605 -8.037 1.00 92.50 295 PHE A N 1
ATOM 2190 C CA . PHE A 1 295 ? 13.595 3.490 -6.893 1.00 92.50 295 PHE A CA 1
ATOM 2191 C C . PHE A 1 295 ? 13.737 2.040 -6.439 1.00 92.50 295 PHE A C 1
ATOM 2193 O O . PHE A 1 295 ? 12.775 1.281 -6.470 1.00 92.50 295 PHE A O 1
ATOM 2200 N N . ASN A 1 296 ? 14.949 1.674 -6.015 1.00 90.56 296 ASN A N 1
ATOM 2201 C CA . ASN A 1 296 ? 15.261 0.374 -5.407 1.00 90.56 296 ASN A CA 1
ATOM 2202 C C . ASN A 1 296 ? 14.899 -0.865 -6.251 1.00 90.56 296 ASN A C 1
ATOM 2204 O O . ASN A 1 296 ? 14.807 -1.963 -5.710 1.00 90.56 296 ASN A O 1
ATOM 2208 N N . LEU A 1 297 ? 14.766 -0.734 -7.579 1.00 89.88 297 LEU A N 1
ATOM 2209 C CA . LEU A 1 297 ? 14.474 -1.869 -8.472 1.00 89.88 297 LEU A CA 1
ATOM 2210 C C . LEU A 1 297 ? 15.384 -3.097 -8.274 1.00 89.88 297 LEU A C 1
ATOM 2212 O O . LEU A 1 297 ? 14.873 -4.213 -8.301 1.00 89.88 297 LEU A O 1
ATOM 2216 N N . PRO A 1 298 ? 16.704 -2.965 -8.033 1.00 86.88 298 PRO A N 1
ATOM 2217 C CA . PRO A 1 298 ? 17.550 -4.130 -7.760 1.00 86.88 298 PRO A CA 1
ATOM 2218 C C . PRO A 1 298 ? 17.172 -4.950 -6.516 1.00 86.88 298 PRO A C 1
ATOM 2220 O O . PRO A 1 298 ? 17.678 -6.055 -6.379 1.00 86.88 298 PRO A O 1
ATOM 2223 N N . LEU A 1 299 ? 16.336 -4.416 -5.620 1.00 82.69 299 LEU A N 1
ATOM 2224 C CA . LEU A 1 299 ? 15.939 -5.036 -4.347 1.00 82.69 299 LEU A CA 1
ATOM 2225 C C . LEU A 1 299 ? 14.488 -5.542 -4.349 1.00 82.69 299 LEU A C 1
ATOM 2227 O O . LEU A 1 299 ? 13.989 -5.965 -3.317 1.00 82.69 299 LEU A O 1
ATOM 2231 N N . THR A 1 300 ? 13.780 -5.425 -5.474 1.00 82.75 300 THR A N 1
ATOM 2232 C CA . THR A 1 300 ? 12.316 -5.613 -5.537 1.00 82.75 300 THR A CA 1
ATOM 2233 C C . THR A 1 300 ? 11.894 -6.595 -6.620 1.00 82.75 300 THR A C 1
ATOM 2235 O O . THR A 1 300 ? 10.748 -6.576 -7.048 1.00 82.75 300 THR A O 1
ATOM 2238 N N . ALA A 1 301 ? 12.820 -7.436 -7.089 1.00 78.50 301 ALA A N 1
ATOM 2239 C CA . ALA A 1 301 ? 12.460 -8.560 -7.942 1.00 78.50 301 ALA A CA 1
ATOM 2240 C C . ALA A 1 301 ? 11.549 -9.544 -7.173 1.00 78.50 301 ALA A C 1
ATOM 2242 O O . ALA A 1 301 ? 11.728 -9.683 -5.960 1.00 78.50 301 ALA A O 1
ATOM 2243 N N . PRO A 1 302 ? 10.649 -10.270 -7.859 1.00 85.00 302 PRO A N 1
ATOM 2244 C CA . PRO A 1 302 ? 10.357 -10.189 -9.296 1.00 85.00 302 PRO A CA 1
ATOM 2245 C C . PRO A 1 302 ? 9.580 -8.921 -9.710 1.00 85.00 302 PRO A C 1
ATOM 2247 O O . PRO A 1 302 ? 9.046 -8.196 -8.878 1.00 85.00 302 PRO A O 1
ATOM 2250 N N . TYR A 1 303 ? 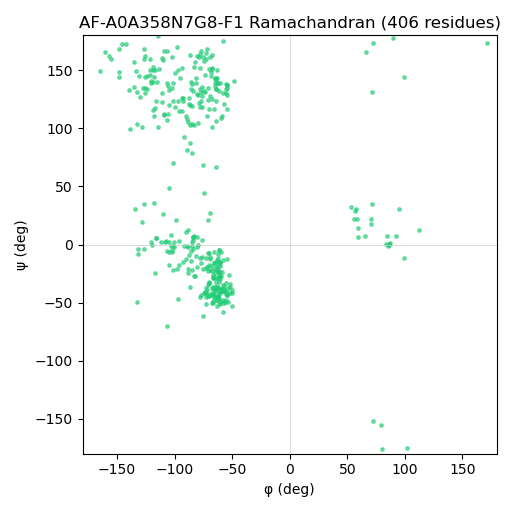9.557 -8.620 -11.012 1.00 86.88 303 TYR A N 1
ATOM 2251 C CA . TYR A 1 303 ? 9.005 -7.385 -11.582 1.00 86.88 303 TYR A CA 1
ATOM 2252 C C . TYR A 1 303 ? 7.619 -7.574 -12.209 1.00 86.88 303 TYR A C 1
ATOM 2254 O O . TYR A 1 303 ? 7.253 -8.675 -12.605 1.00 86.88 303 TYR A O 1
ATOM 2262 N N . PHE A 1 304 ? 6.920 -6.444 -12.384 1.00 90.69 304 PHE A N 1
ATOM 2263 C CA . PHE A 1 304 ? 5.519 -6.318 -12.819 1.00 90.69 304 PHE A CA 1
ATOM 2264 C C . PHE A 1 304 ? 4.491 -6.732 -11.764 1.00 90.69 304 PHE A C 1
ATOM 2266 O O . PHE A 1 304 ? 4.849 -7.156 -10.671 1.00 90.69 304 PHE A O 1
ATOM 2273 N N . HIS A 1 305 ? 3.208 -6.506 -12.066 1.00 87.38 305 HIS A N 1
ATOM 2274 C CA . HIS A 1 305 ? 2.117 -6.804 -11.137 1.00 87.38 305 HIS A CA 1
ATOM 2275 C C . HIS A 1 305 ? 1.922 -8.306 -10.926 1.00 87.38 305 HIS A C 1
ATOM 2277 O O . HIS A 1 305 ? 1.387 -8.678 -9.893 1.00 87.38 305 HIS A O 1
ATOM 2283 N N . ASP A 1 306 ? 2.377 -9.145 -11.856 1.00 86.69 306 ASP A N 1
ATOM 2284 C CA . ASP A 1 306 ? 2.275 -10.608 -11.819 1.00 86.69 306 ASP A CA 1
ATOM 2285 C C . ASP A 1 306 ? 3.593 -11.301 -11.418 1.00 86.69 306 ASP A C 1
ATOM 2287 O O . ASP A 1 306 ? 3.625 -12.515 -11.247 1.00 86.69 306 ASP A O 1
ATOM 2291 N N . GLY A 1 307 ? 4.695 -10.552 -11.280 1.00 87.06 307 GLY A N 1
ATOM 2292 C CA . GLY A 1 307 ? 6.011 -11.123 -10.986 1.00 87.06 307 GLY A CA 1
ATOM 2293 C C . GLY A 1 307 ? 6.641 -11.907 -12.149 1.00 87.06 307 GLY A C 1
ATOM 2294 O O . GLY A 1 307 ? 7.561 -12.692 -11.923 1.00 87.06 307 GLY A O 1
ATOM 2295 N N . SER A 1 308 ? 6.184 -11.725 -13.391 1.00 86.94 308 SER A N 1
ATOM 2296 C CA . SER A 1 308 ? 6.611 -12.551 -14.534 1.00 86.94 308 SER A CA 1
ATOM 2297 C C . SER A 1 308 ? 8.078 -12.386 -14.951 1.00 86.94 308 SER A C 1
ATOM 2299 O O . SER A 1 308 ? 8.642 -13.290 -15.571 1.00 86.94 308 SER A O 1
ATOM 2301 N N . GLU A 1 309 ? 8.726 -11.263 -14.623 1.00 87.38 309 GLU A N 1
ATOM 2302 C CA . GLU A 1 309 ? 10.126 -11.016 -14.989 1.00 87.38 309 GLU A CA 1
ATOM 2303 C C . GLU A 1 309 ? 11.047 -11.034 -13.765 1.00 87.38 309 GLU A C 1
ATOM 2305 O O . GLU A 1 309 ? 10.918 -10.228 -12.846 1.00 87.38 309 GLU A O 1
ATOM 2310 N N . MET A 1 310 ? 12.059 -11.902 -13.777 1.00 83.12 310 MET A N 1
ATOM 2311 C CA . MET A 1 310 ? 12.948 -12.102 -12.623 1.00 83.12 310 MET A CA 1
ATOM 2312 C C . MET A 1 310 ? 14.105 -11.100 -12.547 1.00 83.12 310 MET A C 1
ATOM 2314 O O . MET A 1 310 ? 14.705 -10.921 -11.486 1.00 83.12 310 MET A O 1
ATOM 2318 N N . THR A 1 311 ? 14.480 -10.472 -13.667 1.00 86.38 311 THR A N 1
ATOM 2319 C CA . THR A 1 311 ? 15.679 -9.624 -13.739 1.00 86.38 311 THR A CA 1
ATOM 2320 C C . THR A 1 311 ? 15.413 -8.284 -14.431 1.00 86.38 311 THR A C 1
ATOM 2322 O O . THR A 1 311 ? 14.599 -8.181 -15.346 1.00 86.38 311 THR A O 1
ATOM 2325 N N . ILE A 1 312 ? 16.142 -7.229 -14.029 1.00 91.06 312 ILE A N 1
ATOM 2326 C CA . ILE A 1 312 ? 16.057 -5.902 -14.674 1.00 91.06 312 ILE A CA 1
ATOM 2327 C C . ILE A 1 312 ? 16.324 -5.987 -16.192 1.00 91.06 312 ILE A C 1
ATOM 2329 O O . ILE A 1 312 ? 15.632 -5.308 -16.953 1.00 91.06 312 ILE A O 1
ATOM 2333 N N . PRO A 1 313 ? 17.320 -6.761 -16.678 1.00 93.75 313 PRO A N 1
ATOM 2334 C CA . PRO A 1 313 ? 17.486 -6.994 -18.108 1.00 93.75 313 PRO A CA 1
ATOM 2335 C C . PRO A 1 313 ? 16.239 -7.543 -18.812 1.00 93.75 313 PRO A C 1
ATOM 2337 O O . PRO A 1 313 ? 15.925 -7.037 -19.889 1.00 93.75 313 PRO A O 1
ATOM 2340 N N . ASP A 1 314 ? 15.538 -8.513 -18.220 1.00 91.81 314 ASP A N 1
ATOM 2341 C CA . ASP A 1 314 ? 14.373 -9.156 -18.844 1.00 91.81 314 ASP A CA 1
ATOM 2342 C C . ASP A 1 314 ? 13.150 -8.224 -18.836 1.00 91.81 314 ASP A C 1
ATOM 2344 O O . ASP A 1 314 ? 12.529 -8.005 -19.880 1.00 91.81 314 ASP A O 1
ATOM 2348 N N . MET A 1 315 ? 12.920 -7.521 -17.719 1.00 93.50 315 MET A N 1
ATOM 2349 C CA . MET A 1 315 ? 11.932 -6.436 -17.619 1.00 93.50 315 MET A CA 1
ATOM 2350 C C . MET A 1 315 ? 12.202 -5.315 -18.639 1.00 93.50 315 MET A C 1
ATOM 2352 O O . MET A 1 315 ? 11.279 -4.758 -19.233 1.00 93.50 315 MET A O 1
ATOM 2356 N N . LEU A 1 316 ? 13.465 -4.959 -18.896 1.00 95.00 316 LEU A N 1
ATOM 2357 C CA . LEU A 1 316 ? 13.779 -3.959 -19.920 1.00 95.00 316 LEU A CA 1
ATOM 2358 C C . LEU A 1 316 ? 13.550 -4.506 -21.335 1.00 95.00 316 LEU A C 1
ATOM 2360 O O . LEU A 1 316 ? 13.054 -3.782 -22.202 1.00 95.00 316 LEU A O 1
ATOM 2364 N N . ASP A 1 317 ? 13.894 -5.770 -21.576 1.00 94.19 317 ASP A N 1
ATOM 2365 C CA . ASP A 1 317 ? 13.662 -6.417 -22.864 1.00 94.19 317 ASP A CA 1
ATOM 2366 C C . ASP A 1 317 ? 12.166 -6.566 -23.167 1.00 94.19 317 ASP A C 1
ATOM 2368 O O . ASP A 1 317 ? 11.795 -6.495 -24.339 1.00 94.19 317 ASP A O 1
ATOM 2372 N N . PHE A 1 318 ? 11.307 -6.679 -22.148 1.00 95.31 318 PHE A N 1
ATOM 2373 C CA . PHE A 1 318 ? 9.845 -6.628 -22.277 1.00 95.31 318 PHE A CA 1
ATOM 2374 C C . PHE A 1 318 ? 9.370 -5.326 -22.925 1.00 95.31 318 PHE A C 1
ATOM 2376 O O . PHE A 1 318 ? 8.663 -5.340 -23.935 1.00 95.31 318 PHE A O 1
ATOM 2383 N N . TYR A 1 319 ? 9.837 -4.180 -22.434 1.00 95.00 319 TYR A N 1
ATOM 2384 C CA . TYR A 1 319 ? 9.468 -2.901 -23.040 1.00 95.00 319 TYR A CA 1
ATOM 2385 C C . TYR A 1 319 ? 10.098 -2.701 -24.424 1.00 95.00 319 TYR A C 1
ATOM 2387 O O . TYR A 1 319 ? 9.471 -2.112 -25.301 1.00 95.00 319 TYR A O 1
ATOM 2395 N N . ILE A 1 320 ? 11.313 -3.213 -24.661 1.00 95.25 320 ILE A N 1
ATOM 2396 C CA . ILE A 1 320 ? 11.979 -3.120 -25.974 1.00 95.25 320 ILE A CA 1
ATOM 2397 C C . ILE A 1 320 ? 11.241 -3.945 -27.038 1.00 95.25 320 ILE A C 1
ATOM 2399 O O . ILE A 1 320 ? 11.129 -3.498 -28.183 1.00 95.25 320 ILE A O 1
ATOM 2403 N N . ARG A 1 321 ? 10.735 -5.136 -26.688 1.00 93.69 321 ARG A N 1
ATOM 2404 C CA . ARG A 1 321 ? 9.969 -5.986 -27.618 1.00 93.69 321 ARG A CA 1
ATOM 2405 C C . ARG A 1 321 ? 8.531 -5.502 -27.831 1.00 93.69 321 ARG A C 1
ATOM 2407 O O . ARG A 1 321 ? 7.955 -5.836 -28.862 1.00 93.69 321 ARG A O 1
ATOM 2414 N N . GLY A 1 322 ? 8.038 -4.622 -26.956 1.00 90.56 322 GLY A N 1
ATOM 2415 C CA . GLY A 1 322 ? 6.725 -3.986 -27.060 1.00 90.56 322 GLY A CA 1
ATOM 2416 C C . GLY A 1 322 ? 5.628 -4.693 -26.268 1.00 90.56 322 GLY A C 1
ATOM 2417 O O . GLY A 1 322 ? 4.483 -4.638 -26.692 1.00 90.56 322 GLY A O 1
ATOM 2418 N N . GLY A 1 323 ? 5.970 -5.335 -25.148 1.00 88.94 323 GLY A N 1
ATOM 2419 C CA . GLY A 1 323 ? 5.041 -6.138 -24.349 1.00 88.94 323 GLY A CA 1
ATOM 2420 C C . GLY A 1 323 ? 4.981 -7.607 -24.781 1.00 88.94 323 GLY A C 1
ATOM 2421 O O . GLY A 1 323 ? 5.669 -8.017 -25.721 1.00 88.94 323 GLY A O 1
ATOM 2422 N N . ASN A 1 324 ? 4.184 -8.409 -24.068 1.00 85.19 324 ASN A N 1
ATOM 2423 C CA . ASN A 1 324 ? 3.960 -9.831 -24.370 1.00 85.19 324 ASN A CA 1
ATOM 2424 C C . ASN A 1 324 ? 2.667 -10.081 -25.156 1.00 85.19 324 ASN A C 1
ATOM 2426 O O . ASN A 1 324 ? 2.552 -11.106 -25.828 1.00 85.19 324 ASN A O 1
ATOM 2430 N N . HIS A 1 325 ? 1.722 -9.143 -25.092 1.00 81.38 325 HIS A N 1
ATOM 2431 C CA . HIS A 1 325 ? 0.384 -9.292 -25.652 1.00 81.38 325 HIS A CA 1
ATOM 2432 C C . HIS A 1 325 ? 0.059 -8.142 -26.604 1.00 81.38 325 HIS A C 1
ATOM 2434 O O . HIS A 1 325 ? 0.313 -6.978 -26.296 1.00 81.38 325 HIS A O 1
ATOM 2440 N N . ASP A 1 326 ? -0.506 -8.492 -27.759 1.00 80.44 326 ASP A N 1
ATOM 2441 C CA . ASP A 1 326 ? -1.087 -7.538 -28.701 1.00 80.44 326 ASP A CA 1
ATOM 2442 C C . ASP A 1 326 ? -2.527 -7.271 -28.245 1.00 80.44 326 ASP A C 1
ATOM 2444 O O . ASP A 1 326 ? -3.381 -8.153 -28.348 1.00 80.44 326 ASP A O 1
ATOM 2448 N N . LEU A 1 327 ? -2.750 -6.110 -27.629 1.00 81.38 327 LEU A N 1
ATOM 2449 C CA . LEU A 1 327 ? -4.033 -5.684 -27.062 1.00 81.38 327 LEU A CA 1
ATOM 2450 C C . LEU A 1 327 ? -4.459 -4.387 -27.752 1.00 81.38 327 LEU A C 1
ATOM 2452 O O . LEU A 1 327 ? -3.622 -3.500 -27.944 1.00 81.38 327 LEU A O 1
ATOM 2456 N N . ASP A 1 328 ? -5.745 -4.244 -28.070 1.00 83.56 328 ASP A N 1
ATOM 2457 C CA . ASP A 1 328 ? -6.276 -3.020 -28.689 1.00 83.56 328 ASP A CA 1
ATOM 2458 C C . ASP A 1 328 ? -6.128 -1.810 -27.743 1.00 83.56 328 ASP A C 1
ATOM 2460 O O . ASP A 1 328 ? -5.918 -0.672 -28.167 1.00 83.56 328 ASP A O 1
ATOM 2464 N N . GLU A 1 329 ? -6.152 -2.081 -26.440 1.00 83.06 329 GLU A N 1
ATOM 2465 C CA . GLU A 1 329 ? -6.032 -1.139 -25.333 1.00 83.06 329 GLU A CA 1
ATOM 2466 C C . GLU A 1 329 ? -4.577 -0.827 -24.954 1.00 83.06 329 GLU A C 1
ATOM 2468 O O . GLU A 1 329 ? -4.324 0.020 -24.086 1.00 83.06 329 GLU A O 1
ATOM 2473 N N . LEU A 1 330 ? -3.604 -1.511 -25.576 1.00 85.25 330 LEU A N 1
ATOM 2474 C CA . LEU A 1 330 ? -2.189 -1.352 -25.261 1.00 85.25 330 LEU A CA 1
ATOM 2475 C C . LEU A 1 330 ? -1.785 0.118 -25.400 1.00 85.25 330 LEU A C 1
ATOM 2477 O O . LEU A 1 330 ? -2.031 0.781 -26.413 1.00 85.25 330 LEU A O 1
ATOM 2481 N N . SER A 1 331 ? -1.109 0.644 -24.378 1.00 83.94 331 SER A N 1
ATOM 2482 C CA . SER A 1 331 ? -0.620 2.017 -24.414 1.00 83.94 331 SER A CA 1
ATOM 2483 C C . SER A 1 331 ? 0.236 2.244 -25.657 1.00 83.94 331 SER A C 1
ATOM 2485 O O . SER A 1 331 ? 1.235 1.564 -25.865 1.00 83.94 331 SER A O 1
ATOM 2487 N N . SER A 1 332 ? -0.068 3.294 -26.426 1.00 85.00 332 SER A N 1
ATOM 2488 C CA . SER A 1 332 ? 0.712 3.706 -27.611 1.00 85.00 332 SER A CA 1
ATOM 2489 C C . SER A 1 332 ? 2.211 3.947 -27.348 1.00 85.00 332 SER A C 1
ATOM 2491 O O . SER A 1 332 ? 3.005 4.118 -28.283 1.00 85.00 332 SER A O 1
ATOM 2493 N N . GLN A 1 333 ? 2.607 4.023 -26.072 1.00 85.56 333 GLN A N 1
ATOM 2494 C CA . GLN A 1 333 ? 3.997 4.141 -25.644 1.00 85.56 333 GLN A CA 1
ATOM 2495 C C . GLN A 1 333 ? 4.724 2.792 -25.593 1.00 85.56 333 GLN A C 1
ATOM 2497 O O . GLN A 1 333 ? 5.942 2.779 -25.780 1.00 85.56 333 GLN A O 1
ATOM 2502 N N . VAL A 1 334 ? 4.000 1.691 -25.385 1.00 88.56 334 VAL A N 1
ATOM 2503 C CA . VAL A 1 334 ? 4.522 0.325 -25.400 1.00 88.56 334 VAL A CA 1
ATOM 2504 C C . VAL A 1 334 ? 4.460 -0.194 -26.829 1.00 88.56 334 VAL A C 1
ATOM 2506 O O . VAL A 1 334 ? 3.405 -0.456 -27.389 1.00 88.56 334 VAL A O 1
ATOM 2509 N N . ARG A 1 335 ? 5.626 -0.251 -27.464 1.00 90.00 335 ARG A N 1
ATOM 2510 C CA . ARG A 1 335 ? 5.791 -0.685 -28.851 1.00 90.00 335 ARG A CA 1
ATOM 2511 C C . ARG A 1 335 ? 7.210 -1.166 -29.053 1.00 90.00 335 ARG A C 1
ATOM 2513 O O . ARG A 1 335 ? 8.099 -0.780 -28.301 1.00 90.00 335 ARG A O 1
ATOM 2520 N N . LYS A 1 336 ? 7.447 -1.920 -30.120 1.00 93.31 336 LYS A N 1
ATOM 2521 C CA . LYS A 1 336 ? 8.794 -2.375 -30.462 1.00 93.31 336 LYS A CA 1
ATOM 2522 C C . LYS A 1 336 ? 9.763 -1.199 -30.649 1.00 93.31 336 LYS A C 1
ATOM 2524 O O . LYS A 1 336 ? 9.479 -0.256 -31.393 1.00 93.31 336 LYS A O 1
ATOM 2529 N N . LEU A 1 337 ? 10.923 -1.279 -30.002 1.00 94.25 337 LEU A N 1
ATOM 2530 C CA . LEU A 1 337 ? 11.987 -0.276 -30.042 1.00 94.25 337 LEU A CA 1
ATOM 2531 C C . LEU A 1 337 ? 13.264 -0.868 -30.648 1.00 94.25 337 LEU A C 1
ATOM 2533 O O . LEU A 1 337 ? 13.616 -2.017 -30.390 1.00 94.25 337 LEU A O 1
ATOM 2537 N N . ASP A 1 338 ? 13.998 -0.060 -31.412 1.00 94.06 338 ASP A N 1
ATOM 2538 C CA . ASP A 1 338 ? 15.359 -0.399 -31.844 1.00 94.06 338 ASP A CA 1
ATOM 2539 C C . ASP A 1 338 ? 16.365 0.109 -30.804 1.00 94.06 338 ASP A C 1
ATOM 2541 O O . ASP A 1 338 ? 16.909 1.209 -30.902 1.00 94.06 338 ASP A O 1
ATOM 2545 N N . ALA A 1 339 ? 16.536 -0.669 -29.735 1.00 95.00 339 ALA A N 1
ATOM 2546 C CA . ALA A 1 339 ? 17.412 -0.317 -28.628 1.00 95.00 339 ALA A CA 1
ATOM 2547 C C . ALA A 1 339 ? 18.848 -0.791 -28.883 1.00 95.00 339 ALA A C 1
ATOM 2549 O O . ALA A 1 339 ? 19.135 -1.990 -28.960 1.00 95.00 339 ALA A O 1
ATOM 2550 N N . SER A 1 340 ? 19.809 0.133 -28.904 1.00 96.81 340 SER A N 1
ATOM 2551 C CA . SER A 1 340 ? 21.213 -0.261 -28.980 1.00 96.81 340 SER A CA 1
ATOM 2552 C C . SER A 1 340 ? 21.667 -0.965 -27.692 1.00 96.81 340 SER A C 1
ATOM 2554 O O . SER A 1 340 ? 21.260 -0.626 -26.575 1.00 96.81 340 SER A O 1
ATOM 2556 N N . LYS A 1 341 ? 22.662 -1.861 -27.802 1.00 96.38 341 LYS A N 1
ATOM 2557 C CA . LYS A 1 341 ? 23.334 -2.475 -26.630 1.00 96.38 341 LYS A CA 1
ATOM 2558 C C . LYS A 1 341 ? 23.850 -1.432 -25.630 1.00 96.38 341 LYS A C 1
ATOM 2560 O O . LYS A 1 341 ? 24.064 -1.721 -24.453 1.00 96.38 341 LYS A O 1
ATOM 2565 N N . ARG A 1 342 ? 24.140 -0.215 -26.101 1.00 96.94 342 ARG A N 1
ATOM 2566 C CA . ARG A 1 342 ? 24.600 0.885 -25.257 1.00 96.94 342 ARG A CA 1
ATOM 2567 C C . ARG A 1 342 ? 23.452 1.514 -24.472 1.00 96.94 342 ARG A C 1
ATOM 2569 O O . ARG A 1 342 ? 23.662 1.773 -23.292 1.00 96.94 342 ARG A O 1
ATOM 2576 N N . GLU A 1 343 ? 22.301 1.752 -25.090 1.00 97.75 343 GLU A N 1
ATOM 2577 C CA . GLU A 1 343 ? 21.117 2.302 -24.414 1.00 97.75 343 GLU A CA 1
ATOM 2578 C C . GLU A 1 343 ? 20.599 1.346 -23.350 1.00 97.75 343 GLU A C 1
ATOM 2580 O O . GLU A 1 343 ? 20.493 1.762 -22.197 1.00 97.75 343 GLU A O 1
ATOM 2585 N N . ARG A 1 344 ? 20.448 0.056 -23.685 1.00 97.38 344 ARG A N 1
ATOM 2586 C CA . ARG A 1 344 ? 20.058 -0.994 -22.730 1.00 97.38 344 ARG A CA 1
ATOM 2587 C C . ARG A 1 344 ? 20.922 -0.959 -21.465 1.00 97.38 344 ARG A C 1
ATOM 2589 O O . ARG A 1 344 ? 20.427 -0.804 -20.354 1.00 97.38 344 ARG A O 1
ATOM 2596 N N . ARG A 1 345 ? 22.252 -0.978 -21.631 1.00 97.56 345 ARG A N 1
ATOM 2597 C CA . ARG A 1 345 ? 23.202 -0.895 -20.503 1.00 97.56 345 ARG A CA 1
ATOM 2598 C C . ARG A 1 345 ? 23.133 0.423 -19.732 1.00 97.56 345 ARG A C 1
ATOM 2600 O O . ARG A 1 345 ? 23.453 0.437 -18.550 1.00 97.56 345 ARG A O 1
ATOM 2607 N N . LEU A 1 346 ? 22.823 1.543 -20.387 1.00 97.94 346 LEU A N 1
ATOM 2608 C CA . LEU A 1 346 ? 22.728 2.841 -19.714 1.00 97.94 346 LEU A CA 1
ATOM 2609 C C . LEU A 1 346 ? 21.472 2.937 -18.850 1.00 97.94 346 LEU A C 1
ATOM 2611 O O . LEU A 1 346 ? 21.564 3.512 -17.770 1.00 97.94 346 LEU A O 1
ATOM 2615 N N . VAL A 1 347 ? 20.349 2.377 -19.305 1.00 96.69 347 VAL A N 1
ATOM 2616 C CA . VAL A 1 347 ? 19.095 2.345 -18.543 1.00 96.69 347 VAL A CA 1
ATOM 2617 C C . VAL A 1 347 ? 19.195 1.380 -17.363 1.00 96.69 347 VAL A C 1
ATOM 2619 O O . VAL A 1 347 ? 18.901 1.793 -16.248 1.00 96.69 347 VAL A O 1
ATOM 2622 N N . ILE A 1 348 ? 19.752 0.177 -17.542 1.00 95.44 348 ILE A N 1
ATOM 2623 C CA . ILE A 1 348 ? 20.010 -0.748 -16.416 1.00 95.44 348 ILE A CA 1
ATOM 2624 C C . ILE A 1 348 ? 20.883 -0.070 -15.345 1.00 95.44 348 ILE A C 1
ATOM 2626 O O . ILE A 1 348 ? 20.500 0.020 -14.182 1.00 95.44 348 ILE A O 1
ATOM 2630 N N . LYS A 1 349 ? 22.002 0.549 -15.752 1.00 95.19 349 LYS A N 1
ATOM 2631 C CA . LYS A 1 349 ? 22.867 1.314 -14.834 1.00 95.19 349 LYS A CA 1
ATOM 2632 C C . LYS A 1 349 ? 22.195 2.537 -14.217 1.00 95.19 349 LYS A C 1
ATOM 2634 O O . LYS A 1 349 ? 22.710 3.086 -13.244 1.00 95.19 349 LYS A O 1
ATOM 2639 N N . MET A 1 350 ? 21.139 3.058 -14.835 1.00 94.88 350 MET A N 1
ATOM 2640 C CA . MET A 1 350 ? 20.347 4.127 -14.243 1.00 94.88 350 MET A CA 1
ATOM 2641 C C . MET A 1 350 ? 19.518 3.572 -13.085 1.00 94.88 350 MET A C 1
ATOM 2643 O O . MET A 1 350 ? 19.586 4.168 -12.018 1.00 94.88 350 MET A O 1
ATOM 2647 N N . MET A 1 351 ? 18.863 2.418 -13.243 1.00 92.75 351 MET A N 1
ATOM 2648 C CA . MET A 1 351 ? 18.090 1.765 -12.171 1.00 92.75 351 MET A CA 1
ATOM 2649 C C . MET A 1 351 ? 18.963 1.389 -10.971 1.00 92.75 351 MET A C 1
ATOM 2651 O O . MET A 1 351 ? 18.629 1.710 -9.835 1.00 92.75 351 MET A O 1
ATOM 2655 N N . GLU A 1 352 ? 20.160 0.853 -11.216 1.00 90.75 352 GLU A N 1
ATOM 2656 C CA . GLU A 1 352 ? 21.147 0.583 -10.156 1.00 90.75 352 GLU A CA 1
ATOM 2657 C C . GLU A 1 352 ? 21.509 1.844 -9.345 1.00 90.75 352 GLU A C 1
ATOM 2659 O O . GLU A 1 352 ? 21.738 1.792 -8.139 1.00 90.75 352 GLU A O 1
ATOM 2664 N N . ARG A 1 353 ? 21.561 3.019 -9.986 1.00 94.00 353 ARG A N 1
ATOM 2665 C CA . ARG A 1 353 ? 21.886 4.288 -9.307 1.00 94.00 353 ARG A CA 1
ATOM 2666 C C . ARG A 1 353 ? 20.744 4.846 -8.466 1.00 94.00 353 ARG A C 1
ATOM 2668 O O . ARG A 1 353 ? 21.012 5.676 -7.595 1.00 94.00 353 ARG A O 1
ATOM 2675 N N . LEU A 1 354 ? 19.519 4.417 -8.753 1.00 94.62 354 LEU A N 1
ATOM 2676 C CA . LEU A 1 354 ? 18.300 4.791 -8.042 1.00 94.62 354 LEU A CA 1
ATOM 2677 C C . LEU A 1 354 ? 18.057 3.936 -6.790 1.00 94.62 354 LEU A C 1
ATOM 2679 O O . LEU A 1 354 ? 17.025 4.083 -6.147 1.00 94.62 354 LEU A O 1
ATOM 2683 N N . THR A 1 355 ? 19.007 3.072 -6.429 1.00 90.62 355 THR A N 1
ATOM 2684 C CA . THR A 1 355 ? 18.966 2.291 -5.187 1.00 90.62 355 THR A CA 1
ATOM 2685 C C . THR A 1 355 ? 19.512 3.113 -4.025 1.00 90.62 355 THR A C 1
ATOM 2687 O O . THR A 1 355 ? 20.583 3.720 -4.144 1.00 90.62 355 THR A O 1
ATOM 2690 N N . ASP A 1 356 ? 18.796 3.139 -2.905 1.00 91.62 356 ASP A N 1
ATOM 2691 C CA . ASP A 1 356 ? 19.262 3.748 -1.664 1.00 91.62 356 ASP A CA 1
ATOM 2692 C C . ASP A 1 356 ? 20.270 2.828 -0.949 1.00 91.62 356 ASP A C 1
ATOM 2694 O O . ASP A 1 356 ? 19.937 1.690 -0.606 1.00 91.62 356 ASP A O 1
ATOM 2698 N N . PRO A 1 357 ? 21.495 3.294 -0.644 1.00 89.12 357 PRO A N 1
ATOM 2699 C CA . PRO A 1 357 ? 22.460 2.505 0.118 1.00 89.12 357 PRO A CA 1
ATOM 2700 C C . PRO A 1 357 ? 22.040 2.182 1.559 1.00 89.12 357 PRO A C 1
ATOM 2702 O O . PRO A 1 357 ? 22.718 1.383 2.202 1.00 89.12 357 PRO A O 1
ATOM 2705 N N . ARG A 1 358 ? 21.030 2.861 2.117 1.00 88.19 358 ARG A N 1
ATOM 2706 C CA . ARG A 1 358 ? 20.473 2.589 3.451 1.00 88.19 358 ARG A CA 1
ATOM 2707 C C . ARG A 1 358 ? 19.547 1.378 3.412 1.00 88.19 358 ARG A C 1
ATOM 2709 O O . ARG A 1 358 ? 19.698 0.508 4.263 1.00 88.19 358 ARG A O 1
ATOM 2716 N N . ILE A 1 359 ? 18.678 1.320 2.403 1.00 85.94 359 ILE A N 1
ATOM 2717 C CA . ILE A 1 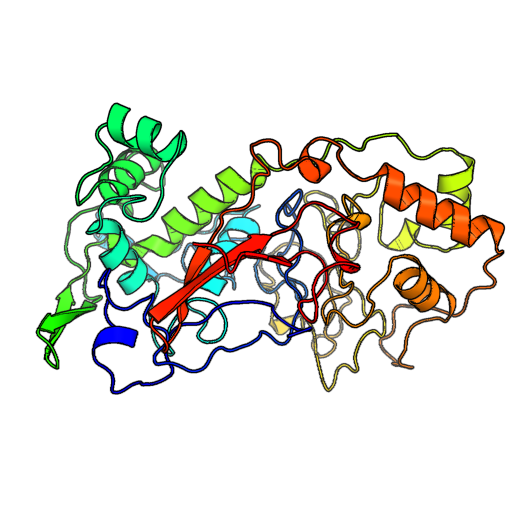359 ? 17.736 0.216 2.169 1.00 85.94 359 ILE A CA 1
ATOM 2718 C C . ILE A 1 359 ? 18.515 -1.046 1.804 1.00 85.94 359 ILE A C 1
ATOM 2720 O O . ILE A 1 359 ? 18.403 -2.044 2.493 1.00 85.94 359 ILE A O 1
ATOM 2724 N N . ALA A 1 360 ? 19.457 -0.957 0.858 1.00 82.19 360 ALA A N 1
ATOM 2725 C CA . ALA A 1 360 ? 20.334 -2.077 0.481 1.00 82.19 360 ALA A CA 1
ATOM 2726 C C . ALA A 1 360 ? 21.234 -2.615 1.619 1.00 82.19 360 ALA A C 1
ATOM 2728 O O . ALA A 1 360 ? 22.018 -3.535 1.414 1.00 82.19 360 ALA A O 1
ATOM 2729 N N . LYS A 1 361 ? 21.227 -1.976 2.794 1.00 80.69 361 LYS A N 1
ATOM 2730 C CA . LYS A 1 361 ? 21.970 -2.401 3.988 1.00 80.69 361 LYS A CA 1
ATOM 2731 C C . LYS A 1 361 ? 21.043 -2.773 5.149 1.00 80.69 361 LYS A C 1
ATOM 2733 O O . LYS A 1 361 ? 21.560 -2.936 6.253 1.00 80.69 361 LYS A O 1
ATOM 2738 N N . GLY A 1 362 ? 19.723 -2.790 4.944 1.00 72.88 362 GLY A N 1
ATOM 2739 C CA . GLY A 1 362 ? 18.731 -3.042 5.991 1.00 72.88 362 GLY A CA 1
ATOM 2740 C C . GLY A 1 362 ? 18.806 -2.064 7.163 1.00 72.88 362 GLY A C 1
ATOM 2741 O O . GLY A 1 362 ? 18.570 -2.432 8.312 1.00 72.88 362 GLY A O 1
ATOM 2742 N N . LYS A 1 363 ? 19.222 -0.811 6.926 1.00 76.62 363 LYS A N 1
ATOM 2743 C CA . LYS A 1 363 ? 19.319 0.182 8.006 1.00 76.62 363 LYS A CA 1
ATOM 2744 C C . LYS A 1 363 ? 17.935 0.720 8.342 1.00 76.62 363 LYS A C 1
ATOM 2746 O O . LYS A 1 363 ? 17.217 1.138 7.440 1.00 76.62 363 LYS A O 1
ATOM 2751 N N . GLY A 1 364 ? 17.607 0.808 9.633 1.00 68.69 364 GLY A N 1
ATOM 2752 C CA . GLY A 1 364 ? 16.377 1.457 10.099 1.00 68.69 364 GLY A CA 1
ATOM 2753 C C . GLY A 1 364 ? 16.167 2.843 9.449 1.00 68.69 364 GLY A C 1
ATOM 2754 O O . GLY A 1 364 ? 17.150 3.570 9.252 1.00 68.69 364 GLY A O 1
ATOM 2755 N N . PRO A 1 365 ? 14.927 3.216 9.079 1.00 76.25 365 PRO A N 1
ATOM 2756 C CA . PRO A 1 365 ? 13.659 2.530 9.362 1.00 76.25 365 PRO A CA 1
ATOM 2757 C C . PRO A 1 365 ? 13.307 1.390 8.384 1.00 76.25 365 PRO A C 1
ATOM 2759 O O . PRO A 1 365 ? 12.219 0.842 8.486 1.00 76.25 365 PRO A O 1
ATOM 2762 N N . TYR A 1 366 ? 14.199 1.028 7.456 1.00 76.12 366 TYR A N 1
ATOM 2763 C CA . TYR A 1 366 ? 13.939 0.050 6.385 1.00 76.12 366 TYR A CA 1
ATOM 2764 C C . TYR A 1 366 ? 14.238 -1.401 6.779 1.00 76.12 366 TYR A C 1
ATOM 2766 O O . TYR A 1 366 ? 14.343 -2.259 5.914 1.00 76.12 366 TYR A O 1
ATOM 2774 N N . ALA A 1 367 ? 14.445 -1.674 8.068 1.00 66.69 367 ALA A N 1
ATOM 2775 C CA . ALA A 1 367 ? 14.634 -3.041 8.525 1.00 66.69 367 ALA A CA 1
ATOM 2776 C C . ALA A 1 367 ? 13.310 -3.803 8.380 1.00 66.69 367 ALA A C 1
ATOM 2778 O O . ALA A 1 367 ? 12.274 -3.343 8.863 1.00 66.69 367 ALA A O 1
ATOM 2779 N N . HIS A 1 368 ? 13.347 -4.959 7.725 1.00 65.69 368 HIS A N 1
ATOM 2780 C CA . HIS A 1 368 ? 12.162 -5.784 7.538 1.00 65.69 368 HIS A CA 1
ATOM 2781 C C . HIS A 1 368 ? 11.871 -6.633 8.786 1.00 65.69 368 HIS A C 1
ATOM 2783 O O . HIS A 1 368 ? 12.805 -7.184 9.379 1.00 65.69 368 HIS A O 1
ATOM 2789 N N . PRO A 1 369 ? 10.595 -6.780 9.189 1.00 61.47 369 PRO A N 1
ATOM 2790 C CA . PRO A 1 369 ? 10.231 -7.708 10.249 1.00 61.47 369 PRO A CA 1
ATOM 2791 C C . PRO A 1 369 ? 10.551 -9.145 9.821 1.00 61.47 369 PRO A C 1
ATOM 2793 O O . PRO A 1 369 ? 10.387 -9.520 8.659 1.00 61.47 369 PRO A O 1
ATOM 2796 N N . SER A 1 370 ? 11.006 -9.958 10.772 1.00 64.94 370 SER A N 1
ATOM 2797 C CA . SER A 1 370 ? 11.171 -11.398 10.582 1.00 64.94 370 SER A CA 1
ATOM 2798 C C . SER A 1 370 ? 10.014 -12.146 11.224 1.00 64.94 370 SER A C 1
ATOM 2800 O O . SER A 1 370 ? 9.624 -11.811 12.344 1.00 64.94 370 SER A O 1
ATOM 2802 N N . LEU A 1 371 ? 9.514 -13.182 10.559 1.00 67.62 371 LEU A N 1
ATOM 2803 C CA . LEU A 1 371 ? 8.395 -13.975 11.050 1.00 67.62 371 LEU A CA 1
ATOM 2804 C C . LEU A 1 371 ? 8.828 -15.428 11.284 1.00 67.62 371 LEU A C 1
ATOM 2806 O O . LEU A 1 371 ? 9.109 -16.139 10.317 1.00 67.62 371 LEU A O 1
ATOM 2810 N N . PRO A 1 372 ? 8.913 -15.885 12.545 1.00 67.12 372 PRO A N 1
ATOM 2811 C CA . PRO A 1 372 ? 9.106 -17.299 12.837 1.00 67.12 372 PRO A CA 1
ATOM 2812 C C . PRO A 1 372 ? 7.826 -18.083 12.519 1.00 67.12 372 PRO A C 1
ATOM 2814 O O . PRO A 1 372 ? 6.755 -17.778 13.041 1.00 67.12 372 PRO A O 1
ATOM 2817 N N . LEU A 1 373 ? 7.950 -19.105 11.677 1.00 65.50 373 LEU A N 1
ATOM 2818 C CA . LEU A 1 373 ? 6.884 -20.021 11.291 1.00 65.50 373 LEU A CA 1
ATOM 2819 C C . LEU A 1 373 ? 7.101 -21.413 11.900 1.00 65.50 373 LEU A C 1
ATOM 2821 O O . LEU A 1 373 ? 8.023 -22.111 11.473 1.00 65.50 373 LEU A O 1
ATOM 2825 N N . PRO A 1 374 ? 6.262 -21.855 12.850 1.00 62.88 374 PRO A N 1
ATOM 2826 C CA . PRO A 1 374 ? 6.359 -23.195 13.421 1.00 62.88 374 PRO A CA 1
ATOM 2827 C C . PRO A 1 374 ? 5.757 -24.244 12.475 1.00 62.88 374 PRO A C 1
ATOM 2829 O O . PRO A 1 374 ? 4.563 -24.202 12.199 1.00 62.88 374 PRO A O 1
ATOM 2832 N N . LEU A 1 375 ? 6.550 -25.204 12.001 1.00 65.56 375 LEU A N 1
ATOM 2833 C CA . LEU A 1 375 ? 6.115 -26.289 11.118 1.00 65.56 375 LEU A CA 1
ATOM 2834 C C . LEU A 1 375 ? 5.436 -27.443 11.873 1.00 65.56 375 LEU A C 1
ATOM 2836 O O . LEU A 1 375 ? 5.613 -27.633 13.076 1.00 65.56 375 LEU A O 1
ATOM 2840 N N . ALA A 1 376 ? 4.697 -28.275 11.129 1.00 59.38 376 ALA A N 1
ATOM 2841 C CA . ALA A 1 376 ? 3.973 -29.433 11.665 1.00 59.38 376 ALA A CA 1
ATOM 2842 C C . ALA A 1 376 ? 4.877 -30.500 12.317 1.00 59.38 376 ALA A C 1
ATOM 2844 O O . ALA A 1 376 ? 4.411 -31.274 13.151 1.00 59.38 376 ALA A O 1
ATOM 2845 N N . ASP A 1 377 ? 6.159 -30.552 11.952 1.00 69.19 377 ASP A N 1
ATOM 2846 C CA . ASP A 1 377 ? 7.149 -31.450 12.556 1.00 69.19 377 ASP A CA 1
ATOM 2847 C C . ASP A 1 377 ? 7.784 -30.886 13.844 1.00 69.19 377 ASP A C 1
ATOM 2849 O O . ASP A 1 377 ? 8.638 -31.537 14.447 1.00 69.19 377 ASP A O 1
ATOM 2853 N N . GLY A 1 378 ? 7.350 -29.700 14.286 1.00 66.00 378 GLY A N 1
ATOM 2854 C CA . GLY A 1 378 ? 7.850 -29.010 15.473 1.00 66.00 378 GLY A CA 1
ATOM 2855 C C . GLY A 1 378 ? 9.098 -28.157 15.235 1.00 66.00 378 GLY A C 1
ATOM 2856 O O . GLY A 1 378 ? 9.561 -27.512 16.176 1.00 66.00 378 GLY A O 1
ATOM 2857 N N . SER A 1 379 ? 9.643 -28.127 14.015 1.00 71.88 379 SER A N 1
ATOM 2858 C CA . SER A 1 379 ? 10.711 -27.192 13.644 1.00 71.88 379 SER A CA 1
ATOM 2859 C C . SER A 1 379 ? 10.163 -25.781 13.403 1.00 71.88 379 SER A C 1
ATOM 2861 O O . SER A 1 379 ? 8.955 -25.579 13.303 1.00 71.88 379 SER A O 1
ATOM 2863 N N . THR A 1 380 ? 11.036 -24.774 13.336 1.00 65.69 380 THR A N 1
ATOM 2864 C CA . THR A 1 380 ? 10.652 -23.393 13.001 1.00 65.69 380 THR A CA 1
ATOM 2865 C C . THR A 1 380 ? 11.452 -22.909 11.798 1.00 65.69 380 THR A C 1
ATOM 2867 O O . THR A 1 380 ? 12.668 -23.067 11.757 1.00 65.69 380 THR A O 1
ATOM 2870 N N . ILE A 1 381 ? 10.776 -22.293 10.829 1.00 67.88 381 ILE A N 1
ATOM 2871 C CA . ILE A 1 381 ? 11.404 -21.567 9.723 1.00 67.88 381 ILE A CA 1
ATOM 2872 C C . ILE A 1 381 ? 11.335 -20.082 10.038 1.00 67.88 381 ILE A C 1
ATOM 2874 O O . ILE A 1 381 ? 10.250 -19.540 10.223 1.00 67.88 381 ILE A O 1
ATOM 2878 N N . LEU A 1 382 ? 12.471 -19.391 10.057 1.00 65.88 382 LEU A N 1
ATOM 2879 C CA . LEU A 1 382 ? 12.459 -17.939 10.181 1.00 65.88 382 LEU A CA 1
ATOM 2880 C C . LEU A 1 382 ? 12.390 -17.286 8.805 1.00 65.88 382 LEU A C 1
ATOM 2882 O O . LEU A 1 382 ? 13.384 -17.274 8.086 1.00 65.88 382 LEU A O 1
ATOM 2886 N N . LEU A 1 383 ? 11.242 -16.710 8.453 1.00 63.84 383 LEU A N 1
ATOM 2887 C CA . LEU A 1 383 ? 11.108 -15.930 7.229 1.00 63.84 383 LEU A CA 1
ATOM 2888 C C . LEU A 1 383 ? 11.672 -14.528 7.425 1.00 63.84 383 LEU A C 1
ATOM 2890 O O . LEU A 1 383 ? 11.312 -13.822 8.372 1.00 63.84 383 LEU A O 1
ATOM 2894 N N . ARG A 1 384 ? 12.549 -14.116 6.511 1.00 59.25 384 ARG A N 1
ATOM 2895 C CA . ARG A 1 384 ? 13.114 -12.767 6.463 1.00 59.25 384 ARG A CA 1
ATOM 2896 C C . ARG A 1 384 ? 1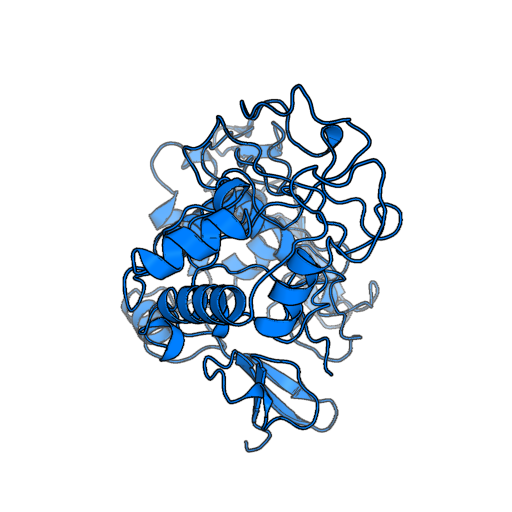3.098 -12.259 5.032 1.00 59.25 384 ARG A C 1
ATOM 2898 O O . ARG A 1 384 ? 13.531 -12.974 4.126 1.00 59.25 384 ARG A O 1
ATOM 2905 N N . ALA A 1 385 ? 12.682 -11.010 4.842 1.00 57.72 385 ALA A N 1
ATOM 2906 C CA . ALA A 1 385 ? 13.013 -10.311 3.609 1.00 57.72 385 ALA A CA 1
ATOM 2907 C C . ALA A 1 385 ? 14.540 -10.133 3.537 1.00 57.72 385 ALA A C 1
ATOM 2909 O O . ALA A 1 385 ? 15.184 -9.800 4.535 1.00 57.72 385 ALA A O 1
ATOM 2910 N N . SER A 1 386 ? 15.124 -10.430 2.382 1.00 52.25 386 SER A N 1
ATOM 2911 C CA . SER A 1 386 ? 16.548 -10.273 2.113 1.00 52.25 386 SER A CA 1
ATOM 2912 C C . SER A 1 386 ? 16.780 -8.985 1.335 1.00 52.25 386 SER A C 1
ATOM 2914 O O . SER A 1 386 ? 16.347 -8.862 0.191 1.00 52.25 386 SER A O 1
ATOM 2916 N N . ASP A 1 387 ? 17.538 -8.067 1.933 1.00 54.69 387 ASP A N 1
ATOM 2917 C CA . ASP A 1 387 ? 18.026 -6.850 1.272 1.00 54.69 387 ASP A CA 1
ATOM 2918 C C . ASP A 1 387 ? 19.253 -7.110 0.378 1.00 54.69 387 ASP A C 1
ATOM 2920 O O . ASP A 1 387 ? 19.800 -6.173 -0.213 1.00 54.69 387 ASP A O 1
ATOM 2924 N N . ASP A 1 388 ? 19.735 -8.360 0.304 1.00 54.03 388 ASP A N 1
ATOM 2925 C CA . ASP A 1 388 ? 20.899 -8.719 -0.502 1.00 54.03 388 ASP A CA 1
ATOM 2926 C C . ASP A 1 388 ? 20.480 -9.114 -1.932 1.00 54.03 388 ASP A C 1
ATOM 2928 O O . ASP A 1 388 ? 19.916 -10.195 -2.134 1.00 54.03 388 ASP A O 1
ATOM 2932 N N . PRO A 1 389 ? 20.806 -8.304 -2.959 1.00 49.97 389 PRO A N 1
ATOM 2933 C CA . PRO A 1 389 ? 20.527 -8.644 -4.353 1.00 49.97 389 PRO A CA 1
ATOM 2934 C C . PRO A 1 389 ? 21.274 -9.901 -4.840 1.00 49.97 389 PRO A C 1
ATOM 2936 O O . PRO A 1 389 ? 20.942 -10.425 -5.902 1.00 49.97 389 PRO A O 1
ATOM 2939 N N . ALA A 1 390 ? 22.277 -10.395 -4.105 1.00 51.56 390 ALA A N 1
ATOM 2940 C CA . ALA A 1 390 ? 22.952 -11.662 -4.384 1.00 51.56 390 ALA A CA 1
ATOM 2941 C C . ALA A 1 390 ? 22.243 -12.887 -3.777 1.00 51.56 390 ALA A C 1
ATOM 2943 O O . ALA A 1 390 ? 22.522 -14.005 -4.211 1.00 51.56 390 ALA A O 1
ATOM 2944 N N . ALA A 1 391 ? 21.299 -12.702 -2.843 1.00 47.34 391 ALA A N 1
ATOM 2945 C CA . ALA A 1 391 ? 20.584 -13.805 -2.190 1.00 47.34 391 ALA A CA 1
ATOM 2946 C C . ALA A 1 391 ? 19.756 -14.662 -3.165 1.00 47.34 391 ALA A C 1
ATOM 2948 O O . ALA A 1 391 ? 19.468 -15.816 -2.874 1.00 47.34 391 ALA A O 1
ATOM 2949 N N . VAL A 1 392 ? 19.448 -14.136 -4.357 1.00 45.72 392 VAL A N 1
ATOM 2950 C CA . VAL A 1 392 ? 18.764 -14.852 -5.451 1.00 45.72 392 VAL A CA 1
ATOM 2951 C C . VAL A 1 392 ? 19.534 -16.102 -5.911 1.00 45.72 392 VAL A C 1
ATOM 2953 O O . VAL A 1 392 ? 18.947 -17.010 -6.490 1.00 45.72 392 VAL A O 1
ATOM 2956 N N . ALA A 1 393 ? 20.851 -16.154 -5.690 1.00 41.44 393 ALA A N 1
ATOM 2957 C CA . ALA A 1 393 ? 21.688 -17.265 -6.135 1.00 41.44 393 ALA A CA 1
ATOM 2958 C C . ALA A 1 393 ? 21.832 -18.402 -5.106 1.00 41.44 393 ALA A C 1
ATOM 2960 O O . ALA A 1 393 ? 22.347 -19.455 -5.479 1.00 41.44 393 ALA A O 1
ATOM 2961 N N . ASP A 1 394 ? 21.417 -18.197 -3.849 1.00 37.81 394 ASP A N 1
ATOM 2962 C CA . ASP A 1 394 ? 21.829 -19.044 -2.713 1.00 37.81 394 ASP A CA 1
ATOM 2963 C C . ASP A 1 394 ? 20.665 -19.744 -1.986 1.00 37.81 394 ASP A C 1
ATOM 2965 O O . ASP A 1 394 ? 20.881 -20.504 -1.045 1.00 37.81 394 ASP A O 1
ATOM 2969 N N . THR A 1 395 ? 19.417 -19.534 -2.413 1.00 41.66 395 THR A N 1
ATOM 2970 C CA . THR A 1 395 ? 18.248 -20.213 -1.841 1.00 41.66 395 THR A CA 1
ATOM 2971 C C . THR A 1 395 ? 17.741 -21.278 -2.809 1.00 41.66 395 THR A C 1
ATOM 2973 O O . THR A 1 395 ? 17.234 -20.978 -3.888 1.00 41.66 395 THR A O 1
ATOM 2976 N N . GLU A 1 396 ? 17.867 -22.553 -2.430 1.00 40.41 396 GLU A N 1
ATOM 2977 C CA . GLU A 1 396 ? 17.301 -23.710 -3.139 1.00 40.41 396 GLU A CA 1
ATOM 2978 C C . GLU A 1 396 ? 15.752 -23.670 -3.150 1.00 40.41 396 GLU A C 1
ATOM 2980 O O . GLU A 1 396 ? 15.075 -24.500 -2.550 1.00 40.41 396 GLU A O 1
ATOM 2985 N N . GLY A 1 397 ? 15.158 -22.696 -3.848 1.00 40.28 397 GLY A N 1
ATOM 2986 C CA . GLY A 1 397 ? 13.747 -22.706 -4.231 1.00 40.28 397 GLY A CA 1
ATOM 2987 C C . GLY A 1 397 ? 12.817 -21.675 -3.586 1.00 40.28 397 GLY A C 1
ATOM 2988 O O . GLY A 1 397 ? 11.605 -21.838 -3.766 1.00 40.28 397 GLY A O 1
ATOM 2989 N N . LEU A 1 398 ? 13.320 -20.642 -2.898 1.00 40.00 398 LEU A N 1
ATOM 2990 C CA . LEU A 1 398 ? 12.545 -19.428 -2.579 1.00 40.00 398 LEU A CA 1
ATOM 2991 C C . LEU A 1 398 ? 12.947 -18.300 -3.534 1.00 40.00 398 LEU A C 1
ATOM 2993 O O . LEU A 1 398 ? 14.134 -18.127 -3.799 1.00 40.00 398 LEU A O 1
ATOM 2997 N N . GLY A 1 399 ? 11.958 -17.586 -4.078 1.00 39.22 399 GLY A N 1
ATOM 2998 C CA . GLY A 1 399 ? 12.155 -16.488 -5.030 1.00 39.22 399 GLY A CA 1
ATOM 2999 C C . GLY A 1 399 ? 13.032 -15.345 -4.495 1.00 39.22 399 GLY A C 1
ATOM 3000 O O . GLY A 1 399 ? 13.465 -15.336 -3.341 1.00 39.22 399 GLY A O 1
ATOM 3001 N N . ALA A 1 400 ? 13.322 -14.370 -5.359 1.00 41.34 400 ALA A N 1
ATOM 3002 C CA . ALA A 1 400 ? 14.168 -13.230 -5.014 1.00 41.34 400 ALA A CA 1
ATOM 3003 C C . ALA A 1 400 ? 13.646 -12.478 -3.771 1.00 41.34 400 ALA A C 1
ATOM 3005 O O . ALA A 1 400 ? 12.449 -12.251 -3.635 1.00 41.34 400 ALA A O 1
ATOM 3006 N N . GLY A 1 401 ? 14.552 -12.080 -2.871 1.00 44.75 401 GLY A N 1
ATOM 3007 C CA . GLY A 1 401 ? 14.214 -11.219 -1.732 1.00 44.75 401 GLY A CA 1
ATOM 3008 C C . GLY A 1 401 ? 13.674 -11.928 -0.487 1.00 44.75 401 GLY A C 1
ATOM 3009 O O . GLY A 1 401 ? 13.310 -11.245 0.463 1.00 44.75 401 GLY A O 1
ATOM 3010 N N . LEU A 1 402 ? 13.665 -13.264 -0.428 1.00 43.88 402 LEU A N 1
ATOM 3011 C CA . LEU A 1 402 ? 13.314 -14.014 0.784 1.00 43.88 402 LEU A CA 1
ATOM 3012 C C . LEU A 1 402 ? 14.421 -14.998 1.153 1.00 43.88 402 LEU A C 1
ATOM 3014 O O . LEU A 1 402 ? 14.897 -15.768 0.324 1.00 43.88 402 LEU A O 1
ATOM 3018 N N . SER A 1 403 ? 14.823 -14.972 2.421 1.00 46.59 403 SER A N 1
ATOM 3019 C CA . SER A 1 403 ? 15.746 -15.948 3.000 1.00 46.59 403 SER A CA 1
ATOM 3020 C C . SER A 1 403 ? 15.078 -16.647 4.174 1.00 46.59 403 SER A C 1
ATOM 3022 O O . SER A 1 403 ? 14.217 -16.074 4.850 1.00 46.59 403 SER A O 1
ATOM 3024 N N . TYR A 1 404 ? 15.474 -17.894 4.401 1.00 47.47 404 TYR A N 1
ATOM 3025 C CA . TYR A 1 404 ? 15.023 -18.676 5.534 1.00 47.47 404 TYR A CA 1
ATOM 3026 C C . TYR A 1 404 ? 16.207 -19.304 6.248 1.00 47.47 404 TYR A C 1
ATOM 3028 O O . TYR A 1 404 ? 17.195 -19.682 5.621 1.00 47.47 404 TYR A O 1
ATOM 3036 N N . ASP A 1 405 ? 16.097 -19.397 7.565 1.00 47.00 405 ASP A N 1
ATOM 3037 C CA . ASP A 1 405 ? 17.063 -20.086 8.409 1.00 47.00 405 ASP A CA 1
ATOM 3038 C C . ASP A 1 405 ? 16.358 -21.269 9.076 1.00 47.00 405 ASP A C 1
ATOM 3040 O O . ASP A 1 405 ? 15.323 -21.092 9.722 1.00 47.00 405 ASP A O 1
ATOM 3044 N N . THR A 1 406 ? 16.895 -22.474 8.872 1.00 48.03 406 THR A N 1
ATOM 3045 C CA . THR A 1 406 ? 16.427 -23.716 9.508 1.00 48.03 406 THR A CA 1
ATOM 3046 C C . THR A 1 406 ? 17.233 -24.067 10.760 1.00 48.03 406 THR A C 1
ATOM 3048 O O . THR A 1 406 ? 17.048 -25.144 11.320 1.00 48.03 406 THR A O 1
ATOM 3051 N N . THR A 1 407 ? 18.183 -23.220 11.171 1.00 40.56 407 THR A N 1
ATOM 3052 C CA . THR A 1 407 ? 19.070 -23.455 12.315 1.00 40.56 407 THR A CA 1
ATOM 3053 C C . THR A 1 407 ? 18.626 -22.677 13.554 1.00 40.56 407 THR A C 1
ATOM 3055 O O . THR A 1 407 ? 19.302 -21.754 14.000 1.00 40.56 407 THR A O 1
ATOM 3058 N N . GLN A 1 408 ? 17.502 -23.079 14.156 1.00 39.44 408 GLN A N 1
ATOM 3059 C CA . GLN A 1 408 ? 17.255 -22.864 15.590 1.00 39.44 408 GLN A CA 1
ATOM 3060 C C . GLN A 1 408 ? 16.689 -24.113 16.250 1.00 39.44 408 GLN A C 1
ATOM 3062 O O . GLN A 1 408 ? 15.678 -24.642 15.739 1.00 39.44 408 GLN A O 1
#

Secondary structure (DSSP, 8-state):
-TT---------TTSTGGGSSSTTTTT-TTS-----SSPPPPSTT--BSSBSTT--B-SSB-SSSTT------EE-TTSSEE---BSS-HHHHHHTSGGG-TTTTS-TT--HHHHHHHHHHSPTTTT--SHHHHHHHHTT-SSTTHHHHHHHHHHSSGGGGGG----EEEEEEEEEEETTEEEEEEEEHHHHTHHHHHHHHHHHHHTT-----SSPPPHHHHHHHHHTTGGGTB-TTS-BTTBTT-TTS--EE--SSS-TTT---B-GGGS-TTS----TTS-TT--BEEPPP-TTGGGSPSBSSS--B-SHHHHHHHHHHT-SS--TT--TT-S-----HHHHHHHHHHHHHTS-TTGGGT-TTSPPPEEEEE-TTS-EEEEEE---TTGGGT-SS--TTEEEE---

pLDDT: mean 78.82, std 18.2, range [23.3, 98.12]

Nearest PDB structures (foldseek):
  4o1q-assembly1_A  TM=5.473E-01  e=2.201E-07  Paracoccus denitrificans PD1222
  4y5r-assembly1_A  TM=5.758E-01  e=2.391E-06  Paracoccus denitrificans PD1222
  3rlm-assembly1_B  TM=5.488E-01  e=8.987E-07  Paracoccus denitrificans PD1222
  3sjl-assembly1_B  TM=5.585E-01  e=3.054E-06  Paracoccus denitrificans PD1222
  6v59-assembly2_B  TM=4.953E-01  e=1.498E-05  Burkholderia thailandensis E264

Foldseek 3Di:
DQQAAAFFFDAPPQFLQQQALAPPRQFDPPHDQAGDQWHDFDLFLQQFQADDFQSLQHQWDFLAASLNDFDQQAAFLVGGGHTDTHGSQSQLNVQLYQCQDRNHRGNDPHGQLSVLVNVQFAQPCPVHDDDVVVVCVVVVLRHGRSVLVVCCVPQCDDPRVRQRDQAFDPQWGWHDPDRSDTDTHTGGSCSSSVSNVSSVVSSVVSVVRYFDFQDQADPLLLVLCVLLPVVLQAPSRQAGCRHPPNLPHDQWFDQQQDDCVVPQRYFPVSHDVVSVRPPVPGDRRGHTTGDHTLAAVLQRADDDGSRPRGDPLVVSVCQQCQYDDDDPRHPPSRHHHPRDPSSSVSNSVSSNRRYGPCLLVCHPPNNWDWDWRQDPVRFTKIKGFHSHSCVCPPDPDYHGGIDIDRDD

Radius of gyration: 22.54 Å; Cα contacts (8 Å, |Δi|>4): 856; chains: 1; bounding box: 50×48×62 Å